Protein AF-A0AAP0GJF7-F1 (afdb_monomer_lite)

Foldseek 3Di:
DVVVVVVVVVVVVVVVVVVVVVVVVVVVVVVVVVVVVVVVVVVVVVVVVVVVVVVVVVVVVVVVVVVVVVVVVVVVVVVVVVVVVVVVVVVVVVVVVVVVVVVVVVVVVVVVVVVVVVVVVVVVVVVVVVVVVVVVVVVVVVVVVVVVVVVVVVVVVVVVVVVVVVVVVVVVVVVVVVVVVVVVVVVVVVVVVVVVVVVVVVVVVVVVVVVVVVVVVVVVVVPDDDDDDDDDDDDDDDDDDDDDDDDDDDDDPPPVVVVVVVVVVVVVVVVVVVVVVVVVVVVVVVVVVVVVVVVVVVVVVVVVVVVVVVVVVVVVVVVVVVVVVVVVVVVPDDDDDDDDDDDDDDDDDDDDDDDDDDDDDDDDDDDDDDDDDDDDDDDDDDPPVVVVVVVVVVVVLVVLLVVLLDCPDDDPNHRPNVVSLVVVCVVVVVVVDPDDCSVVSNVVSVVVVVD

Organism: NCBI:txid3103831

Structure (mmCIF, N/CA/C/O backbone):
data_AF-A0AAP0GJF7-F1
#
_entry.id   AF-A0AAP0GJF7-F1
#
loop_
_atom_site.group_PDB
_atom_site.id
_atom_site.type_symbol
_atom_site.label_atom_id
_atom_site.label_alt_id
_atom_site.label_comp_id
_atom_site.label_asym_id
_atom_site.label_entity_id
_atom_site.label_seq_id
_atom_site.pdbx_PDB_ins_code
_atom_site.Cartn_x
_atom_site.Cartn_y
_atom_site.Cartn_z
_atom_site.occupancy
_atom_site.B_iso_or_equiv
_atom_site.auth_seq_id
_atom_site.auth_comp_id
_atom_site.auth_asym_id
_atom_site.auth_atom_id
_atom_site.pdbx_PDB_model_num
ATOM 1 N N . MET A 1 1 ? 85.862 1.993 -114.880 1.00 63.41 1 MET A N 1
ATOM 2 C CA . MET A 1 1 ? 84.544 2.666 -114.912 1.00 63.41 1 MET A CA 1
ATOM 3 C C . MET A 1 1 ? 83.523 1.807 -114.180 1.00 63.41 1 MET A C 1
ATOM 5 O O . MET A 1 1 ? 83.615 1.792 -112.963 1.00 63.41 1 MET A O 1
ATOM 9 N N . ALA A 1 2 ? 82.702 0.996 -114.862 1.00 75.00 2 ALA A N 1
ATOM 10 C CA . ALA A 1 2 ? 81.528 0.309 -114.294 1.00 75.00 2 ALA A CA 1
ATOM 11 C C . ALA A 1 2 ? 81.677 -0.320 -112.886 1.00 75.00 2 ALA A C 1
ATOM 13 O O . ALA A 1 2 ? 80.796 -0.126 -112.057 1.00 75.00 2 ALA A O 1
ATOM 14 N N . GLU A 1 3 ? 82.771 -1.027 -112.571 1.00 78.31 3 GLU A N 1
ATOM 15 C CA . GLU A 1 3 ? 82.964 -1.614 -111.228 1.00 78.31 3 GLU A CA 1
ATOM 16 C C . GLU A 1 3 ? 83.102 -0.553 -110.113 1.00 78.31 3 GLU A C 1
ATOM 18 O O . GLU A 1 3 ? 82.599 -0.734 -109.005 1.00 78.31 3 GLU A O 1
ATOM 23 N N . LEU A 1 4 ? 83.737 0.589 -110.402 1.00 81.62 4 LEU A N 1
ATOM 24 C CA . LEU A 1 4 ? 83.867 1.698 -109.451 1.00 81.62 4 LEU A CA 1
ATOM 25 C C . LEU A 1 4 ? 82.517 2.384 -109.219 1.00 81.62 4 LEU A C 1
ATOM 27 O O . LEU A 1 4 ? 82.189 2.722 -108.083 1.00 81.62 4 LEU A O 1
ATOM 31 N N . ASP A 1 5 ? 81.714 2.536 -110.273 1.00 83.69 5 ASP A N 1
ATOM 32 C CA . ASP A 1 5 ? 80.356 3.075 -110.178 1.00 83.69 5 ASP A CA 1
ATOM 33 C C . ASP A 1 5 ? 79.423 2.116 -109.416 1.00 83.69 5 ASP A C 1
ATOM 35 O O . ASP A 1 5 ? 78.633 2.563 -108.583 1.00 83.69 5 ASP A O 1
ATOM 39 N N . ALA A 1 6 ? 79.583 0.800 -109.598 1.00 84.44 6 ALA A N 1
ATOM 40 C CA . ALA A 1 6 ? 78.882 -0.222 -108.822 1.00 84.44 6 ALA A CA 1
ATOM 41 C C . ALA A 1 6 ? 79.242 -0.162 -107.325 1.00 84.44 6 ALA A C 1
ATOM 43 O O . ALA A 1 6 ? 78.343 -0.070 -106.488 1.00 84.44 6 ALA A O 1
ATOM 44 N N . ARG A 1 7 ? 80.537 -0.110 -106.969 1.00 84.00 7 ARG A N 1
ATOM 45 C CA . ARG A 1 7 ? 80.975 0.071 -105.568 1.00 84.00 7 ARG A CA 1
ATOM 46 C C . ARG A 1 7 ? 80.486 1.399 -104.978 1.00 84.00 7 ARG A C 1
ATOM 48 O O . ARG A 1 7 ? 80.080 1.449 -103.818 1.00 84.00 7 ARG A O 1
ATOM 55 N N . ARG A 1 8 ? 80.474 2.482 -105.764 1.00 85.69 8 ARG A N 1
ATOM 56 C CA . ARG A 1 8 ? 79.940 3.790 -105.343 1.00 85.69 8 ARG A CA 1
ATOM 57 C C . ARG A 1 8 ? 78.438 3.717 -105.053 1.00 85.69 8 ARG A C 1
ATOM 59 O O . ARG A 1 8 ? 77.997 4.245 -104.032 1.00 85.69 8 ARG A O 1
ATOM 66 N N . ALA A 1 9 ? 77.668 3.044 -105.907 1.00 88.31 9 ALA A N 1
ATOM 67 C CA . ALA A 1 9 ? 76.244 2.801 -105.693 1.00 88.31 9 ALA A CA 1
ATOM 68 C C . ALA A 1 9 ? 75.992 1.923 -104.454 1.00 88.31 9 ALA A C 1
ATOM 70 O O . ALA A 1 9 ? 75.096 2.229 -103.668 1.00 88.31 9 ALA A O 1
ATOM 71 N N . GLU A 1 10 ? 76.812 0.894 -104.223 1.00 90.19 10 GLU A N 1
ATOM 72 C CA . GLU A 1 10 ? 76.727 0.039 -103.035 1.00 90.19 10 GLU A CA 1
ATOM 73 C C . GLU A 1 10 ? 76.980 0.826 -101.736 1.00 90.19 10 GLU A C 1
ATOM 75 O O . GLU A 1 10 ? 76.195 0.731 -100.790 1.00 90.19 10 GLU A O 1
ATOM 80 N N . VAL A 1 11 ? 78.034 1.649 -101.683 1.00 90.19 11 VAL A N 1
ATOM 81 C CA . VAL A 1 11 ? 78.353 2.480 -100.506 1.00 90.19 11 VAL A CA 1
ATOM 82 C C . VAL A 1 11 ? 77.231 3.482 -100.215 1.00 90.19 11 VAL A C 1
ATOM 84 O O . VAL A 1 11 ? 76.793 3.595 -99.067 1.00 90.19 11 VAL A O 1
ATOM 87 N N . LEU A 1 12 ? 76.708 4.163 -101.241 1.00 91.50 12 LEU A N 1
ATOM 88 C CA . LEU A 1 12 ? 75.582 5.094 -101.094 1.00 91.50 12 LEU A CA 1
ATOM 89 C C . LEU A 1 12 ? 74.294 4.373 -100.662 1.00 91.50 12 LEU A C 1
ATOM 91 O O . LEU A 1 12 ? 73.598 4.846 -99.762 1.00 91.50 12 LEU A O 1
ATOM 95 N N . GLY A 1 13 ? 74.005 3.203 -101.237 1.00 92.38 13 GLY A N 1
ATOM 96 C CA . GLY A 1 13 ? 72.871 2.359 -100.857 1.00 92.38 13 GLY A CA 1
ATOM 97 C C . GLY A 1 13 ? 72.969 1.857 -99.415 1.00 92.38 13 GLY A C 1
ATOM 98 O O . GLY A 1 13 ? 71.982 1.884 -98.680 1.00 92.38 13 GLY A O 1
ATOM 99 N N . ASN A 1 14 ? 74.164 1.473 -98.961 1.00 91.62 14 ASN A N 1
ATOM 100 C CA . ASN A 1 14 ? 74.416 1.066 -97.580 1.00 91.62 14 ASN A CA 1
ATOM 101 C C . ASN A 1 14 ? 74.271 2.232 -96.589 1.00 91.62 14 ASN A C 1
ATOM 103 O O . ASN A 1 14 ? 73.615 2.064 -95.557 1.00 91.62 14 ASN A O 1
ATOM 107 N N . ALA A 1 15 ? 74.787 3.421 -96.912 1.00 91.50 15 ALA A N 1
ATOM 108 C CA . ALA A 1 15 ? 74.586 4.622 -96.101 1.00 91.50 15 ALA A CA 1
ATOM 109 C C . ALA A 1 15 ? 73.093 4.998 -96.000 1.00 91.50 15 ALA A C 1
ATOM 111 O O . ALA A 1 15 ? 72.565 5.182 -94.899 1.00 91.50 15 ALA A O 1
ATOM 112 N N . ALA A 1 16 ? 72.377 5.012 -97.130 1.00 93.56 16 ALA A N 1
ATOM 113 C CA . ALA A 1 16 ? 70.936 5.256 -97.169 1.00 93.56 16 ALA A CA 1
ATOM 114 C C . ALA A 1 16 ? 70.152 4.212 -96.353 1.00 93.56 16 ALA A C 1
ATOM 116 O O . ALA A 1 16 ? 69.265 4.575 -95.580 1.00 93.56 16 ALA A O 1
ATOM 117 N N . ARG A 1 17 ? 70.513 2.925 -96.449 1.00 93.94 17 ARG A N 1
ATOM 118 C CA . ARG A 1 17 ? 69.910 1.818 -95.686 1.00 93.94 17 ARG A CA 1
ATOM 119 C C . ARG A 1 17 ? 70.083 1.983 -94.172 1.00 93.94 17 ARG A C 1
ATOM 121 O O . ARG A 1 17 ? 69.144 1.700 -93.427 1.00 93.94 17 ARG A O 1
ATOM 128 N N . ILE A 1 18 ? 71.236 2.474 -93.710 1.00 94.12 18 ILE A N 1
ATOM 129 C CA . ILE A 1 18 ? 71.481 2.781 -92.289 1.00 94.12 18 ILE A CA 1
ATOM 130 C C . ILE A 1 18 ? 70.581 3.936 -91.823 1.00 94.12 18 ILE A C 1
ATOM 132 O O . ILE A 1 18 ? 69.875 3.793 -90.823 1.00 94.12 18 ILE A O 1
ATOM 136 N N . ILE A 1 19 ? 70.536 5.042 -92.576 1.00 93.44 19 ILE A N 1
ATOM 137 C CA . ILE A 1 19 ? 69.701 6.212 -92.252 1.00 93.44 19 ILE A CA 1
ATOM 138 C C . ILE A 1 19 ? 68.213 5.829 -92.237 1.00 93.44 19 ILE A C 1
ATOM 140 O O . ILE A 1 19 ? 67.508 6.108 -91.268 1.00 93.44 19 ILE A O 1
ATOM 144 N N . GLN A 1 20 ? 67.733 5.116 -93.259 1.00 94.50 20 GLN A N 1
ATOM 145 C CA . GLN A 1 20 ? 66.346 4.645 -93.342 1.00 94.50 20 GLN A CA 1
ATOM 146 C C . GLN A 1 20 ? 65.986 3.689 -92.195 1.00 94.50 20 GLN A C 1
ATOM 148 O O . GLN A 1 20 ? 64.901 3.812 -91.624 1.00 94.50 20 GLN A O 1
ATOM 153 N N . ARG A 1 21 ? 66.885 2.769 -91.807 1.00 95.50 21 ARG A N 1
ATOM 154 C CA . ARG A 1 21 ? 66.688 1.894 -90.637 1.00 95.50 21 ARG A CA 1
ATOM 155 C C . ARG A 1 21 ? 66.545 2.712 -89.354 1.00 95.50 21 ARG A C 1
ATOM 157 O O . ARG A 1 21 ? 65.632 2.447 -88.570 1.00 95.50 21 ARG A O 1
ATOM 164 N N . GLN A 1 22 ? 67.406 3.708 -89.148 1.00 96.06 22 GLN A N 1
ATOM 165 C CA . GLN A 1 22 ? 67.366 4.553 -87.956 1.00 96.06 22 GLN A CA 1
ATOM 166 C C . GLN A 1 22 ? 66.089 5.404 -87.907 1.00 96.06 22 GLN A C 1
ATOM 168 O O . GLN A 1 22 ? 65.430 5.450 -86.869 1.00 96.06 22 GLN A O 1
ATOM 173 N N . MET A 1 23 ? 65.676 5.994 -89.032 1.00 95.88 23 MET A N 1
ATOM 174 C CA . MET A 1 23 ? 64.442 6.785 -89.123 1.00 95.88 23 MET A CA 1
ATOM 175 C C . MET A 1 23 ? 63.185 5.931 -88.896 1.00 95.88 23 MET A C 1
ATOM 177 O O . MET A 1 23 ? 62.329 6.320 -88.104 1.00 95.88 23 MET A O 1
ATOM 181 N N . ARG A 1 24 ? 63.094 4.730 -89.490 1.00 96.62 24 ARG A N 1
ATOM 182 C CA . ARG A 1 24 ? 61.997 3.776 -89.217 1.00 96.62 24 ARG A CA 1
ATOM 183 C C . ARG A 1 24 ? 61.944 3.381 -87.735 1.00 96.62 24 ARG A C 1
ATOM 185 O O . ARG A 1 24 ? 60.869 3.367 -87.143 1.00 96.62 24 ARG A O 1
ATOM 192 N N . THR A 1 25 ? 63.102 3.132 -87.120 1.00 97.00 25 THR A N 1
ATOM 193 C CA . THR A 1 25 ? 63.208 2.797 -85.687 1.00 97.00 25 THR A CA 1
ATOM 194 C C . THR A 1 25 ? 62.779 3.968 -84.795 1.00 97.00 25 THR A C 1
ATOM 196 O O . THR A 1 25 ? 62.082 3.766 -83.801 1.00 97.00 25 THR A O 1
ATOM 199 N N . TYR A 1 26 ? 63.146 5.201 -85.156 1.00 96.81 26 TYR A N 1
ATOM 200 C CA . TYR A 1 26 ? 62.726 6.417 -84.456 1.00 96.81 26 TYR A CA 1
ATOM 201 C C . TYR A 1 26 ? 61.206 6.633 -84.534 1.00 96.81 26 TYR A C 1
ATOM 203 O O . TYR A 1 26 ? 60.583 6.893 -83.504 1.00 96.81 26 TYR A O 1
ATOM 211 N N . ILE A 1 27 ? 60.605 6.471 -85.719 1.00 96.44 27 ILE A N 1
ATOM 212 C CA . ILE A 1 27 ? 59.154 6.602 -85.938 1.00 96.44 27 ILE A CA 1
ATOM 213 C C . ILE A 1 27 ? 58.392 5.575 -85.089 1.00 96.44 27 ILE A C 1
ATOM 215 O O . ILE A 1 27 ? 57.607 5.970 -84.227 1.00 96.44 27 ILE A O 1
ATOM 219 N N . ALA A 1 28 ? 58.718 4.284 -85.214 1.00 97.00 28 ALA A N 1
ATOM 220 C CA . ALA A 1 28 ? 58.064 3.225 -84.442 1.00 97.00 28 ALA A CA 1
ATOM 221 C C . ALA A 1 28 ? 58.229 3.412 -82.917 1.00 97.00 28 ALA A C 1
ATOM 223 O O . ALA A 1 28 ? 57.296 3.190 -82.143 1.00 97.00 28 ALA A O 1
ATOM 224 N N . ARG A 1 29 ? 59.399 3.887 -82.454 1.00 97.38 29 ARG A N 1
ATOM 225 C CA . ARG A 1 29 ? 59.622 4.215 -81.035 1.00 97.38 29 ARG A CA 1
ATOM 226 C C . ARG A 1 29 ? 58.786 5.416 -80.579 1.00 97.38 29 ARG A C 1
ATOM 228 O O . ARG A 1 29 ? 58.295 5.404 -79.450 1.00 97.38 29 ARG A O 1
ATOM 235 N N . LYS A 1 30 ? 58.613 6.440 -81.421 1.00 97.06 30 LYS A N 1
ATOM 236 C CA . LYS A 1 30 ? 57.763 7.611 -81.143 1.00 97.06 30 LYS A CA 1
ATOM 237 C C . LYS A 1 30 ? 56.295 7.196 -81.019 1.00 97.06 30 LYS A C 1
ATOM 239 O O . LYS A 1 30 ? 55.654 7.552 -80.033 1.00 97.06 30 LYS A O 1
ATOM 244 N N . GLU A 1 31 ? 55.798 6.394 -81.957 1.00 97.38 31 GLU A N 1
ATOM 245 C CA . GLU A 1 31 ? 54.434 5.846 -81.963 1.00 97.38 31 GLU A CA 1
ATOM 246 C C . GLU A 1 31 ? 54.169 4.970 -80.732 1.00 97.38 31 GLU A C 1
ATOM 248 O O . GLU A 1 31 ? 53.217 5.222 -79.992 1.00 97.38 31 GLU A O 1
ATOM 253 N N . TYR A 1 32 ? 55.064 4.025 -80.425 1.00 97.56 32 TYR A N 1
ATOM 254 C CA . TYR A 1 32 ? 54.970 3.199 -79.217 1.00 97.56 32 TYR A CA 1
ATOM 255 C C . TYR A 1 32 ? 54.928 4.036 -77.928 1.00 97.56 32 TYR A C 1
ATOM 257 O O . TYR A 1 32 ? 54.132 3.756 -77.032 1.00 97.56 32 TYR A O 1
ATOM 265 N N . ILE A 1 33 ? 55.744 5.093 -77.822 1.00 97.81 33 ILE A N 1
ATOM 266 C CA . ILE A 1 33 ? 55.734 5.988 -76.653 1.00 97.81 33 ILE A CA 1
ATOM 267 C C . ILE A 1 33 ? 54.413 6.765 -76.551 1.00 97.81 33 ILE A C 1
ATOM 269 O O . ILE A 1 33 ? 53.916 6.945 -75.438 1.00 97.81 33 ILE A O 1
ATOM 273 N N . LEU A 1 34 ? 53.825 7.203 -77.669 1.00 97.62 34 LEU A N 1
ATOM 274 C CA . LEU A 1 34 ? 52.521 7.877 -77.683 1.00 97.62 34 LEU A CA 1
ATOM 275 C C . LEU A 1 34 ? 51.396 6.927 -77.243 1.00 97.62 34 LEU A C 1
ATOM 277 O O . LEU A 1 34 ? 50.664 7.249 -76.306 1.00 97.62 34 LEU A O 1
ATOM 281 N N . ILE A 1 35 ? 51.322 5.730 -77.833 1.00 97.69 35 ILE A N 1
ATOM 282 C CA . ILE A 1 35 ? 50.334 4.697 -77.481 1.00 97.69 35 ILE A CA 1
ATOM 283 C C . ILE A 1 35 ? 50.480 4.295 -76.005 1.00 97.69 35 ILE A C 1
ATOM 285 O O . ILE A 1 35 ? 49.493 4.258 -75.270 1.00 97.69 35 ILE A O 1
ATOM 289 N N . ARG A 1 36 ? 51.712 4.073 -75.524 1.00 98.06 36 ARG A N 1
ATOM 290 C CA . ARG A 1 36 ? 51.981 3.742 -74.116 1.00 98.06 36 ARG A CA 1
ATOM 291 C C . ARG A 1 36 ? 51.562 4.865 -73.162 1.00 98.06 36 ARG A C 1
ATOM 293 O O . ARG A 1 36 ? 51.015 4.568 -72.103 1.00 98.06 36 ARG A O 1
ATOM 300 N N . LYS A 1 37 ? 51.788 6.139 -73.510 1.00 98.00 37 LYS A N 1
ATOM 301 C CA . LYS A 1 37 ? 51.331 7.286 -72.702 1.00 98.00 37 LYS A CA 1
ATOM 302 C C . LYS A 1 37 ? 49.803 7.341 -72.618 1.00 98.00 37 LYS A C 1
ATOM 304 O O . LYS A 1 37 ? 49.278 7.420 -71.509 1.00 98.00 37 LYS A O 1
ATOM 309 N N . ALA A 1 38 ? 49.109 7.220 -73.751 1.00 97.56 38 ALA A N 1
ATOM 310 C CA . ALA A 1 38 ? 47.646 7.204 -73.797 1.00 97.56 38 ALA A CA 1
ATOM 311 C C . ALA A 1 38 ? 47.058 6.026 -72.996 1.00 97.56 38 ALA A C 1
ATOM 313 O O . ALA A 1 38 ? 46.139 6.212 -72.199 1.00 97.56 38 ALA A O 1
ATOM 314 N N . ALA A 1 39 ? 47.640 4.828 -73.121 1.00 98.06 39 ALA A N 1
ATOM 315 C CA . ALA A 1 39 ? 47.232 3.655 -72.351 1.00 98.06 39 ALA A CA 1
ATOM 316 C C . ALA A 1 39 ? 47.431 3.843 -70.835 1.00 98.06 39 ALA A C 1
ATOM 318 O O . ALA A 1 39 ? 46.549 3.490 -70.053 1.00 98.06 39 ALA A O 1
ATOM 319 N N . ILE A 1 40 ? 48.553 4.434 -70.400 1.00 97.88 40 ILE A N 1
ATOM 320 C CA . ILE A 1 40 ? 48.797 4.742 -68.980 1.00 97.88 40 ILE A CA 1
ATOM 321 C C . ILE A 1 40 ? 47.773 5.759 -68.456 1.00 97.88 40 ILE A C 1
ATOM 323 O O . ILE A 1 40 ? 47.235 5.554 -67.368 1.00 97.88 40 ILE A O 1
ATOM 327 N N . GLN A 1 41 ? 47.460 6.808 -69.224 1.00 98.19 41 GLN A N 1
ATOM 328 C CA . GLN A 1 41 ? 46.435 7.793 -68.859 1.00 98.19 41 GLN A CA 1
ATOM 329 C C . GLN A 1 41 ? 45.049 7.146 -68.731 1.00 98.19 41 GLN A C 1
ATOM 331 O O . GLN A 1 41 ? 44.413 7.283 -67.688 1.00 98.19 41 GLN A O 1
ATOM 336 N N . LEU A 1 42 ? 44.615 6.364 -69.727 1.00 97.69 42 LEU A N 1
ATOM 337 C CA . LEU A 1 42 ? 43.327 5.664 -69.700 1.00 97.69 42 LEU A CA 1
ATOM 338 C C . LEU A 1 42 ? 43.217 4.705 -68.502 1.00 97.69 42 LEU A C 1
ATOM 340 O O . LEU A 1 42 ? 42.209 4.705 -67.795 1.00 97.69 42 LEU A O 1
ATOM 344 N N . GLN A 1 43 ? 44.271 3.931 -68.217 1.00 98.00 43 GLN A N 1
ATOM 345 C CA . GLN A 1 43 ? 44.304 3.061 -67.040 1.00 98.00 43 GLN A CA 1
ATOM 346 C C . GLN A 1 43 ? 44.305 3.844 -65.716 1.00 98.00 43 GLN A C 1
ATOM 348 O O . GLN A 1 43 ? 43.727 3.374 -64.737 1.00 98.00 43 GLN A O 1
ATOM 353 N N . ALA A 1 44 ? 44.954 5.011 -65.647 1.00 97.88 44 ALA A N 1
ATOM 354 C CA . ALA A 1 44 ? 44.937 5.861 -64.457 1.00 97.88 44 ALA A CA 1
ATOM 355 C C . ALA A 1 44 ? 43.532 6.429 -64.201 1.00 97.88 44 ALA A C 1
ATOM 357 O O . ALA A 1 44 ? 43.019 6.299 -63.089 1.00 97.88 44 ALA A O 1
ATOM 358 N N . CYS A 1 45 ? 42.870 6.950 -65.240 1.00 98.06 45 CYS A N 1
ATOM 359 C CA . CYS A 1 45 ? 41.476 7.390 -65.177 1.00 98.06 45 CYS A CA 1
ATOM 360 C C . CYS A 1 45 ? 40.538 6.250 -64.748 1.00 98.06 45 CYS A C 1
ATOM 362 O O . CYS A 1 45 ? 39.711 6.446 -63.861 1.00 98.06 45 CYS A O 1
ATOM 364 N N . TRP A 1 46 ? 40.699 5.041 -65.300 1.00 97.88 46 TRP A N 1
ATOM 365 C CA . TRP A 1 46 ? 39.889 3.883 -64.905 1.00 97.88 46 TRP A CA 1
ATOM 366 C C . TRP A 1 46 ? 40.088 3.485 -63.435 1.00 97.88 46 TRP A C 1
ATOM 368 O O . TRP A 1 46 ? 39.110 3.273 -62.716 1.00 97.88 46 TRP A O 1
ATOM 378 N N . ARG A 1 47 ? 41.339 3.436 -62.950 1.00 98.31 47 ARG A N 1
ATOM 379 C CA . ARG A 1 47 ? 41.635 3.160 -61.530 1.00 98.31 47 ARG A CA 1
ATOM 380 C C . ARG A 1 47 ? 41.018 4.219 -60.611 1.00 98.31 47 ARG A C 1
ATOM 382 O O . ARG A 1 47 ? 40.418 3.852 -59.604 1.00 98.31 47 ARG A O 1
ATOM 389 N N . ALA A 1 48 ? 41.100 5.500 -60.979 1.00 97.75 48 ALA A N 1
ATOM 390 C CA . ALA A 1 48 ? 40.483 6.593 -60.228 1.00 97.75 48 ALA A CA 1
ATOM 391 C C . ALA A 1 48 ? 38.949 6.470 -60.182 1.00 97.75 48 ALA A C 1
ATOM 393 O O . ALA A 1 48 ? 38.373 6.467 -59.097 1.00 97.75 48 ALA A O 1
ATOM 394 N N . LEU A 1 49 ? 38.286 6.271 -61.328 1.00 97.88 49 LEU A N 1
ATOM 395 C CA . LEU A 1 49 ? 36.829 6.090 -61.402 1.00 97.88 49 LEU A CA 1
ATOM 396 C C . LEU A 1 49 ? 36.353 4.867 -60.598 1.00 97.88 49 LEU A C 1
ATOM 398 O O . LEU A 1 49 ? 35.352 4.949 -59.883 1.00 97.88 49 LEU A O 1
ATOM 402 N N . SER A 1 50 ? 37.092 3.754 -60.653 1.00 97.69 50 SER A N 1
ATOM 403 C CA . SER A 1 50 ? 36.823 2.568 -59.833 1.00 97.69 50 SER A CA 1
ATOM 404 C C . SER A 1 50 ? 36.943 2.868 -58.334 1.00 97.69 50 SER A C 1
ATOM 406 O O . SER A 1 50 ? 36.061 2.485 -57.565 1.00 97.69 50 SER A O 1
ATOM 408 N N . ALA A 1 51 ? 37.994 3.576 -57.909 1.00 98.00 51 ALA A N 1
ATOM 409 C CA . ALA A 1 51 ? 38.191 3.956 -56.511 1.00 98.00 51 ALA A CA 1
ATOM 410 C C . ALA A 1 51 ? 37.089 4.908 -56.010 1.00 98.00 51 ALA A C 1
ATOM 412 O O . ALA A 1 51 ? 36.525 4.681 -54.940 1.00 98.00 51 ALA A O 1
ATOM 413 N N . CYS A 1 52 ? 36.704 5.913 -56.805 1.00 97.81 52 CYS A N 1
ATOM 414 C CA . CYS A 1 52 ? 35.587 6.807 -56.490 1.00 97.81 52 CYS A CA 1
ATOM 415 C C . CYS A 1 52 ? 34.265 6.038 -56.335 1.00 97.81 52 CYS A C 1
ATOM 417 O O . CYS A 1 52 ? 33.540 6.258 -55.365 1.00 97.81 52 CYS A O 1
ATOM 419 N N . LYS A 1 53 ? 33.970 5.087 -57.235 1.00 97.88 53 LYS A N 1
ATOM 420 C CA . LYS A 1 53 ? 32.762 4.250 -57.154 1.00 97.88 53 LYS A CA 1
ATOM 421 C C . LYS A 1 53 ? 32.745 3.369 -55.898 1.00 97.88 53 LYS A C 1
ATOM 423 O O . LYS A 1 53 ? 31.701 3.250 -55.260 1.00 97.88 53 LYS A O 1
ATOM 428 N N . GLN A 1 54 ? 33.883 2.786 -55.516 1.00 98.06 54 GLN A N 1
ATOM 429 C CA . GLN A 1 54 ? 34.006 2.010 -54.274 1.00 98.06 54 GLN A CA 1
ATOM 430 C C . GLN A 1 54 ? 33.827 2.898 -53.032 1.00 98.06 54 GLN A C 1
ATOM 432 O O . GLN A 1 54 ? 33.062 2.548 -52.135 1.00 98.06 54 GLN A O 1
ATOM 437 N N . PHE A 1 55 ? 34.450 4.081 -53.004 1.00 98.31 55 PHE A N 1
ATOM 438 C CA . PHE A 1 55 ? 34.283 5.046 -51.916 1.00 98.31 55 PHE A CA 1
ATOM 439 C C . PHE A 1 55 ? 32.828 5.517 -51.765 1.00 98.31 55 PHE A C 1
ATOM 441 O O . PHE A 1 55 ? 32.328 5.617 -50.647 1.00 98.31 55 PHE A O 1
ATOM 448 N N . GLU A 1 56 ? 32.111 5.759 -52.867 1.00 98.38 56 GLU A N 1
ATOM 449 C CA . GLU A 1 56 ? 30.687 6.094 -52.802 1.00 98.38 56 GLU A CA 1
ATOM 450 C C . GLU A 1 56 ? 29.834 4.988 -52.170 1.00 98.38 56 GLU A C 1
ATOM 452 O O . GLU A 1 56 ? 28.920 5.299 -51.403 1.00 98.38 56 GLU A O 1
ATOM 457 N N . ILE A 1 57 ? 30.108 3.719 -52.492 1.00 98.12 57 ILE A N 1
ATOM 458 C CA . ILE A 1 57 ? 29.403 2.566 -51.916 1.00 98.12 57 ILE A CA 1
ATOM 459 C C . ILE A 1 57 ? 29.662 2.516 -50.408 1.00 98.12 57 ILE A C 1
ATOM 461 O O . ILE A 1 57 ? 28.711 2.607 -49.635 1.00 98.12 57 ILE A O 1
ATOM 465 N N . LEU A 1 58 ? 30.932 2.530 -49.989 1.00 98.38 58 LEU A N 1
ATOM 466 C CA . LEU A 1 58 ? 31.319 2.536 -48.572 1.00 98.38 58 LEU A CA 1
ATOM 467 C C . LEU A 1 58 ? 30.723 3.731 -47.805 1.00 98.38 58 LEU A C 1
ATOM 469 O O . LEU A 1 58 ? 30.276 3.584 -46.668 1.00 98.38 58 LEU A O 1
ATOM 473 N N . ARG A 1 59 ? 30.648 4.917 -48.427 1.00 98.25 59 ARG A N 1
ATOM 474 C CA . ARG A 1 59 ? 30.020 6.109 -47.832 1.00 98.25 59 ARG A CA 1
ATOM 475 C C . ARG A 1 59 ? 28.504 5.944 -47.665 1.00 98.25 59 ARG A C 1
ATOM 477 O O . ARG A 1 59 ? 27.968 6.357 -46.636 1.00 98.25 59 ARG A O 1
ATOM 484 N N . ARG A 1 60 ? 27.811 5.343 -48.643 1.00 98.31 60 ARG A N 1
ATOM 485 C CA . ARG A 1 60 ? 26.371 5.024 -48.551 1.00 98.31 60 ARG A CA 1
ATOM 486 C C . ARG A 1 60 ? 26.107 3.960 -47.481 1.00 98.31 60 ARG A C 1
ATOM 488 O O . ARG A 1 60 ? 25.194 4.132 -46.679 1.00 98.31 60 ARG A O 1
ATOM 495 N N . GLU A 1 61 ? 26.929 2.916 -47.418 1.00 98.38 61 GLU A N 1
ATOM 496 C CA . GLU A 1 61 ? 26.838 1.846 -46.415 1.00 98.38 61 GLU A CA 1
ATOM 497 C C . GLU A 1 61 ? 27.078 2.369 -44.994 1.00 98.38 61 GLU A C 1
ATOM 499 O O . GLU A 1 61 ? 26.266 2.118 -44.105 1.00 98.38 61 GLU A O 1
ATOM 504 N N . ALA A 1 62 ? 28.125 3.171 -44.775 1.00 98.31 62 ALA A N 1
ATOM 505 C CA . ALA A 1 62 ? 28.401 3.791 -43.479 1.00 98.31 62 ALA A CA 1
ATOM 506 C C . ALA A 1 62 ? 27.261 4.723 -43.019 1.00 98.31 62 ALA A C 1
ATOM 508 O O . ALA A 1 62 ? 26.872 4.699 -41.848 1.00 98.31 62 ALA A O 1
ATOM 509 N N . ALA A 1 63 ? 26.678 5.504 -43.937 1.00 98.25 63 ALA A N 1
ATOM 510 C CA . ALA A 1 63 ? 25.513 6.339 -43.646 1.00 98.25 63 ALA A CA 1
ATOM 511 C C . ALA A 1 63 ? 24.271 5.496 -43.297 1.00 98.25 63 ALA A C 1
ATOM 513 O O . ALA A 1 63 ? 23.596 5.779 -42.306 1.00 98.25 63 ALA A O 1
ATOM 514 N N . ALA A 1 64 ? 24.000 4.426 -44.052 1.00 98.25 64 ALA A N 1
ATOM 515 C CA . ALA A 1 64 ? 22.895 3.509 -43.781 1.00 98.25 64 ALA A CA 1
ATOM 516 C C . ALA A 1 64 ? 23.057 2.792 -42.429 1.00 98.25 64 ALA A C 1
ATOM 518 O O . ALA A 1 64 ? 22.101 2.718 -41.658 1.00 98.25 64 ALA A O 1
ATOM 519 N N . LEU A 1 65 ? 24.266 2.327 -42.096 1.00 98.31 65 LEU A N 1
ATOM 520 C CA . LEU A 1 65 ? 24.578 1.720 -40.799 1.00 98.31 65 LEU A CA 1
ATOM 521 C C . LEU A 1 65 ? 24.391 2.707 -39.641 1.00 98.31 65 LEU A C 1
ATOM 523 O O . LEU A 1 65 ? 23.849 2.317 -38.605 1.00 98.31 65 LEU A O 1
ATOM 527 N N . LYS A 1 66 ? 24.769 3.982 -39.815 1.00 98.50 66 LYS A N 1
ATOM 528 C CA . LYS A 1 66 ? 24.502 5.031 -38.820 1.00 98.50 66 LYS A CA 1
ATOM 529 C C . LYS A 1 66 ? 22.998 5.226 -38.606 1.00 98.50 66 LYS A C 1
ATOM 531 O O . LYS A 1 66 ? 22.535 5.114 -37.477 1.00 98.50 66 LYS A O 1
ATOM 536 N N . ILE A 1 67 ? 22.226 5.421 -39.679 1.00 98.44 67 ILE A N 1
ATOM 537 C CA . ILE A 1 67 ? 20.764 5.593 -39.602 1.00 98.44 67 ILE A CA 1
ATOM 538 C C . ILE A 1 67 ? 20.101 4.374 -38.935 1.00 98.44 67 ILE A C 1
ATOM 540 O O . ILE A 1 67 ? 19.270 4.535 -38.043 1.00 98.44 67 ILE A O 1
ATOM 544 N N . GLN A 1 68 ? 20.503 3.150 -39.296 1.00 98.38 68 GLN A N 1
ATOM 545 C CA . GLN A 1 68 ? 19.984 1.924 -38.679 1.00 98.38 68 GLN A CA 1
ATOM 546 C C . GLN A 1 68 ? 20.349 1.798 -37.193 1.00 98.38 68 GLN A C 1
ATOM 548 O O . GLN A 1 68 ? 19.512 1.365 -36.400 1.00 98.38 68 GLN A O 1
ATOM 553 N N . LYS A 1 69 ? 21.579 2.158 -36.799 1.00 98.25 69 LYS A N 1
ATOM 554 C CA . LYS A 1 69 ? 22.016 2.180 -35.395 1.00 98.25 69 LYS A CA 1
ATOM 555 C C . LYS A 1 69 ? 21.176 3.168 -34.589 1.00 98.25 69 LYS A C 1
ATOM 557 O O . LYS A 1 69 ? 20.612 2.792 -33.561 1.00 98.25 69 LYS A O 1
ATOM 562 N N . ASP A 1 70 ? 21.087 4.404 -35.066 1.00 98.38 70 ASP A N 1
ATOM 563 C CA . ASP A 1 70 ? 20.453 5.503 -34.344 1.00 98.38 70 ASP A CA 1
ATOM 564 C C . ASP A 1 70 ? 18.929 5.271 -34.242 1.00 98.38 70 ASP A C 1
ATOM 566 O O . ASP A 1 70 ? 18.349 5.440 -33.169 1.00 98.38 70 ASP A O 1
ATOM 570 N N . PHE A 1 71 ? 18.293 4.729 -35.292 1.00 98.38 71 PHE A N 1
ATOM 571 C CA . PHE A 1 71 ? 16.888 4.300 -35.258 1.00 98.38 71 PHE A CA 1
ATOM 572 C C . PHE A 1 71 ? 16.635 3.137 -34.282 1.00 98.38 71 PHE A C 1
ATOM 574 O O . PHE A 1 71 ? 15.703 3.204 -33.481 1.00 98.38 71 PHE A O 1
ATOM 581 N N . ARG A 1 72 ? 17.471 2.085 -34.281 1.00 98.56 72 ARG A N 1
ATOM 582 C CA . ARG A 1 72 ? 17.349 0.978 -33.307 1.00 98.56 72 ARG A CA 1
ATOM 583 C C . ARG A 1 72 ? 17.501 1.476 -31.867 1.00 98.56 72 ARG A C 1
ATOM 585 O O . ARG A 1 72 ? 16.741 1.054 -30.997 1.00 98.56 72 ARG A O 1
ATOM 592 N N . CYS A 1 73 ? 18.434 2.401 -31.631 1.00 98.25 73 CYS A N 1
ATOM 593 C CA . CYS A 1 73 ? 18.619 3.054 -30.336 1.00 98.25 73 CYS A CA 1
ATOM 594 C C . CYS A 1 73 ? 17.367 3.844 -29.914 1.00 98.25 73 CYS A C 1
ATOM 596 O O . CYS A 1 73 ? 16.902 3.701 -28.782 1.00 98.25 73 CYS A O 1
ATOM 598 N N . PHE A 1 74 ? 16.771 4.615 -30.831 1.00 98.50 74 PHE A N 1
ATOM 599 C CA . PHE A 1 74 ? 15.527 5.350 -30.590 1.00 98.50 74 PHE A CA 1
ATOM 600 C C . PHE A 1 74 ? 14.352 4.423 -30.239 1.00 98.50 74 PHE A C 1
ATOM 602 O O . PHE A 1 74 ? 13.689 4.649 -29.227 1.00 98.50 74 PHE A O 1
ATOM 609 N N . VAL A 1 75 ? 14.116 3.352 -31.008 1.00 98.56 75 VAL A N 1
ATOM 610 C CA . VAL A 1 75 ? 13.017 2.399 -30.745 1.00 98.56 75 VAL A CA 1
ATOM 611 C C . VAL A 1 75 ? 13.185 1.709 -29.383 1.00 98.56 75 VAL A C 1
ATOM 613 O O . VAL A 1 75 ? 12.243 1.670 -28.584 1.00 98.56 75 VAL A O 1
ATOM 616 N N . ALA A 1 76 ? 14.389 1.221 -29.068 1.00 98.44 76 ALA A N 1
ATOM 617 C CA . ALA A 1 76 ? 14.686 0.616 -27.768 1.00 98.44 76 ALA A CA 1
ATOM 618 C C . ALA A 1 76 ? 14.506 1.620 -26.612 1.00 98.44 76 ALA A C 1
ATOM 620 O O . ALA A 1 76 ? 13.857 1.314 -25.612 1.00 98.44 76 ALA A O 1
ATOM 621 N N . SER A 1 77 ? 14.982 2.857 -26.781 1.00 98.44 77 SER A N 1
ATOM 622 C CA . SER A 1 77 ? 14.815 3.924 -25.787 1.00 98.44 77 SER A CA 1
ATOM 623 C C . SER A 1 77 ? 13.342 4.278 -25.565 1.00 98.44 77 SER A C 1
ATOM 625 O O . SER A 1 77 ? 12.909 4.430 -24.423 1.00 98.44 77 SER A O 1
ATOM 627 N N . LYS A 1 78 ? 12.544 4.368 -26.637 1.00 98.50 78 LYS A N 1
ATOM 628 C CA . LYS A 1 78 ? 11.120 4.720 -26.567 1.00 98.50 78 LYS A CA 1
ATOM 629 C C . LYS A 1 78 ? 10.283 3.621 -25.909 1.00 98.50 78 LYS A C 1
ATOM 631 O O . LYS A 1 78 ? 9.415 3.934 -25.091 1.00 98.50 78 LYS A O 1
ATOM 636 N N . SER A 1 79 ? 10.556 2.352 -26.216 1.00 98.44 79 SER A N 1
ATOM 637 C CA . SER A 1 79 ? 9.893 1.215 -25.558 1.00 98.44 79 SER A CA 1
ATOM 638 C C . SER A 1 79 ? 10.236 1.146 -24.063 1.00 98.44 79 SER A C 1
ATOM 640 O O . SER A 1 79 ? 9.322 1.090 -23.239 1.00 98.44 79 SER A O 1
ATOM 642 N N . TYR A 1 80 ? 11.514 1.297 -23.692 1.00 98.50 80 TYR A N 1
ATOM 643 C CA . TYR A 1 80 ? 11.940 1.366 -22.289 1.00 98.50 80 TYR A CA 1
ATOM 644 C C . TYR A 1 80 ? 11.308 2.545 -21.531 1.00 98.50 80 TYR A C 1
ATOM 646 O O . TYR A 1 80 ? 10.779 2.358 -20.437 1.00 98.50 80 TYR A O 1
ATOM 654 N N . GLN A 1 81 ? 11.294 3.752 -22.111 1.00 98.62 81 GLN A N 1
ATOM 655 C CA . GLN A 1 81 ? 10.646 4.923 -21.503 1.00 98.62 81 GLN A CA 1
ATOM 656 C C . GLN A 1 81 ? 9.147 4.697 -21.262 1.00 98.62 81 GLN A C 1
ATOM 658 O O . GLN A 1 81 ? 8.638 5.064 -20.204 1.00 98.62 81 GLN A O 1
ATOM 663 N N . THR A 1 82 ? 8.451 4.067 -22.212 1.00 98.62 82 THR A N 1
ATOM 664 C CA . THR A 1 82 ? 7.010 3.777 -22.114 1.00 98.62 82 THR A CA 1
ATOM 665 C C . THR A 1 82 ? 6.722 2.741 -21.022 1.00 98.62 82 THR A C 1
ATOM 667 O O . THR A 1 82 ? 5.825 2.941 -20.198 1.00 98.62 82 THR A O 1
ATOM 670 N N . LEU A 1 83 ? 7.527 1.675 -20.948 1.00 98.50 83 LEU A N 1
ATOM 671 C CA . LEU A 1 83 ? 7.436 0.669 -19.887 1.00 98.50 83 LEU A CA 1
ATOM 672 C C . LEU A 1 83 ? 7.750 1.274 -18.509 1.00 98.50 83 LEU A C 1
ATOM 674 O O . LEU A 1 83 ? 6.991 1.072 -17.563 1.00 98.50 83 LEU A O 1
ATOM 678 N N . ARG A 1 84 ? 8.813 2.082 -18.400 1.00 98.56 84 ARG A N 1
ATOM 679 C CA . ARG A 1 84 ? 9.199 2.777 -17.161 1.00 98.56 84 ARG A CA 1
ATOM 680 C C . ARG A 1 84 ? 8.118 3.747 -16.681 1.00 98.56 84 ARG A C 1
ATOM 682 O O . ARG A 1 84 ? 7.830 3.771 -15.489 1.00 98.56 84 ARG A O 1
ATOM 689 N N . ALA A 1 85 ? 7.504 4.520 -17.578 1.00 98.44 85 ALA A N 1
ATOM 690 C CA . ALA A 1 85 ? 6.393 5.406 -17.228 1.00 98.44 85 ALA A CA 1
ATOM 691 C C . ALA A 1 85 ? 5.182 4.611 -16.708 1.00 98.44 85 ALA A C 1
ATOM 693 O O . ALA A 1 85 ? 4.627 4.944 -15.663 1.00 98.44 85 ALA A O 1
ATOM 694 N N . SER A 1 86 ? 4.832 3.511 -17.380 1.00 98.50 86 SER A N 1
ATOM 695 C CA . SER A 1 86 ? 3.738 2.621 -16.967 1.00 98.50 86 SER A CA 1
ATOM 696 C C . SER A 1 86 ? 3.998 1.987 -15.594 1.00 98.50 86 SER A C 1
ATOM 698 O O . SER A 1 86 ? 3.116 1.984 -14.736 1.00 98.50 86 SER A O 1
ATOM 700 N N . ALA A 1 87 ? 5.228 1.526 -15.344 1.00 98.50 87 ALA A N 1
ATOM 701 C CA . ALA A 1 87 ? 5.642 0.967 -14.059 1.00 98.50 87 ALA A CA 1
ATOM 702 C C . ALA A 1 87 ? 5.611 2.008 -12.924 1.00 98.50 87 ALA A C 1
ATOM 704 O O . ALA A 1 87 ? 5.114 1.709 -11.840 1.00 98.50 87 ALA A O 1
ATOM 705 N N . ILE A 1 88 ? 6.080 3.239 -13.168 1.00 98.56 88 ILE A N 1
ATOM 706 C CA . ILE A 1 88 ? 6.019 4.338 -12.188 1.00 98.56 88 ILE A CA 1
ATOM 707 C C . ILE A 1 88 ? 4.563 4.709 -11.875 1.00 98.56 88 ILE A C 1
ATOM 709 O O . ILE A 1 88 ? 4.223 4.885 -10.704 1.00 98.56 88 ILE A O 1
ATOM 713 N N . ASN A 1 89 ? 3.689 4.771 -12.883 1.00 98.56 89 ASN A N 1
ATOM 714 C CA . ASN A 1 89 ? 2.261 5.031 -12.685 1.00 98.56 89 ASN A CA 1
ATOM 715 C C . ASN A 1 89 ? 1.608 3.939 -11.822 1.00 98.56 89 ASN A C 1
ATOM 717 O O . ASN A 1 89 ? 0.923 4.262 -10.852 1.00 98.56 89 ASN A O 1
ATOM 721 N N . LEU A 1 90 ? 1.879 2.659 -12.110 1.00 98.38 90 LEU A N 1
ATOM 722 C CA . LEU A 1 90 ? 1.376 1.529 -11.322 1.00 98.38 90 LEU A CA 1
ATOM 723 C C . LEU A 1 90 ? 1.892 1.561 -9.873 1.00 98.38 90 LEU A C 1
ATOM 725 O O . LEU A 1 90 ? 1.100 1.476 -8.938 1.00 98.38 90 LEU A O 1
ATOM 729 N N . GLN A 1 91 ? 3.199 1.755 -9.667 1.00 98.44 91 GLN A N 1
ATOM 730 C CA . GLN A 1 91 ? 3.800 1.874 -8.330 1.00 98.44 91 GLN A CA 1
ATOM 731 C C . GLN A 1 91 ? 3.226 3.056 -7.535 1.00 98.44 91 GLN A C 1
ATOM 733 O O . GLN A 1 91 ? 3.0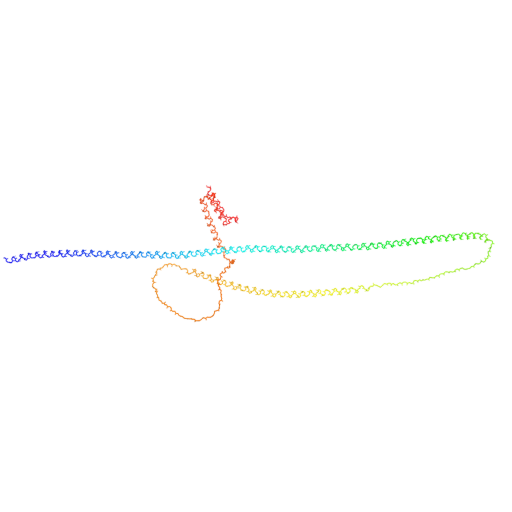10 2.945 -6.328 1.00 98.44 91 GLN A O 1
ATOM 738 N N . THR A 1 92 ? 2.954 4.180 -8.200 1.00 98.38 92 THR A N 1
ATOM 739 C CA . THR A 1 92 ? 2.344 5.365 -7.580 1.00 98.38 92 THR A CA 1
ATOM 740 C C . THR A 1 92 ? 0.887 5.095 -7.201 1.00 98.38 92 THR A C 1
ATOM 742 O O . THR A 1 92 ? 0.478 5.426 -6.088 1.00 98.38 92 THR A O 1
ATOM 745 N N . GLY A 1 93 ? 0.129 4.421 -8.073 1.00 98.38 93 GLY A N 1
ATOM 746 C CA . GLY A 1 93 ? -1.232 3.961 -7.792 1.00 98.38 93 GLY A CA 1
ATOM 747 C C . GLY A 1 93 ? -1.301 3.013 -6.594 1.00 98.38 93 GLY A C 1
ATOM 748 O O . GLY A 1 93 ? -2.094 3.248 -5.688 1.00 98.38 93 GLY A O 1
ATOM 749 N N . LEU A 1 94 ? -0.422 2.006 -6.539 1.00 98.38 94 LEU A N 1
ATOM 750 C CA . LEU A 1 94 ? -0.336 1.046 -5.431 1.00 98.38 94 LEU A CA 1
ATOM 751 C C . LEU A 1 94 ? 0.011 1.731 -4.100 1.00 98.38 94 LEU A C 1
ATOM 753 O O . LEU A 1 94 ? -0.717 1.570 -3.125 1.00 98.38 94 LEU A O 1
ATOM 757 N N . ARG A 1 95 ? 1.047 2.583 -4.060 1.00 98.44 95 ARG A N 1
ATOM 758 C CA . ARG A 1 95 ? 1.394 3.363 -2.851 1.00 98.44 95 ARG A CA 1
ATOM 759 C C . ARG A 1 95 ? 0.224 4.231 -2.373 1.00 98.44 95 ARG A C 1
ATOM 761 O O . ARG A 1 95 ? -0.047 4.311 -1.176 1.00 98.44 95 ARG A O 1
ATOM 768 N N . ALA A 1 96 ? -0.495 4.853 -3.307 1.00 98.44 96 ALA A N 1
ATOM 769 C CA . ALA A 1 96 ? -1.663 5.678 -3.014 1.00 98.44 96 ALA A CA 1
ATOM 770 C C . ALA A 1 96 ? -2.943 4.866 -2.709 1.00 98.44 96 ALA A C 1
ATOM 772 O O . ALA A 1 96 ? -3.922 5.444 -2.233 1.00 98.44 96 ALA A O 1
ATOM 773 N N . MET A 1 97 ? -2.962 3.557 -2.973 1.00 98.44 97 MET A N 1
ATOM 774 C CA . MET A 1 97 ? -3.991 2.625 -2.508 1.00 98.44 97 MET A CA 1
ATOM 775 C C . MET A 1 97 ? -3.717 2.273 -1.044 1.00 98.44 97 MET A C 1
ATOM 777 O O . MET A 1 97 ? -4.504 2.659 -0.184 1.00 98.44 97 MET A O 1
ATOM 781 N N . THR A 1 98 ? -2.536 1.721 -0.737 1.00 98.44 98 THR A N 1
ATOM 782 C CA . THR A 1 98 ? -2.126 1.342 0.628 1.00 98.44 98 THR A CA 1
ATOM 783 C C . THR A 1 98 ? -2.300 2.483 1.637 1.00 98.44 98 THR A C 1
ATOM 785 O O . THR A 1 98 ? -2.883 2.281 2.699 1.00 98.44 98 THR A O 1
ATOM 788 N N . ALA A 1 99 ? -1.886 3.709 1.293 1.00 98.31 99 ALA A N 1
ATOM 789 C CA . ALA A 1 99 ? -2.058 4.875 2.165 1.00 98.31 99 ALA A CA 1
ATOM 790 C C . ALA A 1 99 ? -3.538 5.259 2.403 1.00 98.31 99 ALA A C 1
ATOM 792 O O . ALA A 1 99 ? -3.891 5.765 3.471 1.00 98.31 99 ALA A O 1
ATOM 793 N N . ARG A 1 100 ? -4.427 5.016 1.427 1.00 98.38 100 ARG A N 1
ATOM 794 C CA . ARG A 1 100 ? -5.876 5.225 1.588 1.00 98.38 100 ARG A CA 1
ATOM 795 C C . ARG A 1 100 ? -6.519 4.115 2.408 1.00 98.38 100 ARG A C 1
ATOM 797 O O . ARG A 1 100 ? -7.418 4.415 3.187 1.00 98.38 100 ARG A O 1
ATOM 804 N N . ASP A 1 101 ? -6.066 2.874 2.271 1.00 98.25 101 ASP A N 1
ATOM 805 C CA . ASP A 1 101 ? -6.551 1.749 3.074 1.00 98.25 101 ASP A CA 1
ATOM 806 C C . ASP A 1 101 ? -6.149 1.873 4.538 1.00 98.25 101 ASP A C 1
ATOM 808 O O . ASP A 1 101 ? -7.003 1.754 5.416 1.00 98.25 101 ASP A O 1
ATOM 812 N N . GLU A 1 102 ? -4.905 2.262 4.814 1.00 98.31 102 GLU A N 1
ATOM 813 C CA . GLU A 1 102 ? -4.476 2.567 6.176 1.00 98.31 102 GLU A CA 1
ATOM 814 C C . GLU A 1 102 ? -5.290 3.728 6.779 1.00 98.31 102 GLU A C 1
ATOM 816 O O . GLU A 1 102 ? -5.737 3.658 7.926 1.00 98.31 102 GLU A O 1
ATOM 821 N N . PHE A 1 103 ? -5.568 4.782 6.002 1.00 98.44 103 PHE A N 1
ATOM 822 C CA . PHE A 1 103 ? -6.434 5.879 6.441 1.00 98.44 103 PHE A CA 1
ATOM 823 C C . PHE A 1 103 ? -7.888 5.430 6.687 1.00 98.44 103 PHE A C 1
ATOM 825 O O . PHE A 1 103 ? -8.488 5.826 7.692 1.00 98.44 103 PHE A O 1
ATOM 832 N N . ARG A 1 104 ? -8.455 4.581 5.814 1.00 98.56 104 ARG A N 1
ATOM 833 C CA . ARG A 1 104 ? -9.790 3.979 5.993 1.00 98.56 104 ARG A CA 1
ATOM 834 C C . ARG A 1 104 ? -9.849 3.166 7.286 1.00 98.56 104 ARG A C 1
ATOM 836 O O . ARG A 1 104 ? -10.746 3.405 8.094 1.00 98.56 104 ARG A O 1
ATOM 843 N N . TYR A 1 105 ? -8.865 2.300 7.516 1.00 98.44 105 TYR A N 1
ATOM 844 C CA . TYR A 1 105 ? -8.743 1.492 8.727 1.00 98.44 105 TYR A CA 1
ATOM 845 C C . TYR A 1 105 ? -8.611 2.362 9.985 1.00 98.44 105 TYR A C 1
ATOM 847 O O . TYR A 1 105 ? -9.405 2.231 10.914 1.00 98.44 105 TYR A O 1
ATOM 855 N N . ARG A 1 106 ? -7.696 3.344 9.997 1.00 98.38 106 ARG A N 1
ATOM 856 C CA . ARG A 1 106 ? -7.546 4.313 11.103 1.00 98.38 106 ARG A CA 1
ATOM 857 C C . ARG A 1 106 ? -8.865 5.051 11.406 1.00 98.38 106 ARG A C 1
ATOM 859 O O . ARG A 1 106 ? -9.205 5.238 12.576 1.00 98.38 106 ARG A O 1
ATOM 866 N N . LYS A 1 107 ? -9.641 5.433 10.380 1.00 98.38 107 LYS A N 1
ATOM 867 C CA . LYS A 1 107 ? -10.964 6.074 10.537 1.00 98.38 107 LYS A CA 1
ATOM 868 C C . LYS A 1 107 ? -12.012 5.116 11.121 1.00 98.38 107 LYS A C 1
ATOM 870 O O . LYS A 1 107 ? -12.734 5.513 12.036 1.00 98.38 107 LYS A O 1
ATOM 875 N N . GLN A 1 108 ? -12.088 3.880 10.626 1.00 98.25 108 GLN A N 1
ATOM 876 C CA . GLN A 1 108 ? -12.990 2.839 11.140 1.00 98.25 108 GLN A CA 1
ATOM 877 C C . GLN A 1 108 ? -12.675 2.504 12.603 1.00 98.25 108 GLN A C 1
ATOM 879 O O . GLN A 1 108 ? -13.567 2.554 13.446 1.00 98.25 108 GLN A O 1
ATOM 884 N N . THR A 1 109 ? -11.403 2.277 12.932 1.00 98.44 109 THR A N 1
ATOM 885 C CA . THR A 1 109 ? -10.935 2.001 14.296 1.00 98.44 109 THR A CA 1
ATOM 886 C C . THR A 1 109 ? -11.263 3.148 15.253 1.00 98.44 109 THR A C 1
ATOM 888 O O . THR A 1 109 ? -11.767 2.901 16.347 1.00 98.44 109 THR A O 1
ATOM 891 N N . LYS A 1 110 ? -11.098 4.417 14.843 1.00 98.44 110 LYS A N 1
ATOM 892 C CA . LYS A 1 110 ? -11.513 5.570 15.666 1.00 98.44 110 LYS A CA 1
ATOM 893 C C . LYS A 1 110 ? -13.029 5.601 15.920 1.00 98.44 110 LYS A C 1
ATOM 895 O O . LYS A 1 110 ? -13.445 5.903 17.038 1.00 98.44 110 LYS A O 1
ATOM 900 N N . ALA A 1 111 ? -13.850 5.265 14.923 1.00 98.06 111 ALA A N 1
ATOM 901 C CA . ALA A 1 111 ? -15.302 5.166 15.090 1.00 98.06 111 ALA A CA 1
ATOM 902 C C . ALA A 1 111 ? -15.700 3.995 16.010 1.00 98.06 111 ALA A C 1
ATOM 904 O O . ALA A 1 111 ? -16.523 4.171 16.908 1.00 98.06 111 ALA A O 1
ATOM 905 N N . ALA A 1 112 ? -15.063 2.830 15.855 1.00 98.25 112 ALA A N 1
ATOM 906 C CA . ALA A 1 112 ? -15.273 1.669 16.716 1.00 98.25 112 ALA A CA 1
ATOM 907 C C . ALA A 1 112 ? -14.902 1.964 18.180 1.00 98.25 112 ALA A C 1
ATOM 909 O O . ALA A 1 112 ? -15.680 1.652 19.079 1.00 98.25 112 ALA A O 1
ATOM 910 N N . ILE A 1 113 ? -13.769 2.635 18.430 1.00 98.44 113 ILE A N 1
ATOM 911 C CA . ILE A 1 113 ? -13.363 3.081 19.774 1.00 98.44 113 ILE A CA 1
ATOM 912 C C . ILE A 1 113 ? -14.420 4.009 20.388 1.00 98.44 113 ILE A C 1
ATOM 914 O O . ILE A 1 113 ? -14.779 3.824 21.550 1.00 98.44 113 ILE A O 1
ATOM 918 N N . PHE A 1 114 ? -14.964 4.962 19.622 1.00 98.56 114 PHE A N 1
ATOM 919 C CA . PHE A 1 114 ? -16.015 5.866 20.104 1.00 98.56 114 PHE A CA 1
ATOM 920 C C . PHE A 1 114 ? -17.303 5.114 20.484 1.00 98.56 114 PHE A C 1
ATOM 922 O O . PHE A 1 114 ? -17.831 5.313 21.578 1.00 98.56 114 PHE A O 1
ATOM 929 N N . ILE A 1 115 ? -17.764 4.191 19.631 1.00 98.44 115 ILE A N 1
ATOM 930 C CA . ILE A 1 115 ? -18.942 3.346 19.898 1.00 98.44 115 ILE A CA 1
ATOM 931 C C . ILE A 1 115 ? -18.715 2.473 21.142 1.00 98.44 115 ILE A C 1
ATOM 933 O O . ILE A 1 115 ? -19.564 2.432 22.033 1.00 98.44 115 ILE A O 1
ATOM 937 N N . GLN A 1 116 ? -17.553 1.821 21.255 1.00 98.38 116 GLN A N 1
ATOM 938 C CA . GLN A 1 116 ? -17.211 1.005 22.422 1.00 98.38 116 GLN A CA 1
ATOM 939 C C . GLN A 1 116 ? -17.124 1.834 23.712 1.00 98.38 116 GLN A C 1
ATOM 941 O O . GLN A 1 116 ? -17.580 1.376 24.759 1.00 98.38 116 GLN A O 1
ATOM 946 N N . ALA A 1 117 ? -16.548 3.039 23.664 1.00 98.44 117 ALA A N 1
ATOM 947 C CA . ALA A 1 117 ? -16.469 3.936 24.815 1.00 98.44 117 ALA A CA 1
ATOM 948 C C . ALA A 1 117 ? -17.868 4.379 25.273 1.00 98.44 117 ALA A C 1
ATOM 950 O O . ALA A 1 117 ? -18.179 4.297 26.463 1.00 98.44 117 ALA A O 1
ATOM 951 N N . HIS A 1 118 ? -18.738 4.756 24.330 1.00 98.44 118 HIS A N 1
ATOM 952 C CA . HIS A 1 118 ? -20.122 5.118 24.627 1.00 98.44 118 HIS A CA 1
ATOM 953 C C . HIS A 1 118 ? -20.909 3.935 25.216 1.00 98.44 118 HIS A C 1
ATOM 955 O O . HIS A 1 118 ? -21.585 4.095 26.230 1.00 98.44 118 HIS A O 1
ATOM 961 N N . TYR A 1 119 ? -20.756 2.724 24.666 1.00 98.19 119 TYR A N 1
ATOM 962 C CA . TYR A 1 119 ? -21.384 1.514 25.209 1.00 98.19 119 TYR A CA 1
ATOM 963 C C . TYR A 1 119 ? -20.882 1.155 26.619 1.00 98.19 119 TYR A C 1
ATOM 965 O O . TYR A 1 119 ? -21.691 0.859 27.501 1.00 98.19 119 TYR A O 1
ATOM 973 N N . ARG A 1 120 ? -19.566 1.229 26.875 1.00 98.56 120 ARG A N 1
ATOM 974 C CA . ARG A 1 120 ? -18.984 1.017 28.216 1.00 98.56 120 ARG A CA 1
ATOM 975 C C . ARG A 1 120 ? -19.547 2.024 29.229 1.00 98.56 120 ARG A C 1
ATOM 977 O O . ARG A 1 120 ? -19.959 1.621 30.316 1.00 98.56 120 ARG A O 1
ATOM 984 N N . CYS A 1 121 ? -19.632 3.302 28.849 1.00 98.31 121 CYS A N 1
ATOM 985 C CA . CYS A 1 121 ? -20.236 4.360 29.662 1.00 98.31 121 CYS A CA 1
ATOM 986 C C . CYS A 1 121 ? -21.725 4.090 29.943 1.00 98.31 121 CYS A C 1
ATOM 988 O O . CYS A 1 121 ? -22.139 4.072 31.103 1.00 98.31 121 CYS A O 1
ATOM 990 N N . TYR A 1 122 ? -22.513 3.786 28.906 1.00 98.44 122 TYR A N 1
ATOM 991 C CA . TYR A 1 122 ? -23.932 3.447 29.026 1.00 98.44 122 TYR A CA 1
ATOM 992 C C . TYR A 1 122 ? -24.165 2.249 29.957 1.00 98.44 122 TYR A C 1
ATOM 994 O O . TYR A 1 122 ? -25.019 2.321 30.842 1.00 98.44 122 TYR A O 1
ATOM 1002 N N . LYS A 1 123 ? -23.380 1.168 29.820 1.00 98.31 123 LYS A N 1
ATOM 1003 C CA . LYS A 1 123 ? -23.479 -0.021 30.682 1.00 98.31 123 LYS A CA 1
ATOM 1004 C C . LYS A 1 123 ? -23.246 0.334 32.156 1.00 98.31 123 LYS A C 1
ATOM 1006 O O . LYS A 1 123 ? -24.039 -0.068 33.006 1.00 98.31 123 LYS A O 1
ATOM 1011 N N . ALA A 1 124 ? -22.202 1.112 32.452 1.00 98.44 124 ALA A N 1
ATOM 1012 C CA . ALA A 1 124 ? -21.890 1.549 33.814 1.00 98.44 124 ALA A CA 1
ATOM 1013 C C . ALA A 1 124 ? -22.982 2.467 34.397 1.00 98.44 124 ALA A C 1
ATOM 1015 O O . ALA A 1 124 ? -23.454 2.234 35.510 1.00 98.44 124 ALA A O 1
ATOM 1016 N N . TYR A 1 125 ? -23.443 3.460 33.628 1.00 98.31 125 TYR A N 1
ATOM 1017 C CA . TYR A 1 125 ? -24.517 4.369 34.039 1.00 98.31 125 TYR A CA 1
ATOM 1018 C C . TYR A 1 125 ? -25.849 3.638 34.272 1.00 98.31 125 TYR A C 1
ATOM 1020 O O . TYR A 1 125 ? -26.535 3.899 35.260 1.00 98.31 125 TYR A O 1
ATOM 1028 N N . SER A 1 126 ? -26.208 2.693 33.398 1.00 98.12 126 SER A N 1
ATOM 1029 C CA . SER A 1 126 ? -27.439 1.905 33.514 1.00 98.12 126 SER A CA 1
ATOM 1030 C C . SER A 1 126 ? -27.410 0.998 34.753 1.00 98.12 126 SER A C 1
ATOM 1032 O O . SER A 1 126 ? -28.373 0.978 35.523 1.00 98.12 126 SER A O 1
ATOM 1034 N N . TYR A 1 127 ? -26.271 0.344 35.026 1.00 98.31 127 TYR A N 1
ATOM 1035 C CA . TYR A 1 127 ? -26.059 -0.417 36.262 1.00 98.31 127 TYR A CA 1
ATOM 1036 C C . TYR A 1 127 ? -26.184 0.465 37.514 1.00 98.31 127 TYR A C 1
ATOM 1038 O O . TYR A 1 127 ? -26.977 0.150 38.402 1.00 98.31 127 TYR A O 1
ATOM 1046 N N . TYR A 1 128 ? -25.487 1.608 37.557 1.00 98.25 128 TYR A N 1
ATOM 1047 C CA . TYR A 1 128 ? -25.584 2.576 38.657 1.00 98.25 128 TYR A CA 1
ATOM 1048 C C . TYR A 1 128 ? -27.032 3.035 38.897 1.00 98.25 128 TYR A C 1
ATOM 1050 O O . TYR A 1 128 ? -27.512 3.017 40.029 1.00 98.25 128 TYR A O 1
ATOM 1058 N N . LYS A 1 129 ? -27.764 3.382 37.832 1.00 98.38 129 LYS A N 1
ATOM 1059 C CA . LYS A 1 129 ? -29.156 3.853 37.908 1.00 98.38 129 LYS A CA 1
ATOM 1060 C C . LYS A 1 129 ? -30.125 2.757 38.365 1.00 98.38 129 LYS A C 1
ATOM 1062 O O . LYS A 1 129 ? -31.113 3.055 39.035 1.00 98.38 129 LYS A O 1
ATOM 1067 N N . SER A 1 130 ? -29.843 1.495 38.035 1.00 98.19 130 SER A N 1
ATOM 1068 C CA . SER A 1 130 ? -30.581 0.332 38.545 1.00 98.19 130 SER A CA 1
ATOM 1069 C C . SER A 1 130 ? -30.308 0.108 40.039 1.00 98.19 130 SER A C 1
ATOM 1071 O O . SER A 1 130 ? -31.242 0.020 40.840 1.00 98.19 130 SER A O 1
ATOM 1073 N N . LEU A 1 131 ? -29.032 0.132 40.442 1.00 98.25 131 LEU A N 1
ATOM 1074 C CA . LEU A 1 131 ? -28.612 0.006 41.838 1.00 98.25 131 LEU A CA 1
ATOM 1075 C C . LEU A 1 131 ? -29.200 1.126 42.711 1.00 98.25 131 LEU A C 1
ATOM 1077 O O . LEU A 1 131 ? -29.762 0.841 43.765 1.00 98.25 131 LEU A O 1
ATOM 1081 N N . GLN A 1 132 ? -29.167 2.379 42.249 1.00 98.31 132 GLN A N 1
ATOM 1082 C CA . GLN A 1 132 ? -29.747 3.529 42.951 1.00 98.31 132 GLN A CA 1
ATOM 1083 C C . GLN A 1 132 ? -31.254 3.350 43.208 1.00 98.31 132 GLN A C 1
ATOM 1085 O O . GLN A 1 132 ? -31.721 3.617 44.316 1.00 98.31 132 GLN A O 1
ATOM 1090 N N . LYS A 1 133 ? -32.015 2.845 42.222 1.00 98.00 133 LYS A N 1
ATOM 1091 C CA . LYS A 1 133 ? -33.441 2.511 42.395 1.00 98.00 133 LYS A CA 1
ATOM 1092 C C . LYS A 1 133 ? -33.649 1.405 43.433 1.00 98.00 133 LYS A C 1
ATOM 1094 O O . LYS A 1 133 ? -34.514 1.546 44.295 1.00 98.00 133 LYS A O 1
ATOM 1099 N N . SER A 1 134 ? -32.855 0.334 43.369 1.00 97.75 134 SER A N 1
ATOM 1100 C CA . SER A 1 134 ? -32.933 -0.797 44.306 1.00 97.75 134 SER A CA 1
ATOM 1101 C C . SER A 1 134 ? -32.615 -0.377 45.748 1.00 97.75 134 SER A C 1
ATOM 1103 O O . SER A 1 134 ? -33.364 -0.693 46.677 1.00 97.75 134 SER A O 1
ATOM 1105 N N . VAL A 1 135 ? -31.562 0.425 45.937 1.00 98.19 135 VAL A N 1
ATOM 1106 C CA . VAL A 1 135 ? -31.178 0.995 47.237 1.00 98.19 135 VAL A CA 1
ATOM 1107 C C . VAL A 1 135 ? -32.276 1.910 47.778 1.00 98.19 135 VAL A C 1
ATOM 1109 O O . VAL A 1 135 ? -32.686 1.736 48.924 1.00 98.19 135 VAL A O 1
ATOM 1112 N N . LEU A 1 136 ? -32.813 2.831 46.968 1.00 98.38 136 LEU A N 1
ATOM 1113 C CA . LEU A 1 136 ? -33.893 3.730 47.390 1.00 98.38 136 LEU A CA 1
ATOM 1114 C C . LEU A 1 136 ? -35.156 2.953 47.795 1.00 98.38 136 LEU A C 1
ATOM 1116 O O . LEU A 1 136 ? -35.715 3.202 48.863 1.00 98.38 136 LEU A O 1
ATOM 1120 N N . TYR A 1 137 ? -35.573 1.969 46.992 1.00 98.31 137 TYR A N 1
ATOM 1121 C CA . TYR A 1 137 ? -36.706 1.096 47.308 1.00 98.31 137 TYR A CA 1
ATOM 1122 C C . TYR A 1 137 ? -36.498 0.344 48.631 1.00 98.31 137 TYR A C 1
ATOM 1124 O O . TYR A 1 137 ? -37.380 0.342 49.496 1.00 98.31 137 TYR A O 1
ATOM 1132 N N . THR A 1 138 ? -35.309 -0.229 48.826 1.00 97.88 138 THR A N 1
ATOM 1133 C CA . THR A 1 138 ? -34.941 -0.968 50.042 1.00 97.88 138 THR A CA 1
ATOM 1134 C C . THR A 1 138 ? -34.925 -0.054 51.271 1.00 97.88 138 THR A C 1
ATOM 1136 O O . THR A 1 138 ? -35.507 -0.403 52.299 1.00 97.88 138 THR A O 1
ATOM 1139 N N . GLN A 1 139 ? -34.360 1.154 51.163 1.00 98.19 139 GLN A N 1
ATOM 1140 C CA . GLN A 1 139 ? -34.372 2.163 52.230 1.00 98.19 139 GLN A CA 1
ATOM 1141 C C . GLN A 1 139 ? -35.794 2.620 52.586 1.00 98.19 139 GLN A C 1
ATOM 1143 O O . GLN A 1 139 ? -36.128 2.726 53.767 1.00 98.19 139 GLN A O 1
ATOM 1148 N N . CYS A 1 140 ? -36.659 2.861 51.596 1.00 98.12 140 CYS A N 1
ATOM 1149 C CA . CYS A 1 140 ? -38.063 3.212 51.825 1.00 98.12 140 CYS A CA 1
ATOM 1150 C C . CYS A 1 140 ? -38.838 2.070 52.504 1.00 98.12 140 CYS A C 1
ATOM 1152 O O . CYS A 1 140 ? -39.597 2.315 53.446 1.00 98.12 140 CYS A O 1
ATOM 1154 N N . CYS A 1 141 ? -38.610 0.820 52.090 1.00 98.06 141 CYS A N 1
ATOM 1155 C CA . CYS A 1 141 ? -39.196 -0.354 52.736 1.00 98.06 141 CYS A CA 1
ATOM 1156 C C . CYS A 1 141 ? -38.688 -0.541 54.174 1.00 98.06 141 CYS A C 1
ATOM 1158 O O . CYS A 1 141 ? -39.482 -0.856 55.062 1.00 98.06 141 CYS A O 1
ATOM 1160 N N . TRP A 1 142 ? -37.399 -0.290 54.429 1.00 98.00 142 TRP A N 1
ATOM 1161 C CA . TRP A 1 142 ? -36.814 -0.345 55.769 1.00 98.00 142 TRP A CA 1
ATOM 1162 C C . TRP A 1 142 ? -37.384 0.737 56.692 1.00 98.00 142 TRP A C 1
ATOM 1164 O O . TRP A 1 142 ? -37.909 0.406 57.753 1.00 98.00 142 TRP A O 1
ATOM 1174 N N . ARG A 1 143 ? -37.402 2.008 56.262 1.00 98.00 143 ARG A N 1
ATOM 1175 C CA . ARG A 1 143 ? -38.027 3.121 57.008 1.00 98.00 143 ARG A CA 1
ATOM 1176 C C . ARG A 1 143 ? -39.494 2.819 57.346 1.00 98.00 143 ARG A C 1
ATOM 1178 O O . ARG A 1 143 ? -39.905 2.961 58.494 1.00 98.00 143 ARG A O 1
ATOM 1185 N N . ARG A 1 144 ? -40.268 2.298 56.382 1.00 97.75 144 ARG A N 1
ATOM 1186 C CA . ARG A 1 144 ? -41.657 1.843 56.599 1.00 97.75 144 ARG A CA 1
ATOM 1187 C C . ARG A 1 144 ? -41.753 0.683 57.602 1.00 97.75 144 ARG A C 1
ATOM 1189 O O . ARG A 1 144 ? -42.726 0.626 58.352 1.00 97.75 144 ARG A O 1
ATOM 1196 N N . ARG A 1 145 ? -40.793 -0.250 57.619 1.00 97.81 145 ARG A N 1
ATOM 1197 C CA . ARG A 1 145 ? -40.745 -1.374 58.573 1.00 97.81 145 ARG A CA 1
ATOM 1198 C C . ARG A 1 145 ? -40.446 -0.893 59.995 1.00 97.81 145 ARG A C 1
ATOM 1200 O O . ARG A 1 145 ? -41.130 -1.337 60.912 1.00 97.81 145 ARG A O 1
ATOM 1207 N N . VAL A 1 146 ? -39.489 0.022 60.161 1.00 97.69 146 VAL A N 1
ATOM 1208 C CA . VAL A 1 146 ? -39.122 0.631 61.453 1.00 97.69 146 VAL A CA 1
ATOM 1209 C C . VAL A 1 146 ? -40.313 1.390 62.047 1.00 97.69 146 VAL A C 1
ATOM 1211 O O . VAL A 1 146 ? -40.809 0.987 63.097 1.00 97.69 146 VAL A O 1
ATOM 1214 N N . ALA A 1 147 ? -40.897 2.339 61.307 1.00 97.12 147 ALA A N 1
ATOM 1215 C CA . ALA A 1 147 ? -42.073 3.092 61.759 1.00 97.12 147 ALA A CA 1
ATOM 1216 C C . ALA A 1 147 ? -43.291 2.194 62.073 1.00 97.12 147 ALA A C 1
ATOM 1218 O O . ALA A 1 147 ? -44.061 2.457 62.997 1.00 97.12 147 ALA A O 1
ATOM 1219 N N . ARG A 1 148 ? -43.471 1.079 61.344 1.00 96.94 148 ARG A N 1
ATOM 1220 C CA . ARG A 1 148 ? -44.505 0.075 61.664 1.00 96.94 148 ARG A CA 1
ATOM 1221 C C . ARG A 1 148 ? -44.187 -0.763 62.908 1.00 96.94 148 ARG A C 1
ATOM 1223 O O . ARG A 1 148 ? -45.130 -1.275 63.508 1.00 96.94 148 ARG A O 1
ATOM 1230 N N . LYS A 1 149 ? -42.918 -0.927 63.298 1.00 96.81 149 LYS A N 1
ATOM 1231 C CA . LYS A 1 149 ? -42.525 -1.562 64.569 1.00 96.81 149 LYS A CA 1
ATOM 1232 C C . LYS A 1 149 ? -42.797 -0.611 65.736 1.00 96.81 149 LYS A C 1
ATOM 1234 O O . LYS A 1 149 ? -43.467 -1.015 66.679 1.00 96.81 149 LYS A O 1
ATOM 1239 N N . GLU A 1 150 ? -42.383 0.646 65.616 1.00 96.38 150 GLU A N 1
ATOM 1240 C CA . GLU A 1 150 ? -42.605 1.708 66.612 1.00 96.38 150 GLU A CA 1
ATOM 1241 C C . GLU A 1 150 ? -44.101 1.949 66.868 1.00 96.38 150 GLU A C 1
ATOM 1243 O O . GLU A 1 150 ? -44.555 1.956 68.011 1.00 96.38 150 GLU A O 1
ATOM 1248 N N . LEU A 1 151 ? -44.915 2.026 65.808 1.00 96.25 151 LEU A N 1
ATOM 1249 C CA . LEU A 1 151 ? -46.370 2.137 65.941 1.00 96.25 151 LEU A CA 1
ATOM 1250 C C . LEU A 1 151 ? -47.004 0.908 66.618 1.00 96.25 151 LEU A C 1
ATOM 1252 O O . LEU A 1 151 ? -48.040 1.038 67.267 1.00 96.25 151 LEU A O 1
ATOM 1256 N N . ARG A 1 152 ? -46.415 -0.289 66.480 1.00 96.00 152 ARG A N 1
ATOM 1257 C CA . ARG A 1 152 ? -46.881 -1.492 67.191 1.00 96.00 152 ARG A CA 1
ATOM 1258 C C . ARG A 1 152 ? -46.517 -1.435 68.672 1.00 96.00 152 ARG A C 1
ATOM 1260 O O . ARG A 1 152 ? -47.395 -1.691 69.485 1.00 96.00 152 ARG A O 1
ATOM 1267 N N . THR A 1 153 ? -45.286 -1.065 69.028 1.00 94.81 153 THR A N 1
ATOM 1268 C CA . THR A 1 153 ? -44.874 -0.953 70.439 1.00 94.81 153 THR A CA 1
ATOM 1269 C C . THR A 1 153 ? -45.654 0.140 71.167 1.00 94.81 153 THR A C 1
ATOM 1271 O O . THR A 1 153 ? -46.173 -0.118 72.247 1.00 94.81 153 THR A O 1
ATOM 1274 N N . LEU A 1 154 ? -45.864 1.305 70.541 1.00 92.81 154 LEU A N 1
ATOM 1275 C CA . LEU A 1 154 ? -46.714 2.366 71.098 1.00 92.81 154 LEU A CA 1
ATOM 1276 C C . LEU A 1 154 ? -48.175 1.915 71.273 1.00 92.81 154 LEU A C 1
ATOM 1278 O O . LEU A 1 154 ? -48.796 2.234 72.282 1.00 92.81 154 LEU A O 1
ATOM 1282 N N . LYS A 1 155 ? -48.727 1.130 70.335 1.00 94.00 155 LYS A N 1
ATOM 1283 C CA . LYS A 1 155 ? -50.085 0.568 70.465 1.00 94.00 155 LYS A CA 1
ATOM 1284 C C . LYS A 1 155 ? -50.208 -0.531 71.522 1.00 94.00 155 LYS A C 1
ATOM 1286 O O . LYS A 1 155 ? -51.305 -0.700 72.045 1.00 94.00 155 LYS A O 1
ATOM 1291 N N . MET A 1 156 ? -49.141 -1.268 71.830 1.00 90.38 156 MET A N 1
ATOM 1292 C CA . MET A 1 156 ? -49.133 -2.222 72.947 1.00 90.38 156 MET A CA 1
ATOM 1293 C C . MET A 1 156 ? -49.060 -1.480 74.284 1.00 90.38 156 MET A C 1
ATOM 1295 O O . MET A 1 156 ? -49.971 -1.630 75.091 1.00 90.38 156 MET A O 1
ATOM 1299 N N . ALA A 1 157 ? -48.111 -0.553 74.442 1.00 89.06 157 ALA A N 1
ATOM 1300 C CA . ALA A 1 157 ? -48.004 0.282 75.639 1.00 89.06 157 ALA A CA 1
ATOM 1301 C C . ALA A 1 157 ? -49.298 1.075 75.930 1.00 89.06 157 ALA A C 1
ATOM 1303 O O . ALA A 1 157 ? -49.723 1.165 77.076 1.00 89.06 157 ALA A O 1
ATOM 1304 N N . ALA A 1 158 ? -49.982 1.594 74.902 1.00 86.69 158 ALA A N 1
ATOM 1305 C CA . ALA A 1 158 ? -51.274 2.275 75.058 1.00 86.69 158 ALA A CA 1
ATOM 1306 C C . ALA A 1 158 ? -52.437 1.340 75.460 1.00 86.69 158 ALA A C 1
ATOM 1308 O O . ALA A 1 158 ? -53.416 1.793 76.051 1.00 86.69 158 ALA A O 1
ATOM 1309 N N . ARG A 1 159 ? -52.353 0.039 75.150 1.00 88.94 159 ARG A N 1
ATOM 1310 C CA . ARG A 1 159 ? -53.305 -0.975 75.639 1.00 88.94 159 ARG A CA 1
ATOM 1311 C C . ARG A 1 159 ? -52.988 -1.386 77.070 1.00 88.94 159 ARG A C 1
ATOM 1313 O O . ARG A 1 159 ? -53.908 -1.556 77.857 1.00 88.94 159 ARG A O 1
ATOM 1320 N N . GLU A 1 160 ? -51.709 -1.509 77.407 1.00 83.69 160 GLU A N 1
ATOM 1321 C CA . GLU A 1 160 ? -51.233 -1.822 78.757 1.00 83.69 160 GLU A CA 1
ATOM 1322 C C . GLU A 1 160 ? -51.580 -0.698 79.742 1.00 83.69 160 GLU A C 1
ATOM 1324 O O . GLU A 1 160 ? -52.133 -0.975 80.801 1.00 83.69 160 GLU A O 1
ATOM 1329 N N . THR A 1 161 ? -51.384 0.576 79.379 1.00 82.31 161 THR A N 1
ATOM 1330 C CA . THR A 1 161 ? -51.836 1.710 80.208 1.00 82.31 161 THR A CA 1
ATOM 1331 C C . THR A 1 161 ? -53.360 1.823 80.274 1.00 82.31 161 THR A C 1
ATOM 1333 O O . THR A 1 161 ? -53.887 2.183 81.324 1.00 82.31 161 THR A O 1
ATOM 1336 N N . GLY A 1 162 ? -54.080 1.451 79.209 1.00 81.69 162 GLY A N 1
ATOM 1337 C CA . GLY A 1 162 ? -55.538 1.301 79.235 1.00 81.69 162 GLY A CA 1
ATOM 1338 C C . GLY A 1 162 ? -56.000 0.234 80.234 1.00 81.69 162 GLY A C 1
ATOM 1339 O O . GLY A 1 162 ? -56.824 0.519 81.098 1.00 81.69 162 GLY A O 1
ATOM 1340 N N . ALA A 1 163 ? -55.411 -0.963 80.184 1.00 77.31 163 ALA A N 1
ATOM 1341 C CA . ALA A 1 163 ? -55.714 -2.066 81.095 1.00 77.31 163 ALA A CA 1
ATOM 1342 C C . ALA A 1 163 ? -55.316 -1.759 82.551 1.00 77.31 163 ALA A C 1
ATOM 1344 O O . ALA A 1 163 ? -56.070 -2.079 83.468 1.00 77.31 163 ALA A O 1
ATOM 1345 N N . LEU A 1 164 ? -54.178 -1.089 82.775 1.00 80.56 164 LEU A N 1
ATOM 1346 C CA . LEU A 1 164 ? -53.773 -0.594 84.095 1.00 80.56 164 LEU A CA 1
ATOM 1347 C C . LEU A 1 164 ? -54.746 0.463 84.624 1.00 80.56 164 LEU A C 1
ATOM 1349 O O . LEU A 1 164 ? -55.081 0.431 85.807 1.00 80.56 164 LEU A O 1
ATOM 1353 N N . LYS A 1 165 ? -55.242 1.365 83.766 1.00 86.12 165 LYS A N 1
ATOM 1354 C CA . LYS A 1 165 ? -56.277 2.324 84.158 1.00 86.12 165 LYS A CA 1
ATOM 1355 C C . LYS A 1 165 ? -57.583 1.611 84.502 1.00 86.12 165 LYS A C 1
ATOM 1357 O O . LYS A 1 165 ? -58.115 1.844 85.573 1.00 86.12 165 LYS A O 1
ATOM 1362 N N . GLU A 1 166 ? -58.063 0.689 83.672 1.00 84.12 166 GLU A N 1
ATOM 1363 C CA . GLU A 1 166 ? -59.250 -0.105 84.006 1.00 84.12 166 GLU A CA 1
ATOM 1364 C C . GLU A 1 166 ? -59.094 -0.892 85.315 1.00 84.12 166 GLU A C 1
ATOM 1366 O O . GLU A 1 166 ? -60.056 -1.020 86.069 1.00 84.12 166 GLU A O 1
ATOM 1371 N N . ALA A 1 167 ? -57.907 -1.441 85.587 1.00 84.00 167 ALA A N 1
ATOM 1372 C CA . ALA A 1 167 ? -57.615 -2.135 86.836 1.00 84.00 167 ALA A CA 1
ATOM 1373 C C . ALA A 1 167 ? -57.627 -1.171 88.033 1.00 84.00 167 ALA A C 1
ATOM 1375 O O . ALA A 1 167 ? -58.223 -1.497 89.058 1.00 84.00 167 ALA A O 1
ATOM 1376 N N . LYS A 1 168 ? -57.047 0.029 87.885 1.00 89.19 168 LYS A N 1
ATOM 1377 C CA . LYS A 1 168 ? -57.110 1.112 88.875 1.00 89.19 168 LYS A CA 1
ATOM 1378 C C . LYS A 1 168 ? -58.552 1.556 89.129 1.00 89.19 168 LYS A C 1
ATOM 1380 O O . LYS A 1 168 ? -58.979 1.531 90.274 1.00 89.19 168 LYS A O 1
ATOM 1385 N N . ASP A 1 169 ? -59.317 1.867 88.087 1.00 89.69 169 ASP A N 1
ATOM 1386 C CA . ASP A 1 169 ? -60.706 2.328 88.186 1.00 89.69 169 ASP A CA 1
ATOM 1387 C C . ASP A 1 169 ? -61.616 1.240 88.822 1.00 89.69 169 ASP A C 1
ATOM 1389 O O . ASP A 1 169 ? -62.563 1.548 89.548 1.00 89.69 169 ASP A O 1
ATOM 1393 N N . LYS A 1 170 ? -61.321 -0.056 88.602 1.00 90.62 170 LYS A N 1
ATOM 1394 C CA . LYS A 1 170 ? -61.969 -1.196 89.293 1.00 90.62 170 LYS A CA 1
ATOM 1395 C C . LYS A 1 170 ? -61.530 -1.322 90.759 1.00 90.62 170 LYS A C 1
ATOM 1397 O O . LYS A 1 170 ? -62.346 -1.693 91.602 1.00 90.62 170 LYS A O 1
ATOM 1402 N N . LEU A 1 171 ? -60.265 -1.031 91.070 1.00 86.75 171 LEU A N 1
ATOM 1403 C CA . LEU A 1 171 ? -59.734 -1.046 92.435 1.00 86.75 171 LEU A CA 1
ATOM 1404 C C . LEU A 1 171 ? -60.300 0.116 93.260 1.00 86.75 171 LEU A C 1
ATOM 1406 O O . LEU A 1 171 ? -60.734 -0.108 94.383 1.00 86.75 171 LEU A O 1
ATOM 1410 N N . GLU A 1 172 ? -60.376 1.319 92.689 1.00 88.38 172 GLU A N 1
ATOM 1411 C CA . GLU A 1 172 ? -60.979 2.501 93.313 1.00 88.38 172 GLU A CA 1
ATOM 1412 C C . GLU A 1 172 ? -62.449 2.252 93.650 1.00 88.38 172 GLU A C 1
ATOM 1414 O O . GLU A 1 172 ? -62.820 2.402 94.808 1.00 88.38 172 GLU A O 1
ATOM 1419 N N . LYS A 1 173 ? -63.248 1.707 92.721 1.00 92.44 173 LYS A N 1
ATOM 1420 C CA . LYS A 1 173 ? -64.636 1.300 93.014 1.00 92.44 173 LYS A CA 1
ATOM 1421 C C . LYS A 1 173 ? -64.751 0.257 94.128 1.00 92.44 173 LYS A C 1
ATOM 1423 O O . LYS A 1 173 ? -65.690 0.308 94.916 1.00 92.44 173 LYS A O 1
ATOM 1428 N N . ARG A 1 174 ? -63.799 -0.679 94.238 1.00 88.56 174 ARG A N 1
ATOM 1429 C CA . ARG A 1 174 ? -63.748 -1.615 95.376 1.00 88.56 174 ARG A CA 1
ATOM 1430 C C . ARG A 1 174 ? -63.331 -0.934 96.678 1.00 88.56 174 ARG A C 1
ATOM 1432 O O . ARG A 1 174 ? -63.816 -1.335 97.727 1.00 88.56 174 ARG A O 1
ATOM 1439 N N . VAL A 1 175 ? -62.468 0.080 96.641 1.00 90.62 175 VAL A N 1
ATOM 1440 C CA . VAL A 1 175 ? -62.108 0.884 97.820 1.00 90.62 175 VAL A CA 1
ATOM 1441 C C . VAL A 1 175 ? -63.282 1.765 98.256 1.00 90.62 175 VAL A C 1
ATOM 1443 O O . VAL A 1 175 ? -63.556 1.836 99.450 1.00 90.62 175 VAL A O 1
ATOM 1446 N N . GLU A 1 176 ? -64.033 2.359 97.329 1.00 90.81 176 GLU A N 1
ATOM 1447 C CA . GLU A 1 176 ? -65.301 3.058 97.594 1.00 90.81 176 GLU A CA 1
ATOM 1448 C C . GLU A 1 176 ? -66.332 2.109 98.227 1.00 90.81 176 GLU A C 1
ATOM 1450 O O . GLU A 1 176 ? -66.883 2.407 99.285 1.00 90.81 176 GLU A O 1
ATOM 1455 N N . GLU A 1 177 ? -66.534 0.917 97.656 1.00 90.75 177 GLU A N 1
ATOM 1456 C CA . GLU A 1 177 ? -67.448 -0.088 98.212 1.00 90.75 177 GLU A CA 1
ATOM 1457 C C . GLU A 1 177 ? -67.004 -0.570 99.606 1.00 90.75 177 GLU A C 1
ATOM 1459 O O . GLU A 1 177 ? -67.818 -0.653 100.525 1.00 90.75 177 GLU A O 1
ATOM 1464 N N . LEU A 1 178 ? -65.714 -0.865 99.798 1.00 90.06 178 LEU A N 1
ATOM 1465 C CA . LEU A 1 178 ? -65.174 -1.317 101.084 1.00 90.06 178 LEU A CA 1
ATOM 1466 C C . LEU A 1 178 ? -65.188 -0.210 102.143 1.00 90.06 178 LEU A C 1
ATOM 1468 O O . LEU A 1 178 ? -65.461 -0.499 103.305 1.00 90.06 178 LEU A O 1
ATOM 1472 N N . THR A 1 179 ? -64.947 1.050 101.773 1.00 88.38 179 THR A N 1
ATOM 1473 C CA . THR A 1 179 ? -65.065 2.180 102.708 1.00 88.38 179 THR A CA 1
ATOM 1474 C C . THR A 1 179 ? -66.520 2.487 103.046 1.00 88.38 179 THR A C 1
ATOM 1476 O O . THR A 1 179 ? -66.799 2.777 104.207 1.00 88.38 179 THR A O 1
ATOM 1479 N N . TRP A 1 180 ? -67.463 2.327 102.111 1.00 91.31 180 TRP A N 1
ATOM 1480 C CA . TRP A 1 180 ? -68.899 2.404 102.402 1.00 91.31 180 TRP A CA 1
ATOM 1481 C C . TRP A 1 180 ? -69.352 1.269 103.334 1.00 91.31 180 TRP A C 1
ATOM 1483 O O . TRP A 1 180 ? -69.974 1.534 104.362 1.00 91.31 180 TRP A O 1
ATOM 1493 N N . ARG A 1 181 ? -68.957 0.017 103.050 1.00 88.62 181 ARG A N 1
ATOM 1494 C CA . ARG A 1 181 ? -69.188 -1.147 103.930 1.00 88.62 181 ARG A CA 1
ATOM 1495 C C . ARG A 1 181 ? -68.591 -0.929 105.326 1.00 88.62 181 ARG A C 1
ATOM 1497 O O . ARG A 1 181 ? -69.262 -1.215 106.309 1.00 88.62 181 ARG A O 1
ATOM 1504 N N . LEU A 1 182 ? -67.375 -0.386 105.426 1.00 88.81 182 LEU A N 1
ATOM 1505 C CA . LEU A 1 182 ? -66.717 -0.073 106.702 1.00 88.81 182 LEU A CA 1
ATOM 1506 C C . LEU A 1 182 ? -67.402 1.082 107.450 1.00 88.81 182 LEU A C 1
ATOM 1508 O O . LEU A 1 182 ? -67.468 1.056 108.674 1.00 88.81 182 LEU A O 1
ATOM 1512 N N . GLN A 1 183 ? -67.920 2.098 106.753 1.00 87.81 183 GLN A N 1
ATOM 1513 C CA . GLN A 1 183 ? -68.718 3.153 107.384 1.00 87.81 183 GLN A CA 1
ATOM 1514 C C . GLN A 1 183 ? -70.055 2.610 107.903 1.00 87.81 183 GLN A C 1
ATOM 1516 O O . GLN A 1 183 ? -70.455 2.965 109.009 1.00 87.81 183 GLN A O 1
ATOM 1521 N N . LEU A 1 184 ? -70.715 1.726 107.149 1.00 88.19 184 LEU A N 1
ATOM 1522 C CA . LEU A 1 184 ? -71.934 1.046 107.585 1.00 88.19 184 LEU A CA 1
ATOM 1523 C C . LEU A 1 184 ? -71.664 0.139 108.794 1.00 88.19 184 LEU A C 1
ATOM 1525 O O . LEU A 1 184 ? -72.376 0.225 109.787 1.00 88.19 184 LEU A O 1
ATOM 1529 N N . GLU A 1 185 ? -70.603 -0.670 108.755 1.00 83.56 185 GLU A N 1
ATOM 1530 C CA . GLU A 1 185 ? -70.205 -1.533 109.874 1.00 83.56 185 GLU A CA 1
ATOM 1531 C C . GLU A 1 185 ? -69.841 -0.714 111.122 1.00 83.56 185 GLU A C 1
ATOM 1533 O O . GLU A 1 185 ? -70.233 -1.077 112.226 1.00 83.56 185 GLU A O 1
ATOM 1538 N N . LYS A 1 186 ? -69.171 0.436 110.963 1.00 87.31 186 LYS A N 1
ATOM 1539 C CA . LYS A 1 186 ? -68.916 1.367 112.072 1.00 87.31 186 LYS A CA 1
ATOM 1540 C C . LYS A 1 186 ? -70.197 1.947 112.669 1.00 87.31 186 LYS A C 1
ATOM 1542 O O . LYS A 1 186 ? -70.271 2.014 113.889 1.00 87.31 186 LYS A O 1
ATOM 1547 N N . ARG A 1 187 ? -71.196 2.318 111.854 1.00 85.06 187 ARG A N 1
ATOM 1548 C CA . ARG A 1 187 ? -72.511 2.768 112.357 1.00 85.06 187 ARG A CA 1
ATOM 1549 C C . ARG A 1 187 ? -73.226 1.659 113.119 1.00 85.06 187 ARG A C 1
ATOM 1551 O O . ARG A 1 187 ? -73.627 1.875 114.253 1.00 85.06 187 ARG A O 1
ATOM 1558 N N . LEU A 1 188 ? -73.271 0.452 112.555 1.00 85.62 188 LEU A N 1
ATOM 1559 C CA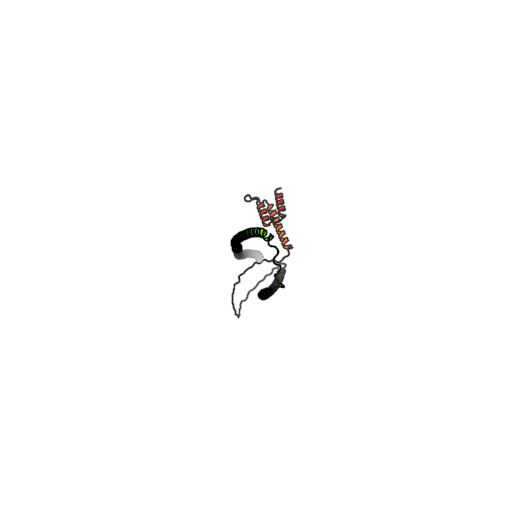 . LEU A 1 188 ? -73.848 -0.722 113.214 1.00 85.62 188 LEU A CA 1
ATOM 1560 C C . LEU A 1 188 ? -73.112 -1.072 114.519 1.00 85.62 188 LEU A C 1
ATOM 1562 O O . LEU A 1 188 ? -73.746 -1.499 115.478 1.00 85.62 188 LEU A O 1
ATOM 1566 N N . ARG A 1 189 ? -71.789 -0.857 114.601 1.00 81.44 189 ARG A N 1
ATOM 1567 C CA . ARG A 1 189 ? -71.033 -0.976 115.859 1.00 81.44 189 ARG A CA 1
ATOM 1568 C C . ARG A 1 189 ? -71.390 0.116 116.862 1.00 81.44 189 ARG A C 1
ATOM 1570 O O . ARG A 1 189 ? -71.607 -0.230 118.014 1.00 81.44 189 ARG A O 1
ATOM 1577 N N . THR A 1 190 ? -71.493 1.385 116.461 1.00 81.06 190 THR A N 1
ATOM 1578 C CA . THR A 1 190 ? -71.905 2.456 117.386 1.00 81.06 190 THR A CA 1
ATOM 1579 C C . THR A 1 190 ? -73.349 2.280 117.848 1.00 81.06 190 THR A C 1
ATOM 1581 O O . THR A 1 190 ? -73.615 2.433 119.027 1.00 81.06 190 THR A O 1
ATOM 1584 N N . GLU A 1 191 ? -74.263 1.845 116.978 1.00 80.31 191 GLU A N 1
ATOM 1585 C CA . GLU A 1 191 ? -75.646 1.492 117.333 1.00 80.31 191 GLU A CA 1
ATOM 1586 C C . GLU A 1 191 ? -75.691 0.275 118.284 1.00 80.31 191 GLU A C 1
ATOM 1588 O O . GLU A 1 191 ? -76.478 0.242 119.232 1.00 80.31 191 GLU A O 1
ATOM 1593 N N . LEU A 1 192 ? -74.804 -0.713 118.099 1.00 81.25 192 LEU A N 1
ATOM 1594 C CA . LEU A 1 192 ? -74.650 -1.858 119.006 1.00 81.25 192 LEU A CA 1
ATOM 1595 C C . LEU A 1 192 ? -74.008 -1.470 120.352 1.00 81.25 192 LEU A C 1
ATOM 1597 O O . LEU A 1 192 ? -74.328 -2.060 121.382 1.00 81.25 192 LEU A O 1
ATOM 1601 N N . GLU A 1 193 ? -73.098 -0.499 120.368 1.00 78.88 193 GLU A N 1
ATOM 1602 C CA . GLU A 1 193 ? -72.482 0.038 121.585 1.00 78.88 193 GLU A CA 1
ATOM 1603 C C . GLU A 1 193 ? -73.447 0.967 122.337 1.00 78.88 193 GLU A C 1
ATOM 1605 O O . GLU A 1 193 ? -73.533 0.872 123.557 1.00 78.88 193 GLU A O 1
ATOM 1610 N N . GLU A 1 194 ? -74.261 1.765 121.640 1.00 79.56 194 GLU A N 1
ATOM 1611 C CA . GLU A 1 194 ? -75.337 2.577 122.221 1.00 79.56 194 GLU A CA 1
ATOM 1612 C C . GLU A 1 194 ? -76.470 1.714 122.783 1.00 79.56 194 GLU A C 1
ATOM 1614 O O . GLU A 1 194 ? -76.926 1.958 123.899 1.00 79.56 194 GLU A O 1
ATOM 1619 N N . THR A 1 195 ? -76.907 0.666 122.077 1.00 79.25 195 THR A N 1
ATOM 1620 C CA . THR A 1 195 ? -77.911 -0.271 122.615 1.00 79.25 195 THR A CA 1
ATOM 1621 C C . THR A 1 195 ? -77.369 -1.039 123.822 1.00 79.25 195 THR A C 1
ATOM 1623 O O . THR A 1 195 ? -78.066 -1.128 124.831 1.00 79.25 195 THR A O 1
ATOM 1626 N N . LYS A 1 196 ? -76.101 -1.477 123.811 1.00 77.12 196 LYS A N 1
ATOM 1627 C CA . LYS A 1 196 ? -75.432 -2.028 125.007 1.00 77.12 196 LYS A CA 1
ATOM 1628 C C . LYS A 1 196 ? -75.266 -1.002 126.128 1.00 77.12 196 LYS A C 1
ATOM 1630 O O . LYS A 1 196 ? -75.387 -1.373 127.293 1.00 77.12 196 LYS A O 1
ATOM 1635 N N . ALA A 1 197 ? -75.024 0.272 125.828 1.00 75.88 197 ALA A N 1
ATOM 1636 C CA . ALA A 1 197 ? -74.978 1.338 126.828 1.00 75.88 197 ALA A CA 1
ATOM 1637 C C . ALA A 1 197 ? -76.366 1.566 127.449 1.00 75.88 197 ALA A C 1
ATOM 1639 O O . ALA A 1 197 ? -76.484 1.695 128.663 1.00 75.88 197 ALA A O 1
ATOM 1640 N N . GLN A 1 198 ? -77.433 1.522 126.647 1.00 79.06 198 GLN A N 1
ATOM 1641 C CA . GLN A 1 198 ? -78.811 1.605 127.134 1.00 79.06 198 GLN A CA 1
ATOM 1642 C C . GLN A 1 198 ? -79.221 0.368 127.945 1.00 79.06 198 GLN A C 1
ATOM 1644 O O . GLN A 1 198 ? -79.903 0.510 128.956 1.00 79.06 198 GLN A O 1
ATOM 1649 N N . GLU A 1 199 ? -78.825 -0.842 127.544 1.00 74.38 199 GLU A N 1
ATOM 1650 C CA . GLU A 1 199 ? -79.087 -2.057 128.326 1.00 74.38 199 GLU A CA 1
ATOM 1651 C C . GLU A 1 199 ? -78.259 -2.111 129.609 1.00 74.38 199 GLU A C 1
ATOM 1653 O O . GLU A 1 199 ? -78.806 -2.432 130.658 1.00 74.38 199 GLU A O 1
ATOM 1658 N N . THR A 1 200 ? -76.982 -1.722 129.583 1.00 71.94 200 THR A N 1
ATOM 1659 C CA . THR A 1 200 ? -76.172 -1.624 130.808 1.00 71.94 200 THR A CA 1
ATOM 1660 C C . THR A 1 200 ? -76.644 -0.497 131.723 1.00 71.94 200 THR A C 1
ATOM 1662 O O . THR A 1 200 ? -76.602 -0.685 132.933 1.00 71.94 200 THR A O 1
ATOM 1665 N N . ALA A 1 201 ? -77.188 0.609 131.203 1.00 78.62 201 ALA A N 1
ATOM 1666 C CA . ALA A 1 201 ? -77.879 1.619 132.009 1.00 78.62 201 ALA A CA 1
ATOM 1667 C C . ALA A 1 201 ? -79.153 1.049 132.660 1.00 78.62 201 ALA A C 1
ATOM 1669 O O . ALA A 1 201 ? -79.292 1.128 133.877 1.00 78.62 201 ALA A O 1
ATOM 1670 N N . LYS A 1 202 ? -80.026 0.370 131.897 1.00 80.25 202 LYS A N 1
ATOM 1671 C CA . LYS A 1 202 ? -81.213 -0.327 132.439 1.00 80.25 202 LYS A CA 1
ATOM 1672 C C . LYS A 1 202 ? -80.841 -1.381 133.486 1.00 80.25 202 LYS A C 1
ATOM 1674 O O . LYS A 1 202 ? -81.531 -1.499 134.491 1.00 80.25 202 LYS A O 1
ATOM 1679 N N . LEU A 1 203 ? -79.755 -2.127 133.278 1.00 74.94 203 LEU A N 1
ATOM 1680 C CA . LEU A 1 203 ? -79.244 -3.121 134.225 1.00 74.94 203 LEU A CA 1
ATOM 1681 C C . LEU A 1 203 ? -78.589 -2.472 135.451 1.00 74.94 203 LEU A C 1
ATOM 1683 O O . LEU A 1 203 ? -78.716 -3.010 136.544 1.00 74.94 203 LEU A O 1
ATOM 1687 N N . GLN A 1 204 ? -77.938 -1.314 135.312 1.00 74.12 204 GLN A N 1
ATOM 1688 C CA . GLN A 1 204 ? -77.426 -0.532 136.442 1.00 74.12 204 GLN A CA 1
ATOM 1689 C C . GLN A 1 204 ? -78.557 0.095 137.258 1.00 74.12 204 GLN A C 1
ATOM 1691 O O . GLN A 1 204 ? -78.474 0.093 138.480 1.00 74.12 204 GLN A O 1
ATOM 1696 N N . ASP A 1 205 ? -79.623 0.586 136.628 1.00 76.88 205 ASP A N 1
ATOM 1697 C CA . ASP A 1 205 ? -80.804 1.088 137.333 1.00 76.88 205 ASP A CA 1
ATOM 1698 C C . ASP A 1 205 ? -81.606 -0.050 137.973 1.00 76.88 205 ASP A C 1
ATOM 1700 O O . ASP A 1 205 ? -82.009 0.069 139.127 1.00 76.88 205 ASP A O 1
ATOM 1704 N N . ALA A 1 206 ? -81.738 -1.200 137.305 1.00 74.38 206 ALA A N 1
ATOM 1705 C CA . ALA A 1 206 ? -82.273 -2.413 137.919 1.00 74.38 206 ALA A CA 1
ATOM 1706 C C . ALA A 1 206 ? -81.415 -2.868 139.113 1.00 74.38 206 ALA A C 1
ATOM 1708 O O . ALA A 1 206 ? -81.969 -3.192 140.158 1.00 74.38 206 ALA A O 1
ATOM 1709 N N . LEU A 1 207 ? -80.080 -2.819 139.010 1.00 70.81 207 LEU A N 1
ATOM 1710 C CA . LEU A 1 207 ? -79.170 -3.098 140.125 1.00 70.81 207 LEU A CA 1
ATOM 1711 C C . LEU A 1 207 ? -79.258 -2.050 141.239 1.00 70.81 207 LEU A C 1
ATOM 1713 O O . LEU A 1 207 ? -79.185 -2.434 142.395 1.00 70.81 207 LEU A O 1
ATOM 1717 N N . ARG A 1 208 ? -79.463 -0.759 140.948 1.00 75.44 208 ARG A N 1
ATOM 1718 C CA . ARG A 1 208 ? -79.703 0.277 141.974 1.00 75.44 208 ARG A CA 1
ATOM 1719 C C . ARG A 1 208 ? -81.020 0.032 142.703 1.00 75.44 208 ARG A C 1
ATOM 1721 O O . ARG A 1 208 ? -81.039 0.044 143.928 1.00 75.44 208 ARG A O 1
ATOM 1728 N N . MET A 1 209 ? -82.098 -0.244 141.971 1.00 73.19 209 MET A N 1
ATOM 1729 C CA . MET A 1 209 ? -83.397 -0.588 142.556 1.00 73.19 209 MET A CA 1
ATOM 1730 C C . MET A 1 209 ? -83.315 -1.879 143.378 1.00 73.19 209 MET A C 1
ATOM 1732 O O . MET A 1 209 ? -83.850 -1.934 144.482 1.00 73.19 209 MET A O 1
ATOM 1736 N N . MET A 1 210 ? -82.598 -2.891 142.885 1.00 68.69 210 MET A N 1
ATOM 1737 C CA . MET A 1 210 ? -82.369 -4.145 143.600 1.00 68.69 210 MET A CA 1
ATOM 1738 C C . MET A 1 210 ? -81.441 -3.959 144.808 1.00 68.69 210 MET A C 1
ATOM 1740 O O . MET A 1 210 ? -81.672 -4.589 145.828 1.00 68.69 210 MET A O 1
ATOM 1744 N N . GLN A 1 211 ? -80.449 -3.066 144.748 1.00 65.75 211 GLN A N 1
ATOM 1745 C CA . GLN A 1 211 ? -79.580 -2.727 145.879 1.00 65.75 211 GLN A CA 1
ATOM 1746 C C . GLN A 1 211 ? -80.362 -1.989 146.972 1.00 65.75 211 GLN A C 1
ATOM 1748 O O . GLN A 1 211 ? -80.255 -2.352 148.135 1.00 65.75 211 GLN A O 1
ATOM 1753 N N . ILE A 1 212 ? -81.227 -1.036 146.605 1.00 70.81 212 ILE A N 1
ATOM 1754 C CA . ILE A 1 212 ? -82.154 -0.378 147.540 1.00 70.81 212 ILE A CA 1
ATOM 1755 C C . ILE A 1 212 ? -83.086 -1.418 148.185 1.00 70.81 212 ILE A C 1
ATOM 1757 O O . ILE A 1 212 ? -83.248 -1.424 149.402 1.00 70.81 212 ILE A O 1
ATOM 1761 N N . GLN A 1 213 ? -83.635 -2.354 147.402 1.00 63.66 213 GLN A N 1
ATOM 1762 C CA . GLN A 1 213 ? -84.434 -3.467 147.930 1.00 63.66 213 GLN A CA 1
ATOM 1763 C C . GLN A 1 213 ? -83.619 -4.421 148.820 1.00 63.66 213 GLN A C 1
ATOM 1765 O O . GLN A 1 213 ? -84.155 -4.927 149.802 1.00 63.66 213 GLN A O 1
ATOM 1770 N N . ILE A 1 214 ? -82.338 -4.653 148.518 1.00 59.62 214 ILE A N 1
ATOM 1771 C CA . ILE A 1 214 ? -81.414 -5.451 149.335 1.00 59.62 214 ILE A CA 1
ATOM 1772 C C . ILE A 1 214 ? -81.102 -4.736 150.650 1.00 59.62 214 ILE A C 1
ATOM 1774 O O . ILE A 1 214 ? -81.106 -5.384 151.688 1.00 59.62 214 ILE A O 1
ATOM 1778 N N . ASP A 1 215 ? -80.913 -3.420 150.658 1.00 56.78 215 ASP A N 1
ATOM 1779 C CA . ASP A 1 215 ? -80.630 -2.662 151.879 1.00 56.78 215 ASP A CA 1
ATOM 1780 C C . ASP A 1 215 ? -81.892 -2.524 152.759 1.00 56.78 215 ASP A C 1
ATOM 1782 O O . ASP A 1 215 ? -81.832 -2.725 153.977 1.00 56.78 215 ASP A O 1
ATOM 1786 N N . GLU A 1 216 ? -83.072 -2.343 152.151 1.00 59.56 216 GLU A N 1
ATOM 1787 C CA . GLU A 1 216 ? -84.370 -2.460 152.834 1.00 59.56 216 GLU A CA 1
ATOM 1788 C C . GLU A 1 216 ? -84.692 -3.887 153.319 1.00 59.56 216 GLU A C 1
ATOM 1790 O O . GLU A 1 216 ? -85.465 -4.051 154.271 1.00 59.56 216 GLU A O 1
ATOM 1795 N N . ALA A 1 217 ? -84.147 -4.923 152.673 1.00 53.75 217 ALA A N 1
ATOM 1796 C CA . ALA A 1 217 ? -84.273 -6.314 153.102 1.00 53.75 217 ALA A CA 1
ATOM 1797 C C . ALA A 1 217 ? -83.272 -6.654 154.214 1.00 53.75 217 ALA A C 1
ATOM 1799 O O . ALA A 1 217 ? -83.659 -7.280 155.196 1.00 53.75 217 ALA A O 1
ATOM 1800 N N . ASN A 1 218 ? -82.027 -6.181 154.141 1.00 46.53 218 ASN A N 1
ATOM 1801 C CA . ASN A 1 218 ? -80.995 -6.362 155.165 1.00 46.53 218 ASN A CA 1
ATOM 1802 C C . ASN A 1 218 ? -81.440 -5.776 156.516 1.00 46.53 218 ASN A C 1
ATOM 1804 O O . ASN A 1 218 ? -81.237 -6.398 157.560 1.00 46.53 218 ASN A O 1
ATOM 1808 N N . ALA A 1 219 ? -82.155 -4.645 156.500 1.00 51.12 219 ALA A N 1
ATOM 1809 C CA . ALA A 1 219 ? -82.797 -4.066 157.684 1.00 51.12 219 ALA A CA 1
ATOM 1810 C C . ALA A 1 219 ? -83.898 -4.955 158.316 1.00 51.12 219 ALA A C 1
ATOM 1812 O O . ALA A 1 219 ? -84.263 -4.754 159.476 1.00 51.12 219 ALA A O 1
ATOM 1813 N N . LYS A 1 220 ? -84.433 -5.939 157.576 1.00 52.88 220 LYS A N 1
ATOM 1814 C CA . LYS A 1 220 ? -85.474 -6.889 158.019 1.00 52.88 220 LYS A CA 1
ATOM 1815 C C . LYS A 1 220 ? -84.889 -8.271 158.354 1.00 52.88 220 LYS A C 1
ATOM 1817 O O . LYS A 1 220 ? -85.270 -8.862 159.361 1.00 52.88 220 LYS A O 1
ATOM 1822 N N . VAL A 1 221 ? -83.909 -8.746 157.579 1.00 45.88 221 VAL A N 1
ATOM 1823 C CA . VAL A 1 221 ? -83.275 -10.079 157.681 1.00 45.88 221 VAL A CA 1
ATOM 1824 C C . VAL A 1 221 ? -82.588 -10.331 159.032 1.00 45.88 221 VAL A C 1
ATOM 1826 O O . VAL A 1 221 ? -82.524 -11.472 159.476 1.00 45.88 221 VAL A O 1
ATOM 1829 N N . ILE A 1 222 ? -82.158 -9.291 159.756 1.00 46.19 222 ILE A N 1
ATOM 1830 C CA . ILE A 1 222 ? -81.588 -9.444 161.111 1.00 46.19 222 ILE A CA 1
ATOM 1831 C C . ILE A 1 222 ? -82.632 -9.925 162.150 1.00 46.19 222 ILE A C 1
ATOM 1833 O O . ILE A 1 222 ? -82.249 -10.422 163.209 1.00 46.19 222 ILE A O 1
ATOM 1837 N N . LYS A 1 223 ? -83.945 -9.825 161.875 1.00 45.62 223 LYS A N 1
ATOM 1838 C CA . LYS A 1 223 ? -85.002 -10.239 162.821 1.00 45.62 223 LYS A CA 1
ATOM 1839 C C . LYS A 1 223 ? -85.519 -11.669 162.654 1.00 45.62 223 LYS A C 1
ATOM 1841 O O . LYS A 1 223 ? -86.031 -12.207 163.632 1.00 45.62 223 LYS A O 1
ATOM 1846 N N . GLU A 1 224 ? -85.379 -12.297 161.487 1.00 38.28 224 GLU A N 1
ATOM 1847 C CA . GLU A 1 224 ? -85.958 -13.626 161.221 1.00 38.28 224 GLU A CA 1
ATOM 1848 C C . GLU A 1 224 ? -84.872 -14.682 160.975 1.00 38.28 224 GLU A C 1
ATOM 1850 O O . GLU A 1 224 ? -84.516 -15.052 159.859 1.00 38.28 224 GLU A O 1
ATOM 1855 N N . ARG A 1 225 ? -84.340 -15.151 162.108 1.00 30.36 225 ARG A N 1
ATOM 1856 C CA . ARG A 1 225 ? -83.433 -16.294 162.264 1.00 30.36 225 ARG A CA 1
ATOM 1857 C C . ARG A 1 225 ? -83.925 -17.571 161.554 1.00 30.36 225 ARG A C 1
ATOM 1859 O O . ARG A 1 225 ? -85.082 -17.952 161.667 1.00 30.36 225 ARG A O 1
ATOM 1866 N N . GLU A 1 226 ? -82.956 -18.330 161.036 1.00 36.88 226 GLU A N 1
ATOM 1867 C CA . GLU A 1 226 ? -82.882 -19.799 161.183 1.00 36.88 226 GLU A CA 1
ATOM 1868 C C . GLU A 1 226 ? -84.077 -20.647 160.680 1.00 36.88 226 GLU A C 1
ATOM 1870 O O . GLU A 1 226 ? -84.586 -21.505 161.402 1.00 36.88 226 GLU A O 1
ATOM 1875 N N . ALA A 1 227 ? -84.444 -20.533 159.399 1.00 31.81 227 ALA A N 1
ATOM 1876 C CA . ALA A 1 227 ? -85.298 -21.521 158.723 1.00 31.81 227 ALA A CA 1
ATOM 1877 C C . ALA A 1 227 ? -84.712 -21.962 157.363 1.00 31.81 227 ALA A C 1
ATOM 1879 O O . ALA A 1 227 ? -84.268 -21.124 156.593 1.00 31.81 227 ALA A O 1
ATOM 1880 N N . ALA A 1 228 ? -84.735 -23.279 157.091 1.00 32.50 228 ALA A N 1
ATOM 1881 C CA . ALA A 1 228 ? -84.279 -23.976 155.865 1.00 32.50 228 ALA A CA 1
ATOM 1882 C C . ALA A 1 228 ? -82.832 -23.661 155.380 1.00 32.50 228 ALA A C 1
ATOM 1884 O O . ALA A 1 228 ? -82.531 -22.601 154.852 1.00 32.50 228 ALA A O 1
ATOM 1885 N N . ARG A 1 229 ? -81.833 -24.537 155.587 1.00 27.25 229 ARG A N 1
ATOM 1886 C CA . ARG A 1 229 ? -81.548 -25.769 154.797 1.00 27.25 229 ARG A CA 1
ATOM 1887 C C . ARG A 1 229 ? -81.479 -25.497 153.280 1.00 27.25 229 ARG A C 1
ATOM 1889 O O . ARG A 1 229 ? -82.505 -25.216 152.686 1.00 27.25 229 ARG A O 1
ATOM 1896 N N . LYS A 1 230 ? -80.287 -25.454 152.661 1.00 28.27 230 LYS A N 1
ATOM 1897 C CA . LYS A 1 230 ? -79.330 -26.551 152.314 1.00 28.27 230 LYS A CA 1
ATOM 1898 C C . LYS A 1 230 ? -79.668 -27.256 150.986 1.00 28.27 230 LYS A C 1
ATOM 1900 O O . LYS A 1 230 ? -80.784 -27.741 150.862 1.00 28.27 230 LYS A O 1
ATOM 1905 N N . ALA A 1 231 ? -78.622 -27.477 150.168 1.00 28.94 231 ALA A N 1
ATOM 1906 C CA . ALA A 1 231 ? -78.559 -28.325 148.958 1.00 28.94 231 ALA A CA 1
ATOM 1907 C C . ALA A 1 231 ? -79.333 -27.790 147.724 1.00 28.94 231 ALA A C 1
ATOM 1909 O O . ALA A 1 231 ? -80.372 -27.166 147.899 1.00 28.94 231 ALA A O 1
ATOM 1910 N N . ILE A 1 232 ? -78.909 -27.982 146.462 1.00 27.84 232 ILE A N 1
ATOM 1911 C CA . ILE A 1 232 ? -77.692 -28.579 145.839 1.00 27.84 232 ILE A CA 1
ATOM 1912 C C . ILE A 1 232 ? -77.590 -27.947 144.407 1.00 27.84 232 ILE A C 1
ATOM 1914 O O . ILE A 1 232 ? -78.631 -27.633 143.838 1.00 27.84 232 ILE A O 1
ATOM 1918 N N . GLU A 1 233 ? -76.456 -27.412 143.922 1.00 27.97 233 GLU A N 1
ATOM 1919 C CA . GLU A 1 233 ? -75.302 -28.067 143.242 1.00 27.97 233 GLU A CA 1
ATOM 1920 C C . GLU A 1 233 ? -75.523 -28.390 141.732 1.00 27.97 233 GLU A C 1
ATOM 1922 O O . GLU A 1 233 ? -76.476 -29.076 141.386 1.00 27.97 233 GLU A O 1
ATOM 1927 N N . GLU A 1 234 ? -74.576 -27.938 140.880 1.00 29.48 234 GLU A N 1
ATOM 1928 C CA . GLU A 1 234 ? -74.060 -28.613 139.652 1.00 29.48 234 GLU A CA 1
ATOM 1929 C C . GLU A 1 234 ? -74.943 -28.822 138.380 1.00 29.48 234 GLU A C 1
ATOM 1931 O O . GLU A 1 234 ? -76.159 -28.685 138.423 1.00 29.48 234 GLU A O 1
ATOM 1936 N N . ALA A 1 235 ? -74.425 -29.097 137.157 1.00 29.84 235 ALA A N 1
ATOM 1937 C CA . ALA A 1 235 ? -73.058 -29.119 136.560 1.00 29.84 235 ALA A CA 1
ATOM 1938 C C . ALA A 1 235 ? -73.111 -28.992 134.991 1.00 29.84 235 ALA A C 1
ATOM 1940 O O . ALA A 1 235 ? -74.215 -28.986 134.447 1.00 29.84 235 ALA A O 1
ATOM 1941 N N . PRO A 1 236 ? -71.970 -28.877 134.243 1.00 46.78 236 PRO A N 1
ATOM 1942 C CA . PRO A 1 236 ? -71.949 -28.511 132.806 1.00 46.78 236 PRO A CA 1
ATOM 1943 C C . PRO A 1 236 ? -71.741 -29.627 131.712 1.00 46.78 236 PRO A C 1
ATOM 1945 O O . PRO A 1 236 ? -72.734 -30.263 131.379 1.00 46.78 236 PRO A O 1
ATOM 1948 N N . PRO A 1 237 ? -70.581 -29.820 131.013 1.00 59.00 237 PRO A N 1
ATOM 1949 C CA . PRO A 1 237 ? -70.515 -29.665 129.536 1.00 59.00 237 PRO A CA 1
ATOM 1950 C C . PRO A 1 237 ? -70.098 -30.930 128.709 1.00 59.00 237 PRO A C 1
ATOM 1952 O O . PRO A 1 237 ? -70.771 -31.946 128.810 1.00 59.00 237 PRO A O 1
ATOM 1955 N N . VAL A 1 238 ? -68.993 -30.872 127.914 1.00 30.44 238 VAL A N 1
ATOM 1956 C CA . VAL A 1 238 ? -68.384 -31.870 126.959 1.00 30.44 238 VAL A CA 1
ATOM 1957 C C . VAL A 1 238 ? -68.817 -31.709 125.471 1.00 30.44 238 VAL A C 1
ATOM 1959 O O . VAL A 1 238 ? -70.011 -31.608 125.227 1.00 30.44 238 VAL A O 1
ATOM 1962 N N . VAL A 1 239 ? -68.005 -31.613 124.385 1.00 34.09 239 VAL A N 1
ATOM 1963 C CA . VAL A 1 239 ? -66.552 -31.746 123.996 1.00 34.09 239 VAL A CA 1
ATOM 1964 C C . VAL A 1 239 ? -66.193 -33.000 123.152 1.00 34.09 239 VAL A C 1
ATOM 1966 O O . VAL A 1 239 ? -66.412 -34.112 123.631 1.00 34.09 239 VAL A O 1
ATOM 1969 N N . LYS A 1 240 ? -65.618 -32.804 121.931 1.00 31.95 240 LYS A N 1
ATOM 1970 C CA . LYS A 1 240 ? -64.634 -33.659 121.177 1.00 31.95 240 LYS A CA 1
ATOM 1971 C C . LYS A 1 240 ? -64.379 -33.199 119.712 1.00 31.95 240 LYS A C 1
ATOM 1973 O O . LYS A 1 240 ? -65.036 -32.277 119.246 1.00 31.95 240 LYS A O 1
ATOM 1978 N N . GLU A 1 241 ? -63.529 -33.874 118.914 1.00 26.52 241 GLU A N 1
ATOM 1979 C CA . GLU A 1 241 ? -62.065 -33.637 118.778 1.00 26.52 241 GLU A CA 1
ATOM 1980 C C . GLU A 1 241 ? -61.378 -34.513 117.675 1.00 26.52 241 GLU A C 1
ATOM 1982 O O . GLU A 1 241 ? -61.271 -35.722 117.850 1.00 26.52 241 GLU A O 1
ATOM 1987 N N . THR A 1 242 ? -60.749 -33.897 116.648 1.00 30.75 242 THR A N 1
ATOM 1988 C CA . THR A 1 242 ? -59.586 -34.424 115.839 1.00 30.75 242 THR A CA 1
ATOM 1989 C C . THR A 1 242 ? -59.781 -35.700 114.949 1.00 30.75 242 THR A C 1
ATOM 1991 O O . THR A 1 242 ? -60.871 -36.265 115.006 1.00 30.75 242 THR A O 1
ATOM 1994 N N . PRO A 1 243 ? -58.802 -36.229 114.138 1.00 42.66 243 PRO A N 1
ATOM 1995 C CA . PRO A 1 243 ? -57.533 -35.685 113.551 1.00 42.66 243 PRO A CA 1
ATOM 1996 C C . PRO A 1 243 ? -57.186 -36.011 112.029 1.00 42.66 243 PRO A C 1
ATOM 1998 O O . PRO A 1 243 ? -57.427 -37.117 111.570 1.00 42.66 243 PRO A O 1
ATOM 2001 N N . VAL A 1 244 ? -56.439 -35.109 111.331 1.00 28.34 244 VAL A N 1
ATOM 2002 C CA . VAL A 1 244 ? -55.146 -35.313 110.549 1.00 28.34 244 VAL A CA 1
ATOM 2003 C C . VAL A 1 244 ? -55.009 -36.029 109.139 1.00 28.34 244 VAL A C 1
ATOM 2005 O O . VAL A 1 244 ? -55.606 -37.069 108.904 1.00 28.34 244 VAL A O 1
ATOM 2008 N N . ILE A 1 245 ? -54.054 -35.524 108.291 1.00 31.64 245 ILE A N 1
ATOM 2009 C CA . ILE A 1 245 ? -53.326 -36.102 107.081 1.00 31.64 245 ILE A CA 1
ATOM 2010 C C . ILE A 1 245 ? -54.054 -36.180 105.690 1.00 31.64 245 ILE A C 1
ATOM 2012 O O . ILE A 1 245 ? -55.248 -36.436 105.676 1.00 31.64 245 ILE A O 1
ATOM 2016 N N . ILE A 1 246 ? -53.438 -36.090 104.474 1.00 34.16 246 ILE A N 1
ATOM 2017 C CA . ILE A 1 246 ? -52.327 -35.274 103.864 1.00 34.16 246 ILE A CA 1
ATOM 2018 C C . ILE A 1 246 ? -52.261 -35.457 102.296 1.00 34.16 246 ILE A C 1
ATOM 2020 O O . ILE A 1 246 ? -52.672 -36.504 101.808 1.00 34.16 246 ILE A O 1
ATOM 2024 N N . GLN A 1 247 ? -51.638 -34.507 101.557 1.00 33.56 247 GLN A N 1
ATOM 2025 C CA . GLN A 1 247 ? -51.072 -34.566 100.164 1.00 33.56 247 GLN A CA 1
ATOM 2026 C C . GLN A 1 247 ? -51.925 -34.384 98.873 1.00 33.56 247 GLN A C 1
ATOM 2028 O O . GLN A 1 247 ? -53.099 -34.732 98.796 1.00 33.56 247 GLN A O 1
ATOM 2033 N N . ASP A 1 248 ? -51.260 -33.823 97.843 1.00 37.91 248 ASP A N 1
ATOM 2034 C CA . ASP A 1 248 ? -51.806 -33.264 96.586 1.00 37.91 248 ASP A CA 1
ATOM 2035 C C . ASP A 1 248 ? -51.635 -34.158 95.333 1.00 37.91 248 ASP A C 1
ATOM 2037 O O . ASP A 1 248 ? -50.755 -35.018 95.275 1.00 37.91 248 ASP A O 1
ATOM 2041 N N . THR A 1 249 ? -52.412 -33.891 94.269 1.00 40.94 249 THR A N 1
ATOM 2042 C CA . THR A 1 249 ? -52.327 -34.591 92.965 1.00 40.94 249 THR A CA 1
ATOM 2043 C C . THR A 1 249 ? -52.540 -33.662 91.756 1.00 40.94 249 THR A C 1
ATOM 2045 O O . THR A 1 249 ? -53.663 -33.471 91.310 1.00 40.94 249 THR A O 1
ATOM 2048 N N . GLU A 1 250 ? -51.466 -33.118 91.164 1.00 51.06 250 GLU A N 1
ATOM 2049 C CA . GLU A 1 250 ? -51.576 -32.299 89.934 1.00 51.06 250 GLU A CA 1
ATOM 2050 C C . GLU A 1 250 ? -50.252 -32.250 89.126 1.00 51.06 250 GLU A C 1
ATOM 2052 O O . GLU A 1 250 ? -49.487 -31.286 89.191 1.00 51.06 250 GLU A O 1
ATOM 2057 N N . LYS A 1 251 ? -49.898 -33.333 88.402 1.00 50.97 251 LYS A N 1
ATOM 2058 C CA . LYS A 1 251 ? -48.637 -33.373 87.613 1.00 50.97 251 LYS A CA 1
ATOM 2059 C C . LYS A 1 251 ? -48.564 -34.379 86.447 1.00 50.97 251 LYS A C 1
ATOM 2061 O O . LYS A 1 251 ? -47.517 -34.989 86.236 1.00 50.97 251 LYS A O 1
ATOM 2066 N N . ILE A 1 252 ? -49.650 -34.569 85.691 1.00 47.91 252 ILE A N 1
ATOM 2067 C CA . ILE A 1 252 ? -49.688 -35.530 84.563 1.00 47.91 252 ILE A CA 1
ATOM 2068 C C . ILE A 1 252 ? -49.875 -34.850 83.191 1.00 47.91 252 ILE A C 1
ATOM 2070 O O . ILE A 1 252 ? -49.263 -35.283 82.215 1.00 47.91 252 ILE A O 1
ATOM 2074 N N . ASP A 1 253 ? -50.613 -33.741 83.099 1.00 51.34 253 ASP A N 1
ATOM 2075 C CA . ASP A 1 253 ? -50.996 -33.157 81.798 1.00 51.34 253 ASP A CA 1
ATOM 2076 C C . ASP A 1 253 ? -49.894 -32.371 81.061 1.00 51.34 253 ASP A C 1
ATOM 2078 O O . ASP A 1 253 ? -50.021 -32.094 79.867 1.00 51.34 253 ASP A O 1
ATOM 2082 N N . SER A 1 254 ? -48.784 -32.028 81.724 1.00 56.19 254 SER A N 1
ATOM 2083 C CA . SER A 1 254 ? -47.711 -31.226 81.114 1.00 56.19 254 SER A CA 1
ATOM 2084 C C . SER A 1 254 ? -46.849 -31.991 80.100 1.00 56.19 254 SER A C 1
ATOM 2086 O O . SER A 1 254 ? -46.376 -31.397 79.132 1.00 56.19 254 SER A O 1
ATOM 2088 N N . LEU A 1 255 ? -46.653 -33.302 80.284 1.00 55.06 255 LEU A N 1
ATOM 2089 C CA . LEU A 1 255 ? -45.713 -34.097 79.477 1.00 55.06 255 LEU A CA 1
ATOM 2090 C C . LEU A 1 255 ? -46.300 -34.561 78.132 1.00 55.06 255 LEU A C 1
ATOM 2092 O O . LEU A 1 255 ? -45.564 -34.777 77.169 1.00 55.06 255 LEU A O 1
ATOM 2096 N N . THR A 1 256 ? -47.626 -34.668 78.024 1.00 56.31 256 THR A N 1
ATOM 2097 C CA . THR A 1 256 ? -48.303 -35.137 76.800 1.00 56.31 256 THR A CA 1
ATOM 2098 C C . THR A 1 256 ? -48.183 -34.133 75.644 1.00 56.31 256 THR A C 1
ATOM 2100 O O . THR A 1 256 ? -48.098 -34.531 74.480 1.00 56.31 256 THR A O 1
ATOM 2103 N N . ALA A 1 257 ? -48.122 -32.831 75.944 1.00 60.78 257 ALA A N 1
ATOM 2104 C CA . ALA A 1 257 ? -47.985 -31.773 74.940 1.00 60.78 257 ALA A CA 1
ATOM 2105 C C . ALA A 1 257 ? -46.580 -31.721 74.303 1.00 60.78 257 ALA A C 1
ATOM 2107 O O . ALA A 1 257 ? -46.444 -31.469 73.102 1.00 60.78 257 ALA A O 1
ATOM 2108 N N . GLU A 1 258 ? -45.534 -31.998 75.085 1.00 59.44 258 GLU A N 1
ATOM 2109 C CA . GLU A 1 258 ? -44.131 -31.894 74.662 1.00 59.44 258 GLU A CA 1
ATOM 2110 C C . GLU A 1 258 ? -43.731 -33.009 73.674 1.00 59.44 258 GLU A C 1
ATOM 2112 O O . GLU A 1 258 ? -43.025 -32.774 72.693 1.00 59.44 258 GLU A O 1
ATOM 2117 N N . VAL A 1 259 ? -44.298 -34.210 73.831 1.00 62.25 259 VAL A N 1
ATOM 2118 C CA . VAL A 1 259 ? -44.155 -35.309 72.854 1.00 62.25 259 VAL A CA 1
ATOM 2119 C C . VAL A 1 259 ? -44.803 -34.962 71.499 1.00 62.25 259 VAL A C 1
ATOM 2121 O O . VAL A 1 259 ? -44.355 -35.436 70.449 1.00 62.25 259 VAL A O 1
ATOM 2124 N N . GLY A 1 260 ? -45.836 -34.112 71.495 1.00 67.94 260 GLY A N 1
ATOM 2125 C CA . GLY A 1 260 ? -46.501 -33.635 70.280 1.00 67.94 260 GLY A CA 1
ATOM 2126 C C . GLY A 1 260 ? -45.646 -32.657 69.469 1.00 67.94 260 GLY A C 1
ATOM 2127 O O . GLY A 1 260 ? -45.487 -32.833 68.258 1.00 67.94 260 GLY A O 1
ATOM 2128 N N . SER A 1 261 ? -45.050 -31.656 70.124 1.00 67.56 261 SER A N 1
ATOM 2129 C CA . SER A 1 261 ? -44.207 -30.652 69.456 1.00 67.56 261 SER A CA 1
ATOM 2130 C C . SER A 1 261 ? -42.918 -31.260 68.889 1.00 67.56 261 SER A C 1
ATOM 2132 O O . SER A 1 261 ? -42.545 -30.960 67.750 1.00 67.56 261 SER A O 1
ATOM 2134 N N . LEU A 1 262 ? -42.287 -32.187 69.619 1.00 68.88 262 LEU A N 1
ATOM 2135 C CA . LEU A 1 262 ? -41.089 -32.901 69.165 1.00 68.88 262 LEU A CA 1
ATOM 2136 C C . LEU A 1 262 ? -41.352 -33.775 67.924 1.00 68.88 262 LEU A C 1
ATOM 2138 O O . LEU A 1 262 ? -40.509 -33.832 67.027 1.00 68.88 262 LEU A O 1
ATOM 2142 N N . LYS A 1 263 ? -42.537 -34.397 67.805 1.00 72.12 263 LYS A N 1
ATOM 2143 C CA . LYS A 1 263 ? -42.935 -35.132 66.587 1.00 72.12 263 LYS A CA 1
ATOM 2144 C C . LYS A 1 263 ? -43.058 -34.225 65.359 1.00 72.12 263 LYS A C 1
ATOM 2146 O O . LYS A 1 263 ? -42.629 -34.625 64.277 1.00 72.12 263 LYS A O 1
ATOM 2151 N N . ALA A 1 264 ? -43.609 -33.020 65.513 1.00 74.44 264 ALA A N 1
ATOM 2152 C CA . ALA A 1 264 ? -43.720 -32.059 64.414 1.00 74.44 264 ALA A CA 1
ATOM 2153 C C . ALA A 1 264 ? -42.337 -31.564 63.948 1.00 74.44 264 ALA A C 1
ATOM 2155 O O . ALA A 1 264 ? -42.053 -31.557 62.751 1.00 74.44 264 ALA A O 1
ATOM 2156 N N . LEU A 1 265 ? -41.444 -31.244 64.893 1.00 76.94 265 LEU A N 1
ATOM 2157 C CA . LEU A 1 265 ? -40.059 -30.848 64.609 1.00 76.94 265 LEU A CA 1
ATOM 2158 C C . LEU A 1 265 ? -39.285 -31.936 63.844 1.00 76.94 265 LEU A C 1
ATOM 2160 O O . LEU A 1 265 ? -38.641 -31.641 62.836 1.00 76.94 265 LEU A O 1
ATOM 2164 N N . LEU A 1 266 ? -39.413 -33.199 64.268 1.00 77.81 266 LEU A N 1
ATOM 2165 C CA . LEU A 1 266 ? -38.797 -34.347 63.597 1.00 77.81 266 LEU A CA 1
ATOM 2166 C C . LEU A 1 266 ? -39.327 -34.551 62.165 1.00 77.81 266 LEU A C 1
ATOM 2168 O O . LEU A 1 266 ? -38.582 -34.990 61.290 1.00 77.81 266 LEU A O 1
ATOM 2172 N N . SER A 1 267 ? -40.605 -34.244 61.915 1.00 78.75 267 SER A N 1
ATOM 2173 C CA . SER A 1 267 ? -41.195 -34.328 60.573 1.00 78.75 267 SER A CA 1
ATOM 2174 C C . SER A 1 267 ? -40.633 -33.252 59.642 1.00 78.75 267 SER A C 1
ATOM 2176 O O . SER A 1 267 ? -40.237 -33.568 58.521 1.00 78.75 267 SER A O 1
ATOM 2178 N N . ASN A 1 268 ? -40.533 -32.007 60.117 1.00 82.06 268 ASN A N 1
ATOM 2179 C CA . ASN A 1 268 ? -39.997 -30.898 59.325 1.00 82.06 268 ASN A CA 1
ATOM 2180 C C . ASN A 1 268 ? -38.520 -31.124 58.971 1.00 82.06 268 ASN A C 1
ATOM 2182 O O . ASN A 1 268 ? -38.163 -31.040 57.799 1.00 82.06 268 ASN A O 1
ATOM 2186 N N . GLN A 1 269 ? -37.682 -31.518 59.939 1.00 76.81 269 GLN A N 1
ATOM 2187 C CA . GLN A 1 269 ? -36.267 -31.816 59.673 1.00 76.81 269 GLN A CA 1
ATOM 2188 C C . GLN A 1 269 ? -36.082 -32.956 58.660 1.00 76.81 269 GLN A C 1
ATOM 2190 O O . GLN A 1 269 ? -35.187 -32.894 57.820 1.00 76.81 269 GLN A O 1
ATOM 2195 N N . LYS A 1 270 ? -36.935 -33.990 58.685 1.00 81.81 270 LYS A N 1
ATOM 2196 C CA . LYS A 1 270 ? -36.895 -35.057 57.670 1.00 81.81 270 LYS A CA 1
ATOM 2197 C C . LYS A 1 270 ? -37.221 -34.545 56.267 1.00 81.81 270 LYS A C 1
ATOM 2199 O O . LYS A 1 270 ? -36.613 -35.021 55.311 1.00 81.81 270 LYS A O 1
ATOM 2204 N N . GLN A 1 271 ? -38.141 -33.590 56.139 1.00 85.56 271 GLN A N 1
ATOM 2205 C CA . GLN A 1 271 ? -38.464 -32.985 54.849 1.00 85.56 271 GLN A CA 1
ATOM 2206 C C . GLN A 1 271 ? -37.333 -32.069 54.350 1.00 85.56 271 GLN A C 1
ATOM 2208 O O . GLN A 1 271 ? -36.922 -32.209 53.201 1.00 85.56 271 GLN A O 1
ATOM 2213 N N . GLU A 1 272 ? -36.759 -31.225 55.214 1.00 85.88 272 GLU A N 1
ATOM 2214 C CA . GLU A 1 272 ? -35.592 -30.389 54.881 1.00 85.88 272 GLU A CA 1
ATOM 2215 C C . GLU A 1 272 ? -34.393 -31.238 54.413 1.00 85.88 272 GLU A C 1
ATOM 2217 O O . GLU A 1 272 ? -33.735 -30.903 53.428 1.00 85.88 272 GLU A O 1
ATOM 2222 N N . VAL A 1 273 ? -34.142 -32.384 55.061 1.00 84.69 273 VAL A N 1
ATOM 2223 C CA . VAL A 1 273 ? -33.089 -33.336 54.661 1.00 84.69 273 VAL A CA 1
ATOM 2224 C C . VAL A 1 273 ? -33.386 -33.993 53.306 1.00 84.69 273 VAL A C 1
ATOM 2226 O O . VAL A 1 273 ? -32.473 -34.148 52.496 1.00 84.69 273 VAL A O 1
ATOM 2229 N N . GLU A 1 274 ? -34.638 -34.352 53.013 1.00 86.94 274 GLU A N 1
ATOM 2230 C CA . GLU A 1 274 ? -35.036 -34.896 51.704 1.00 86.94 274 GLU A CA 1
ATOM 2231 C C . GLU A 1 274 ? -34.936 -33.859 50.571 1.00 86.94 274 GLU A C 1
ATOM 2233 O O . GLU A 1 274 ? -34.538 -34.199 49.455 1.00 86.94 274 GLU A O 1
ATOM 2238 N N . GLU A 1 275 ? -35.269 -32.595 50.835 1.00 89.75 275 GLU A N 1
ATOM 2239 C CA . GLU A 1 275 ? -35.133 -31.496 49.870 1.00 89.75 275 GLU A CA 1
ATOM 2240 C C . GLU A 1 275 ? -33.653 -31.160 49.613 1.00 89.75 275 GLU A C 1
ATOM 2242 O O . GLU A 1 275 ? -33.231 -31.078 48.455 1.00 89.75 275 GLU A O 1
ATOM 2247 N N . ALA A 1 276 ? -32.824 -31.102 50.662 1.00 84.69 276 ALA A N 1
ATOM 2248 C CA . ALA A 1 276 ? -31.372 -30.956 50.533 1.00 84.69 276 ALA A CA 1
ATOM 2249 C C . ALA A 1 276 ? -30.736 -32.119 49.747 1.00 84.69 276 ALA A C 1
ATOM 2251 O O . ALA A 1 276 ? -29.886 -31.898 48.883 1.00 84.69 276 ALA A O 1
ATOM 2252 N N . ARG A 1 277 ? -31.185 -33.360 49.983 1.00 91.19 277 ARG A N 1
ATOM 2253 C CA . ARG A 1 277 ? -30.703 -34.556 49.272 1.00 91.19 277 ARG A CA 1
ATOM 2254 C C . ARG A 1 277 ? -31.041 -34.531 47.780 1.00 91.19 277 ARG A C 1
ATOM 2256 O O . ARG A 1 277 ? -30.203 -34.914 46.967 1.00 91.19 277 ARG A O 1
ATOM 2263 N N . LYS A 1 278 ? -32.229 -34.044 47.404 1.00 91.69 278 LYS A N 1
ATOM 2264 C CA . LYS A 1 278 ? -32.614 -33.843 45.993 1.00 91.69 278 LYS A CA 1
ATOM 2265 C C . LYS A 1 278 ? -31.765 -32.757 45.335 1.00 91.69 278 LYS A C 1
ATOM 2267 O O . LYS A 1 278 ? -31.246 -32.979 44.245 1.00 91.69 278 LYS A O 1
ATOM 2272 N N . SER A 1 279 ? -31.536 -31.642 46.033 1.00 91.00 279 SER A N 1
ATOM 2273 C CA . SER A 1 279 ? -30.644 -30.578 45.556 1.00 91.00 279 SER A CA 1
ATOM 2274 C C . SER A 1 279 ? -29.200 -31.054 45.349 1.00 91.00 279 SER A C 1
ATOM 2276 O O . SER A 1 279 ? -28.539 -30.559 44.437 1.00 91.00 279 SER A O 1
ATOM 2278 N N . LEU A 1 280 ? -28.708 -31.993 46.167 1.00 90.31 280 LEU A N 1
ATOM 2279 C CA . LEU A 1 280 ? -27.379 -32.593 46.005 1.00 90.31 280 LEU A CA 1
ATOM 2280 C C . LEU A 1 280 ? -27.310 -33.463 44.740 1.00 90.31 280 LEU A C 1
ATOM 2282 O O . LEU A 1 280 ? -26.457 -33.228 43.893 1.00 90.31 280 LEU A O 1
ATOM 2286 N N . ILE A 1 281 ? -28.261 -34.387 44.557 1.00 92.69 281 ILE A N 1
ATOM 2287 C CA . ILE A 1 281 ? -28.330 -35.264 43.371 1.00 92.69 281 ILE A CA 1
ATOM 2288 C C . ILE A 1 281 ? -28.434 -34.438 42.077 1.00 92.69 281 ILE A C 1
ATOM 2290 O O . ILE A 1 281 ? -27.787 -34.747 41.076 1.00 92.69 281 ILE A O 1
ATOM 2294 N N . GLU A 1 282 ? -29.204 -33.348 42.097 1.00 91.75 282 GLU A N 1
ATOM 2295 C CA . GLU A 1 282 ? -29.267 -32.398 40.985 1.00 91.75 282 GLU A CA 1
ATOM 2296 C C . GLU A 1 282 ? -27.941 -31.671 40.715 1.00 91.75 282 GLU A C 1
ATOM 2298 O O . GLU A 1 282 ? -27.651 -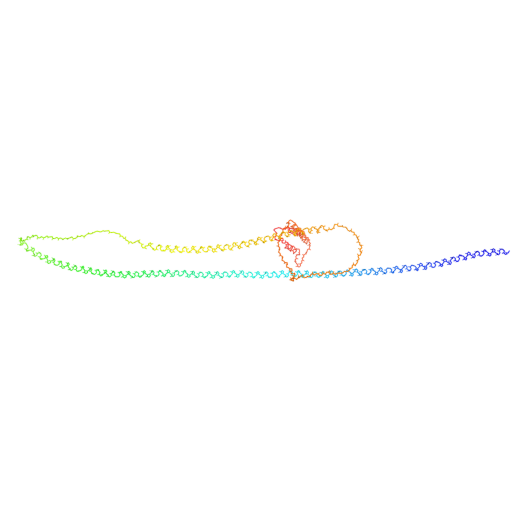31.355 39.560 1.00 91.75 282 GLU A O 1
ATOM 2303 N N . ALA A 1 283 ? -27.155 -31.360 41.749 1.00 89.19 283 ALA A N 1
ATOM 2304 C CA . ALA A 1 283 ? -25.843 -30.734 41.601 1.00 89.19 283 ALA A CA 1
ATOM 2305 C C . ALA A 1 283 ? -24.813 -31.728 41.045 1.00 89.19 283 ALA A C 1
ATOM 2307 O O . ALA A 1 283 ? -24.096 -31.391 40.105 1.00 89.19 283 ALA A O 1
ATOM 2308 N N . ASP A 1 284 ? -24.801 -32.965 41.543 1.00 88.94 284 ASP A N 1
ATOM 2309 C CA . ASP A 1 284 ? -23.914 -34.032 41.068 1.00 88.94 284 ASP A CA 1
ATOM 2310 C C . ASP A 1 284 ? -24.183 -34.385 39.599 1.00 88.94 284 ASP A C 1
ATOM 2312 O O . ASP A 1 284 ? -23.247 -34.498 38.805 1.00 88.94 284 ASP A O 1
ATOM 2316 N N . ALA A 1 285 ? -25.457 -34.448 39.193 1.00 93.88 285 ALA A N 1
ATOM 2317 C CA . ALA A 1 285 ? -25.833 -34.619 37.790 1.00 93.88 285 ALA A CA 1
ATOM 2318 C C . ALA A 1 285 ? -25.299 -33.474 36.909 1.00 93.88 285 ALA A C 1
ATOM 2320 O O . ALA A 1 285 ? -24.708 -33.728 35.861 1.00 93.88 285 ALA A O 1
ATOM 2321 N N . LYS A 1 286 ? -25.438 -32.213 37.348 1.00 93.38 286 LYS A N 1
ATOM 2322 C CA . LYS A 1 286 ? -24.913 -31.034 36.630 1.00 93.38 286 LYS A CA 1
ATOM 2323 C C . LYS A 1 286 ? -23.378 -31.028 36.581 1.00 93.38 286 LYS A C 1
ATOM 2325 O O . LYS A 1 286 ? -22.815 -30.623 35.567 1.00 93.38 286 LYS A O 1
ATOM 2330 N N . ASN A 1 287 ? -22.705 -31.519 37.623 1.00 89.56 287 ASN A N 1
ATOM 2331 C CA . ASN A 1 287 ? -21.248 -31.662 37.667 1.00 89.56 287 ASN A CA 1
ATOM 2332 C C . ASN A 1 287 ? -20.744 -32.742 36.697 1.00 89.56 287 ASN A C 1
ATOM 2334 O O . ASN A 1 287 ? -19.797 -32.486 35.957 1.00 89.56 287 ASN A O 1
ATOM 2338 N N . ALA A 1 288 ? -21.397 -33.906 36.622 1.00 94.00 288 ALA A N 1
ATOM 2339 C CA . ALA A 1 288 ? -21.066 -34.945 35.640 1.00 94.00 288 ALA A CA 1
ATOM 2340 C C . ALA A 1 288 ? -21.230 -34.432 34.194 1.00 94.00 288 ALA A C 1
ATOM 2342 O O . ALA A 1 288 ? -20.372 -34.640 33.333 1.00 94.00 288 ALA A O 1
ATOM 2343 N N . ASP A 1 289 ? -22.299 -33.673 33.956 1.00 93.06 289 ASP A N 1
ATOM 2344 C CA . ASP A 1 289 ? -22.601 -33.046 32.672 1.00 93.06 289 ASP A CA 1
ATOM 2345 C C . ASP A 1 289 ? -21.613 -31.917 32.302 1.00 93.06 289 ASP A C 1
ATOM 2347 O O . ASP A 1 289 ? -21.479 -31.571 31.127 1.00 93.06 289 ASP A O 1
ATOM 2351 N N . LEU A 1 290 ? -20.923 -31.324 33.284 1.00 93.12 290 LEU A N 1
ATOM 2352 C CA . LEU A 1 290 ? -19.823 -30.371 33.084 1.00 93.12 290 LEU A CA 1
ATOM 2353 C C . LEU A 1 290 ? -18.485 -31.083 32.857 1.00 93.12 290 LEU A C 1
ATOM 2355 O O . LEU A 1 290 ? -17.768 -30.699 31.937 1.00 93.12 290 LEU A O 1
ATOM 2359 N N . MET A 1 291 ? -18.176 -32.141 33.615 1.00 93.19 291 MET A N 1
ATOM 2360 C CA . MET A 1 291 ? -16.971 -32.964 33.422 1.00 93.19 291 MET A CA 1
ATOM 2361 C C . MET A 1 291 ? -16.886 -33.504 31.993 1.00 93.19 291 MET A C 1
ATOM 2363 O O . MET A 1 291 ? -15.880 -33.304 31.318 1.00 93.19 291 MET A O 1
ATOM 2367 N N . LYS A 1 292 ? -17.982 -34.069 31.472 1.00 95.06 292 LYS A N 1
ATOM 2368 C CA . LYS A 1 292 ? -18.037 -34.557 30.087 1.00 95.06 292 LYS A CA 1
ATOM 2369 C C . LYS A 1 292 ? -17.771 -33.453 29.051 1.00 95.06 292 LYS A C 1
ATOM 2371 O O . LYS A 1 292 ? -17.118 -33.693 28.041 1.00 95.06 292 LYS A O 1
ATOM 2376 N N . LYS A 1 293 ? -18.242 -32.225 29.308 1.00 93.50 293 LYS A N 1
ATOM 2377 C CA . LYS A 1 293 ? -17.977 -31.058 28.446 1.00 93.50 293 LYS A CA 1
ATOM 2378 C C . LYS A 1 293 ? -16.528 -30.572 28.553 1.00 93.50 293 LYS A C 1
ATOM 2380 O O . LYS A 1 293 ? -16.019 -30.048 27.568 1.00 93.50 293 LYS A O 1
ATOM 2385 N N . PHE A 1 294 ? -15.871 -30.753 29.701 1.00 90.44 294 PHE A N 1
ATOM 2386 C CA . PHE A 1 294 ? -14.433 -30.518 29.848 1.00 90.44 294 PHE A CA 1
ATOM 2387 C C . PHE A 1 294 ? -13.620 -31.537 29.046 1.00 90.44 294 PHE A C 1
ATOM 2389 O O . PHE A 1 294 ? -12.814 -31.116 28.223 1.00 90.44 294 PHE A O 1
ATOM 2396 N N . GLU A 1 295 ? -13.900 -32.837 29.174 1.00 94.56 295 GLU A N 1
ATOM 2397 C CA . GLU A 1 295 ? -13.225 -33.868 28.371 1.00 94.56 295 GLU A CA 1
ATOM 2398 C C . GLU A 1 295 ? -13.380 -33.636 26.854 1.00 94.56 295 GLU A C 1
ATOM 2400 O O . GLU A 1 295 ? -12.435 -33.803 26.086 1.00 94.56 295 GLU A O 1
ATOM 2405 N N . ASP A 1 296 ? -14.576 -33.245 26.396 1.00 94.31 296 ASP A N 1
ATOM 2406 C CA . ASP A 1 296 ? -14.846 -32.948 24.981 1.00 94.31 296 ASP A CA 1
ATOM 2407 C C . ASP A 1 296 ? -14.138 -31.672 24.482 1.00 94.31 296 ASP A C 1
ATOM 2409 O O . ASP A 1 296 ? -14.010 -31.479 23.270 1.00 94.31 296 ASP A O 1
ATOM 2413 N N . VAL A 1 297 ? -13.693 -30.790 25.384 1.00 93.00 297 VAL A N 1
ATOM 2414 C CA . VAL A 1 297 ? -12.853 -29.618 25.077 1.00 93.00 297 VAL A CA 1
ATOM 2415 C C . VAL A 1 297 ? -11.369 -29.983 25.132 1.00 93.00 297 VAL A C 1
ATOM 2417 O O . VAL A 1 297 ? -10.616 -29.559 24.259 1.00 93.00 297 VAL A O 1
ATOM 2420 N N . GLU A 1 298 ? -10.961 -30.812 26.090 1.00 92.94 298 GLU A N 1
ATOM 2421 C CA . GLU A 1 298 ? -9.597 -31.326 26.250 1.00 92.94 298 GLU A CA 1
ATOM 2422 C C . GLU A 1 298 ? -9.159 -32.122 25.011 1.00 92.94 298 GLU A C 1
ATOM 2424 O O . GLU A 1 298 ? -8.189 -31.746 24.356 1.00 92.94 298 GLU A O 1
ATOM 2429 N N . LYS A 1 299 ? -9.983 -33.076 24.554 1.00 95.06 299 LYS A N 1
ATOM 2430 C CA . LYS A 1 299 ? -9.762 -33.845 23.310 1.00 95.06 299 LYS A CA 1
ATOM 2431 C C . LYS A 1 299 ? -9.638 -32.957 22.059 1.00 95.06 299 LYS A C 1
ATOM 2433 O O . LYS A 1 299 ? -8.984 -33.330 21.088 1.00 95.06 299 LYS A O 1
ATOM 2438 N N . ARG A 1 300 ? -10.256 -31.766 22.052 1.00 94.44 300 ARG A N 1
ATOM 2439 C CA . ARG A 1 300 ? -10.109 -30.776 20.960 1.00 94.44 300 ARG A CA 1
ATOM 2440 C C . ARG A 1 300 ? -8.833 -29.951 21.097 1.00 94.44 300 ARG A C 1
ATOM 2442 O O . ARG A 1 300 ? -8.262 -29.575 20.078 1.00 94.44 300 ARG A O 1
ATOM 2449 N N . ALA A 1 301 ? -8.390 -29.665 22.320 1.00 91.06 301 ALA A N 1
ATOM 2450 C CA . ALA A 1 301 ? -7.108 -29.016 22.568 1.00 91.06 301 ALA A CA 1
ATOM 2451 C C . ALA A 1 301 ? -5.946 -29.928 22.139 1.00 91.06 301 ALA A C 1
ATOM 2453 O O . ALA A 1 301 ? -5.065 -29.466 21.421 1.00 91.06 301 ALA A O 1
ATOM 2454 N N . GLU A 1 302 ? -6.008 -31.225 22.462 1.00 92.88 302 GLU A N 1
ATOM 2455 C CA . GLU A 1 302 ? -5.054 -32.245 21.996 1.00 92.88 302 GLU A CA 1
ATOM 2456 C C . GLU A 1 302 ? -4.987 -32.308 20.460 1.00 92.88 302 GLU A C 1
ATOM 2458 O O . GLU A 1 302 ? -3.906 -32.210 19.879 1.00 92.88 302 GLU A O 1
ATOM 2463 N N . GLN A 1 303 ? -6.139 -32.387 19.779 1.00 94.75 303 GLN A N 1
ATOM 2464 C CA . GLN A 1 303 ? -6.205 -32.388 18.308 1.00 94.75 303 GLN A CA 1
ATOM 2465 C C . GLN A 1 303 ? -5.626 -31.109 17.682 1.00 94.75 303 GLN A C 1
ATOM 2467 O O . GLN A 1 303 ? -4.951 -31.172 16.653 1.00 94.75 303 GLN A O 1
ATOM 2472 N N . LEU A 1 304 ? -5.868 -29.944 18.291 1.00 91.31 304 LEU A N 1
ATOM 2473 C CA . LEU A 1 304 ? -5.287 -28.680 17.834 1.00 91.31 304 LEU A CA 1
ATOM 2474 C C . LEU A 1 304 ? -3.771 -28.639 18.069 1.00 91.31 304 LEU A C 1
ATOM 2476 O O . LEU A 1 304 ? -3.041 -28.200 17.180 1.00 91.31 304 LEU A O 1
ATOM 2480 N N . GLN A 1 305 ? -3.289 -29.145 19.206 1.00 93.56 305 GLN A N 1
ATOM 2481 C CA . GLN A 1 305 ? -1.864 -29.242 19.520 1.00 93.56 305 GLN A CA 1
ATOM 2482 C C . GLN A 1 305 ? -1.129 -30.167 18.537 1.00 93.56 305 GLN A C 1
ATOM 2484 O O . GLN A 1 305 ? -0.115 -29.758 17.975 1.00 93.56 305 GLN A O 1
ATOM 2489 N N . GLU A 1 306 ? -1.675 -31.351 18.239 1.00 94.12 306 GLU A N 1
ATOM 2490 C CA . GLU A 1 306 ? -1.120 -32.243 17.211 1.00 94.12 306 GLU A CA 1
ATOM 2491 C C . GLU A 1 306 ? -1.121 -31.568 15.824 1.00 94.12 306 GLU A C 1
ATOM 2493 O O . GLU A 1 306 ? -0.162 -31.692 15.057 1.00 94.12 306 GLU A O 1
ATOM 2498 N N . SER A 1 307 ? -2.171 -30.804 15.495 1.00 93.44 307 SER A N 1
ATOM 2499 C CA . SER A 1 307 ? -2.240 -30.074 14.224 1.00 93.44 307 SER A CA 1
ATOM 2500 C C . SER A 1 307 ? -1.186 -28.964 14.108 1.00 93.44 307 SER A C 1
ATOM 2502 O O . SER A 1 307 ? -0.629 -28.790 13.024 1.00 93.44 307 SER A O 1
ATOM 2504 N N . ASN A 1 308 ? -0.863 -28.274 15.209 1.00 90.38 308 ASN A N 1
ATOM 2505 C CA . ASN A 1 308 ? 0.197 -27.265 15.255 1.00 90.38 308 ASN A CA 1
ATOM 2506 C C . ASN A 1 308 ? 1.579 -27.907 15.113 1.00 90.38 308 ASN A C 1
ATOM 2508 O O . ASN A 1 308 ? 2.340 -27.486 14.247 1.00 90.38 308 ASN A O 1
ATOM 2512 N N . GLN A 1 309 ? 1.870 -28.979 15.857 1.00 92.56 309 GLN A N 1
ATOM 2513 C CA . GLN A 1 309 ? 3.151 -29.687 15.751 1.00 92.56 309 GLN A CA 1
ATOM 2514 C C . GLN A 1 309 ? 3.406 -30.176 14.309 1.00 92.56 309 GLN A C 1
ATOM 2516 O O . GLN A 1 309 ? 4.469 -29.946 13.736 1.00 92.56 309 GLN A O 1
ATOM 2521 N N . ARG A 1 310 ? 2.384 -30.748 13.655 1.00 94.19 310 ARG A N 1
ATOM 2522 C CA . ARG A 1 310 ? 2.442 -31.164 12.237 1.00 94.19 310 ARG A CA 1
ATOM 2523 C C . ARG A 1 310 ? 2.567 -30.000 11.237 1.00 94.19 310 ARG A C 1
ATOM 2525 O O . ARG A 1 310 ? 2.801 -30.250 10.051 1.00 94.19 310 ARG A O 1
ATOM 2532 N N . LEU A 1 311 ? 2.350 -28.751 11.656 1.00 90.25 311 LEU A N 1
ATOM 2533 C CA . LEU A 1 311 ? 2.606 -27.543 10.860 1.00 90.25 311 LEU A CA 1
ATOM 2534 C C . LEU A 1 311 ? 4.011 -26.990 11.131 1.00 90.25 311 LEU A C 1
ATOM 2536 O O . LEU A 1 311 ? 4.695 -26.632 10.178 1.00 90.25 311 LEU A O 1
ATOM 2540 N N . GLU A 1 312 ? 4.466 -26.998 12.383 1.00 90.81 312 GLU A N 1
ATOM 2541 C CA . GLU A 1 312 ? 5.832 -26.642 12.793 1.00 90.81 312 GLU A CA 1
ATOM 2542 C C . GLU A 1 312 ? 6.872 -27.546 12.107 1.00 90.81 312 GLU A C 1
ATOM 2544 O O . GLU A 1 312 ? 7.801 -27.051 11.469 1.00 90.81 312 GLU A O 1
ATOM 2549 N N . GLU A 1 313 ? 6.650 -28.866 12.101 1.00 91.94 313 GLU A N 1
ATOM 2550 C CA . GLU A 1 313 ? 7.474 -29.840 11.367 1.00 91.94 313 GLU A CA 1
ATOM 2551 C C . GLU A 1 313 ? 7.535 -29.534 9.857 1.00 91.94 313 GLU A C 1
ATOM 2553 O O . GLU A 1 313 ? 8.590 -29.640 9.228 1.00 91.94 313 GLU A O 1
ATOM 2558 N N . LYS A 1 314 ? 6.421 -29.108 9.245 1.00 93.81 314 LYS A N 1
ATOM 2559 C CA . LYS A 1 314 ? 6.382 -28.734 7.818 1.00 93.81 314 LYS A CA 1
ATOM 2560 C C . LYS A 1 314 ? 7.099 -27.419 7.539 1.00 93.81 314 LYS A C 1
ATOM 2562 O O . LYS A 1 314 ? 7.769 -27.318 6.515 1.00 93.81 314 LYS A O 1
ATOM 2567 N N . LEU A 1 315 ? 6.972 -26.435 8.428 1.00 87.88 315 LEU A N 1
ATOM 2568 C CA . LEU A 1 315 ? 7.673 -25.157 8.318 1.00 87.88 315 LEU A CA 1
ATOM 2569 C C . LEU A 1 315 ? 9.187 -25.358 8.435 1.00 87.88 315 LEU A C 1
ATOM 2571 O O . LEU A 1 315 ? 9.914 -24.877 7.571 1.00 87.88 315 LEU A O 1
ATOM 2575 N N . SER A 1 316 ? 9.647 -26.150 9.409 1.00 92.06 316 SER A N 1
ATOM 2576 C CA . SER A 1 316 ? 11.064 -26.500 9.570 1.00 92.06 316 SER A CA 1
ATOM 2577 C C . SER A 1 316 ? 11.627 -27.219 8.333 1.00 92.06 316 SER A C 1
ATOM 2579 O O . SER A 1 316 ? 12.675 -26.832 7.808 1.00 92.06 316 SER A O 1
ATOM 2581 N N . ASN A 1 317 ? 10.889 -28.191 7.781 1.00 90.94 317 ASN A N 1
ATOM 2582 C CA . ASN A 1 317 ? 11.265 -28.851 6.527 1.00 90.94 317 ASN A CA 1
ATOM 2583 C C . ASN A 1 317 ? 11.364 -27.848 5.357 1.00 90.94 317 ASN A C 1
ATOM 2585 O O . ASN A 1 317 ? 12.404 -27.785 4.698 1.00 90.94 317 ASN A O 1
ATOM 2589 N N . MET A 1 318 ? 10.344 -27.007 5.137 1.00 88.75 318 MET A N 1
ATOM 2590 C CA . MET A 1 318 ? 10.345 -25.984 4.076 1.00 88.75 318 MET A CA 1
ATOM 2591 C C . MET A 1 318 ? 11.433 -24.913 4.253 1.00 88.75 318 MET A C 1
ATOM 2593 O O . MET A 1 318 ? 11.935 -24.372 3.261 1.00 88.75 318 MET A O 1
ATOM 2597 N N . GLU A 1 319 ? 11.809 -24.584 5.489 1.00 89.25 319 GLU A N 1
ATOM 2598 C CA . GLU A 1 319 ? 12.928 -23.688 5.774 1.00 89.25 319 GLU A CA 1
ATOM 2599 C C . GLU A 1 319 ? 14.266 -24.343 5.412 1.00 89.25 319 GLU A C 1
ATOM 2601 O O . GLU A 1 319 ? 15.086 -23.711 4.742 1.00 89.25 319 GLU A O 1
ATOM 2606 N N . SER A 1 320 ? 14.459 -25.621 5.757 1.00 87.25 320 SER A N 1
ATOM 2607 C CA . SER A 1 320 ? 15.660 -26.372 5.374 1.00 87.25 320 SER A CA 1
ATOM 2608 C C . SER A 1 320 ? 15.813 -26.472 3.847 1.00 87.25 320 SER A C 1
ATOM 2610 O O . SER A 1 320 ? 16.892 -26.198 3.316 1.00 87.25 320 SER A O 1
ATOM 2612 N N . GLU A 1 321 ? 14.7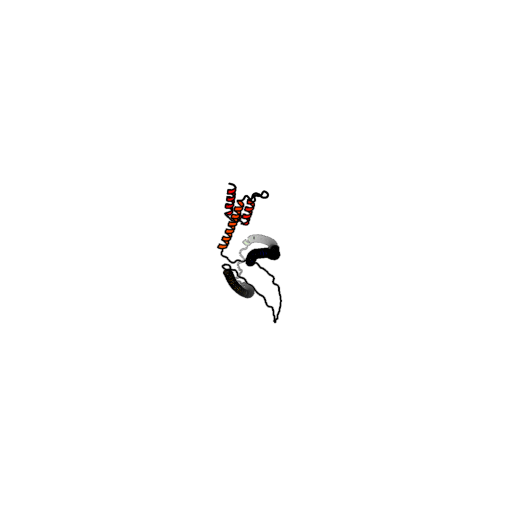19 -26.723 3.114 1.00 87.50 321 GLU A N 1
ATOM 2613 C CA . GLU A 1 321 ? 14.695 -26.691 1.645 1.00 87.50 321 GLU A CA 1
ATOM 2614 C C . GLU A 1 321 ? 15.069 -25.301 1.106 1.00 87.50 321 GLU A C 1
ATOM 2616 O O . GLU A 1 321 ? 15.905 -25.181 0.207 1.00 87.50 321 GLU A O 1
ATOM 2621 N N . ASN A 1 322 ? 14.518 -24.228 1.686 1.00 84.69 322 ASN A N 1
ATOM 2622 C CA . ASN A 1 322 ? 14.879 -22.854 1.325 1.00 84.69 322 ASN A CA 1
ATOM 2623 C C . ASN A 1 322 ? 16.357 -22.546 1.599 1.00 84.69 322 ASN A C 1
ATOM 2625 O O . ASN A 1 322 ? 16.994 -21.841 0.813 1.00 84.69 322 ASN A O 1
ATOM 2629 N N . GLN A 1 323 ? 16.920 -23.058 2.693 1.00 86.88 323 GLN A N 1
ATOM 2630 C CA . GLN A 1 323 ? 18.323 -22.863 3.044 1.00 86.88 323 GLN A CA 1
ATOM 2631 C C . GLN A 1 323 ? 19.248 -23.596 2.059 1.00 86.88 323 GLN A C 1
ATOM 2633 O O . GLN A 1 323 ? 20.216 -23.000 1.580 1.00 86.88 323 GLN A O 1
ATOM 2638 N N . VAL A 1 324 ? 18.905 -24.829 1.668 1.00 87.19 324 VAL A N 1
ATOM 2639 C CA . VAL A 1 324 ? 19.609 -25.591 0.621 1.00 87.19 324 VAL A CA 1
ATOM 2640 C C . VAL A 1 324 ? 19.517 -24.885 -0.735 1.00 87.19 324 VAL A C 1
ATOM 2642 O O . VAL A 1 324 ? 20.543 -24.692 -1.387 1.00 87.19 324 VAL A O 1
ATOM 2645 N N . LEU A 1 325 ? 18.334 -24.418 -1.146 1.00 82.38 325 LEU A N 1
ATOM 2646 C CA . LEU A 1 325 ? 18.152 -23.672 -2.400 1.00 82.38 325 LEU A CA 1
ATOM 2647 C C . LEU A 1 325 ? 18.958 -22.361 -2.420 1.00 82.38 325 LEU A C 1
ATOM 2649 O O . LEU A 1 325 ? 19.554 -22.016 -3.442 1.00 82.38 325 LEU A O 1
ATOM 2653 N N . ARG A 1 326 ? 19.051 -21.648 -1.287 1.00 81.38 326 ARG A N 1
ATOM 2654 C CA . ARG A 1 326 ? 19.918 -20.463 -1.146 1.00 81.38 326 ARG A CA 1
ATOM 2655 C C . ARG A 1 326 ? 21.404 -20.818 -1.260 1.00 81.38 326 ARG A C 1
ATOM 2657 O O . ARG A 1 326 ? 22.139 -20.084 -1.916 1.00 81.38 326 ARG A O 1
ATOM 2664 N N . GLN A 1 327 ? 21.852 -21.936 -0.685 1.00 79.25 327 GLN A N 1
ATOM 2665 C CA . GLN A 1 327 ? 23.237 -22.403 -0.844 1.00 79.25 327 GLN A CA 1
ATOM 2666 C C . GLN A 1 327 ? 23.546 -22.824 -2.290 1.00 79.25 327 GLN A C 1
ATOM 2668 O O . GLN A 1 327 ? 24.595 -22.451 -2.810 1.00 79.25 327 GLN A O 1
ATOM 2673 N N . GLN A 1 328 ? 22.625 -23.514 -2.972 1.00 75.25 328 GLN A N 1
ATOM 2674 C CA . GLN A 1 328 ? 22.762 -23.857 -4.395 1.00 75.25 328 GLN A CA 1
ATOM 2675 C C . GLN A 1 328 ? 22.838 -22.600 -5.279 1.00 75.25 328 GLN A C 1
ATOM 2677 O O . GLN A 1 328 ? 23.703 -22.501 -6.148 1.00 75.25 328 GLN A O 1
ATOM 2682 N N . ALA A 1 329 ? 22.001 -21.591 -5.022 1.00 71.31 329 ALA A N 1
ATOM 2683 C CA . ALA A 1 329 ? 22.058 -20.319 -5.745 1.00 71.31 329 ALA A CA 1
ATOM 2684 C C . ALA A 1 329 ? 23.400 -19.578 -5.561 1.00 71.31 329 ALA A C 1
ATOM 2686 O O . ALA A 1 329 ? 23.865 -18.914 -6.487 1.00 71.31 329 ALA A O 1
ATOM 2687 N N . LEU A 1 330 ? 24.043 -19.710 -4.394 1.00 73.50 330 LEU A N 1
ATOM 2688 C CA . LEU A 1 330 ? 25.364 -19.131 -4.122 1.00 73.50 330 LEU A CA 1
ATOM 2689 C C . LEU A 1 330 ? 26.506 -19.910 -4.796 1.00 73.50 330 LEU A C 1
ATOM 2691 O O . LEU A 1 330 ? 27.439 -19.288 -5.304 1.00 73.50 330 LEU A O 1
ATOM 2695 N N . THR A 1 331 ? 26.440 -21.245 -4.846 1.00 66.06 331 THR A N 1
ATOM 2696 C CA . THR A 1 331 ? 27.476 -22.075 -5.491 1.00 66.06 331 THR A CA 1
ATOM 2697 C C . THR A 1 331 ? 27.409 -22.068 -7.021 1.00 66.06 331 THR A C 1
ATOM 2699 O O . THR A 1 331 ? 28.411 -22.364 -7.667 1.00 66.06 331 THR A O 1
ATOM 2702 N N . MET A 1 332 ? 26.284 -21.664 -7.623 1.00 54.25 332 MET A N 1
ATOM 2703 C CA . MET A 1 332 ? 26.134 -21.533 -9.082 1.00 54.25 332 MET A CA 1
ATOM 2704 C C . MET A 1 332 ? 26.622 -20.193 -9.680 1.00 54.25 332 MET A C 1
ATOM 2706 O O . MET A 1 332 ? 26.373 -19.922 -10.856 1.00 54.25 332 MET A O 1
ATOM 2710 N N . SER A 1 333 ? 27.345 -19.356 -8.925 1.00 41.69 333 SER A N 1
ATOM 2711 C CA . SER A 1 333 ? 27.948 -18.113 -9.442 1.00 41.69 333 SER A CA 1
ATOM 2712 C C . SER A 1 333 ? 29.358 -18.359 -10.030 1.00 41.69 333 SER A C 1
ATOM 2714 O O . SER A 1 333 ? 30.257 -18.761 -9.289 1.00 41.69 333 SER A O 1
ATOM 2716 N N . PRO A 1 334 ? 29.602 -18.147 -11.344 1.00 49.62 334 PRO A N 1
ATOM 2717 C CA . PRO A 1 334 ? 30.798 -18.667 -12.018 1.00 49.62 334 PRO A CA 1
ATOM 2718 C C . PRO A 1 334 ? 32.052 -17.778 -11.903 1.00 49.62 334 PRO A C 1
ATOM 2720 O O . PRO A 1 334 ? 32.068 -16.609 -12.297 1.00 49.62 334 PRO A O 1
ATOM 2723 N N . THR A 1 335 ? 33.169 -18.375 -11.480 1.00 43.59 335 THR A N 1
ATOM 2724 C CA . THR A 1 335 ? 34.488 -17.734 -11.332 1.00 43.59 335 THR A CA 1
ATOM 2725 C C . THR A 1 335 ? 35.287 -17.589 -12.642 1.00 43.59 335 THR A C 1
ATOM 2727 O O . THR A 1 335 ? 36.367 -18.145 -12.809 1.00 43.59 335 THR A O 1
ATOM 2730 N N . GLY A 1 336 ? 34.819 -16.695 -13.518 1.00 38.72 336 GLY A N 1
ATOM 2731 C CA . GLY A 1 336 ? 35.693 -15.811 -14.307 1.00 38.72 336 GLY A CA 1
ATOM 2732 C C . GLY A 1 336 ? 36.319 -16.286 -15.638 1.00 38.72 336 GLY A C 1
ATOM 2733 O O . GLY A 1 336 ? 36.567 -17.457 -15.888 1.00 38.72 336 GLY A O 1
ATOM 2734 N N . LYS A 1 337 ? 36.683 -15.264 -16.436 1.00 37.97 337 LYS A N 1
ATOM 2735 C CA . LYS A 1 337 ? 37.493 -15.248 -17.682 1.00 37.97 337 LYS A CA 1
ATOM 2736 C C . LYS A 1 337 ? 36.826 -15.689 -19.008 1.00 37.97 337 LYS A C 1
ATOM 2738 O O . LYS A 1 337 ? 36.670 -16.857 -19.323 1.00 37.97 337 LYS A O 1
ATOM 2743 N N . SER A 1 338 ? 36.551 -14.654 -19.812 1.00 39.75 338 SER A N 1
ATOM 2744 C CA . SER A 1 338 ? 36.483 -14.554 -21.287 1.00 39.75 338 SER A CA 1
ATOM 2745 C C . SER A 1 338 ? 36.985 -15.729 -22.149 1.00 39.75 338 SER A C 1
ATOM 2747 O O . SER A 1 338 ? 38.113 -16.176 -21.955 1.00 39.75 338 SER A O 1
ATOM 2749 N N . ILE A 1 339 ? 36.247 -16.044 -23.232 1.00 33.50 339 ILE A N 1
ATOM 2750 C CA . ILE A 1 339 ? 36.748 -15.977 -24.629 1.00 33.50 339 ILE A CA 1
ATOM 2751 C C . ILE A 1 339 ? 35.587 -15.995 -25.655 1.00 33.50 339 ILE A C 1
ATOM 2753 O O . ILE A 1 339 ? 34.459 -16.372 -25.346 1.00 33.50 339 ILE A O 1
ATOM 2757 N N . SER A 1 340 ? 35.852 -15.512 -26.875 1.00 39.59 340 SER A N 1
ATOM 2758 C CA . SER A 1 340 ? 34.895 -15.354 -27.987 1.00 39.59 340 SER A CA 1
ATOM 2759 C C . SER A 1 340 ? 34.691 -16.629 -28.824 1.00 39.59 340 SER A C 1
ATOM 2761 O O . SER A 1 340 ? 35.678 -17.211 -29.267 1.00 39.59 340 SER A O 1
ATOM 2763 N N . ALA A 1 341 ? 33.444 -16.927 -29.223 1.00 31.09 341 ALA A N 1
ATOM 2764 C CA . ALA A 1 341 ? 33.131 -17.645 -30.472 1.00 31.09 341 ALA A CA 1
ATOM 2765 C C . ALA A 1 341 ? 31.689 -17.382 -30.975 1.00 31.09 341 ALA A C 1
ATOM 2767 O O . ALA A 1 341 ? 30.787 -17.105 -30.186 1.00 31.09 341 ALA A O 1
ATOM 2768 N N . ARG A 1 342 ? 31.460 -17.499 -32.297 1.00 36.56 342 ARG A N 1
ATOM 2769 C CA . ARG A 1 342 ? 30.127 -17.521 -32.945 1.00 36.56 342 ARG A CA 1
ATOM 2770 C C . ARG A 1 342 ? 30.184 -18.278 -34.283 1.00 36.56 342 ARG A C 1
ATOM 2772 O O . ARG A 1 342 ? 31.026 -17.948 -35.114 1.00 36.56 342 ARG A O 1
ATOM 2779 N N . PRO A 1 343 ? 29.257 -19.216 -34.530 1.00 41.50 343 PRO A N 1
ATOM 2780 C CA . PRO A 1 343 ? 28.357 -19.162 -35.704 1.00 41.50 343 PRO A CA 1
ATOM 2781 C C . PRO A 1 343 ? 26.881 -19.425 -35.262 1.00 41.50 343 PRO A C 1
ATOM 2783 O O . PRO A 1 343 ? 26.654 -19.734 -34.100 1.00 41.50 343 PRO A O 1
ATOM 2786 N N . ARG A 1 344 ? 25.777 -19.098 -35.967 1.00 35.88 344 ARG A N 1
ATOM 2787 C CA . ARG A 1 344 ? 25.296 -19.441 -37.333 1.00 35.88 344 ARG A CA 1
ATOM 2788 C C . ARG A 1 344 ? 25.130 -20.968 -37.533 1.00 35.88 344 ARG A C 1
ATOM 2790 O O . ARG A 1 344 ? 26.125 -21.666 -37.453 1.00 35.88 344 ARG A O 1
ATOM 2797 N N . THR A 1 345 ? 23.952 -21.547 -37.831 1.00 31.75 345 THR A N 1
ATOM 2798 C CA . THR A 1 345 ? 22.566 -20.993 -37.933 1.00 31.75 345 THR A CA 1
ATOM 2799 C C . THR A 1 345 ? 21.548 -21.998 -37.294 1.00 31.75 345 THR A C 1
ATOM 2801 O O . THR A 1 345 ? 21.879 -22.436 -36.203 1.00 31.75 345 THR A O 1
ATOM 2804 N N . MET A 1 346 ? 20.350 -22.433 -37.748 1.00 29.23 346 MET A N 1
ATOM 2805 C CA . MET A 1 346 ? 19.538 -22.242 -38.972 1.00 29.23 346 MET A CA 1
ATOM 2806 C C . MET A 1 346 ? 17.998 -22.218 -38.700 1.00 29.23 346 MET A C 1
ATOM 2808 O O . MET A 1 346 ? 17.569 -21.374 -37.920 1.00 29.23 346 MET A O 1
ATOM 2812 N N . ILE A 1 347 ? 17.161 -22.998 -39.417 1.00 31.97 347 ILE A N 1
ATOM 2813 C CA . ILE A 1 347 ? 15.684 -22.848 -39.592 1.00 31.97 347 ILE A CA 1
ATOM 2814 C C . ILE A 1 347 ? 15.044 -24.251 -39.850 1.00 31.97 347 ILE A C 1
ATOM 2816 O O . ILE A 1 347 ? 15.806 -25.157 -40.172 1.00 31.97 347 ILE A O 1
ATOM 2820 N N . ILE A 1 348 ? 13.692 -24.381 -39.833 1.00 33.97 348 ILE A N 1
ATOM 2821 C CA . ILE A 1 348 ? 12.819 -25.517 -40.300 1.00 33.97 348 ILE A CA 1
ATOM 2822 C C . ILE A 1 348 ? 12.465 -26.547 -39.178 1.00 33.97 348 ILE A C 1
ATOM 2824 O O . ILE A 1 348 ? 13.340 -26.849 -38.379 1.00 33.97 348 ILE A O 1
ATOM 2828 N N . GLN A 1 349 ? 11.239 -27.102 -38.982 1.00 28.78 349 GLN A N 1
ATOM 2829 C CA . GLN A 1 349 ? 9.924 -27.037 -39.690 1.00 28.78 349 GLN A CA 1
ATOM 2830 C C . GLN A 1 349 ? 8.695 -26.838 -38.736 1.00 28.78 349 GLN A C 1
ATOM 2832 O O . GLN A 1 349 ? 8.839 -26.282 -37.652 1.00 28.78 349 GLN A O 1
ATOM 2837 N N . ARG A 1 350 ? 7.470 -27.230 -39.155 1.00 30.67 350 ARG A N 1
ATOM 2838 C CA . ARG A 1 350 ? 6.145 -26.939 -38.552 1.00 30.67 350 ARG A CA 1
ATOM 2839 C C . ARG A 1 350 ? 5.321 -28.212 -38.214 1.00 30.67 350 ARG A C 1
ATOM 2841 O O . ARG A 1 350 ? 5.218 -29.049 -39.101 1.00 30.67 350 ARG A O 1
ATOM 2848 N N . THR A 1 351 ? 4.590 -28.195 -37.079 1.00 29.09 351 THR A N 1
ATOM 2849 C CA . THR A 1 351 ? 3.174 -28.671 -36.872 1.00 29.09 351 THR A CA 1
ATOM 2850 C C . THR A 1 351 ? 2.792 -30.160 -37.148 1.00 29.09 351 THR A C 1
ATOM 2852 O O . THR A 1 351 ? 3.591 -30.870 -37.741 1.00 29.09 351 THR A O 1
ATOM 2855 N N . PRO A 1 352 ? 1.550 -30.630 -36.852 1.00 61.34 352 PRO A N 1
ATOM 2856 C CA . PRO A 1 352 ? 0.854 -30.679 -35.546 1.00 61.34 352 PRO A CA 1
ATOM 2857 C C . PRO A 1 352 ? 0.137 -32.055 -35.304 1.00 61.34 352 PRO A C 1
ATOM 2859 O O . PRO A 1 352 ? 0.491 -33.038 -35.938 1.00 61.34 352 PRO A O 1
ATOM 2862 N N . GLU A 1 353 ? -0.911 -32.062 -34.453 1.00 29.41 353 GLU A N 1
ATOM 2863 C CA . GLU A 1 353 ? -2.089 -32.979 -34.385 1.00 29.41 353 GLU A CA 1
ATOM 2864 C C . GLU A 1 353 ? -2.266 -33.948 -33.186 1.00 29.41 353 GLU A C 1
ATOM 2866 O O . GLU A 1 353 ? -1.394 -34.741 -32.865 1.00 29.41 353 GLU A O 1
ATOM 2871 N N . ASN A 1 354 ? -3.494 -33.884 -32.631 1.00 31.91 354 ASN A N 1
ATOM 2872 C CA . ASN A 1 354 ? -4.354 -34.904 -31.989 1.00 31.91 354 ASN A CA 1
ATOM 2873 C C . ASN A 1 354 ? -3.856 -35.755 -30.781 1.00 31.91 354 ASN A C 1
ATOM 2875 O O . ASN A 1 354 ? -2.760 -36.293 -30.777 1.00 31.91 354 ASN A O 1
ATOM 2879 N N . GLY A 1 355 ? -4.672 -35.970 -29.730 1.00 30.64 355 GLY A N 1
ATOM 2880 C CA . GLY A 1 355 ? -6.071 -35.534 -29.541 1.00 30.64 355 GLY A CA 1
ATOM 2881 C C . GLY A 1 355 ? -6.692 -35.806 -28.151 1.00 30.64 355 GLY A C 1
ATOM 2882 O O . GLY A 1 355 ? -5.985 -36.093 -27.191 1.00 30.64 355 GLY A O 1
ATOM 2883 N N . ASN A 1 356 ? -8.024 -35.647 -28.085 1.00 28.28 356 ASN A N 1
ATOM 2884 C CA . ASN A 1 356 ? -8.947 -35.696 -26.921 1.00 28.28 356 ASN A CA 1
ATOM 2885 C C . ASN A 1 356 ? -8.846 -36.996 -26.070 1.00 28.28 356 ASN A C 1
ATOM 2887 O O . ASN A 1 356 ? -8.229 -37.958 -26.511 1.00 28.28 356 ASN A O 1
ATOM 2891 N N . ILE A 1 357 ? -9.427 -37.155 -24.864 1.00 33.62 357 ILE A N 1
ATOM 2892 C CA . ILE A 1 357 ? -10.755 -36.795 -24.278 1.00 33.62 357 ILE A CA 1
ATOM 2893 C C . ILE A 1 357 ? -10.545 -36.608 -22.742 1.00 33.62 357 ILE A C 1
ATOM 2895 O O . ILE A 1 357 ? -9.734 -37.347 -22.196 1.00 33.62 357 ILE A O 1
ATOM 2899 N N . GLN A 1 358 ? -11.078 -35.667 -21.935 1.00 30.03 358 GLN A N 1
ATOM 2900 C CA . GLN A 1 358 ? -12.296 -34.817 -21.830 1.00 30.03 358 GLN A CA 1
ATOM 2901 C C . GLN A 1 358 ? -13.323 -35.313 -20.761 1.00 30.03 358 GLN A C 1
ATOM 2903 O O . GLN A 1 358 ? -13.571 -36.507 -20.648 1.00 30.03 358 GLN A O 1
ATOM 2908 N N . ASN A 1 359 ? -13.947 -34.357 -20.042 1.00 29.78 359 ASN A N 1
ATOM 2909 C CA . ASN A 1 359 ? -14.982 -34.453 -18.978 1.00 29.78 359 ASN A CA 1
ATOM 2910 C C . ASN A 1 359 ? -14.487 -34.881 -17.572 1.00 29.78 359 ASN A C 1
ATOM 2912 O O . ASN A 1 359 ? -13.625 -35.743 -17.464 1.00 29.78 359 ASN A O 1
ATOM 2916 N N . GLY A 1 360 ? -14.984 -34.332 -16.449 1.00 30.36 360 GLY A N 1
ATOM 2917 C CA . GLY A 1 360 ? -15.925 -33.208 -16.209 1.00 30.36 360 GLY A CA 1
ATOM 2918 C C . GLY A 1 360 ? -15.400 -32.272 -15.092 1.00 30.36 360 GLY A C 1
ATOM 2919 O O . GLY A 1 360 ? -14.502 -32.654 -14.353 1.00 30.36 360 GLY A O 1
ATOM 2920 N N . GLU A 1 361 ? -15.723 -30.972 -15.077 1.00 27.81 361 GLU A N 1
ATOM 2921 C CA . GLU A 1 361 ? -16.915 -30.364 -14.428 1.00 27.81 361 GLU A CA 1
ATOM 2922 C C . GLU A 1 361 ? -16.864 -30.406 -12.874 1.00 27.81 361 GLU A C 1
ATOM 2924 O O . GLU A 1 361 ? -16.655 -31.464 -12.302 1.00 27.81 361 GLU A O 1
ATOM 2929 N N . THR A 1 362 ? -17.029 -29.318 -12.097 1.00 27.80 362 THR A N 1
ATOM 2930 C CA . THR A 1 362 ? -17.602 -27.972 -12.356 1.00 27.80 362 THR A CA 1
ATOM 2931 C C . THR A 1 362 ? -16.860 -26.836 -11.603 1.00 27.80 362 THR A C 1
ATOM 2933 O O . THR A 1 362 ? -16.169 -27.073 -10.621 1.00 27.80 362 THR A O 1
ATOM 2936 N N . ARG A 1 363 ? -17.048 -25.595 -12.094 1.00 26.77 363 ARG A N 1
ATOM 2937 C CA . ARG A 1 363 ? -16.816 -24.239 -11.511 1.00 26.77 363 ARG A CA 1
ATOM 2938 C C . ARG A 1 363 ? -16.857 -24.143 -9.959 1.00 26.77 363 ARG A C 1
ATOM 2940 O O . ARG A 1 363 ? -17.574 -24.905 -9.330 1.00 26.77 363 ARG A O 1
ATOM 2947 N N . LEU A 1 364 ? -16.253 -23.149 -9.285 1.00 24.84 364 LEU A N 1
ATOM 2948 C CA . LEU A 1 364 ? -16.181 -21.696 -9.579 1.00 24.84 364 LEU A CA 1
ATOM 2949 C C . LEU A 1 364 ? -15.073 -20.994 -8.733 1.00 24.84 364 LEU A C 1
ATOM 2951 O O . LEU A 1 364 ? -14.476 -21.621 -7.868 1.00 24.84 364 LEU A O 1
ATOM 2955 N N . ALA A 1 365 ? -14.938 -19.670 -8.912 1.00 26.98 365 ALA A N 1
ATOM 2956 C CA . ALA A 1 365 ? -14.350 -18.645 -8.022 1.00 26.98 365 ALA A CA 1
ATOM 2957 C C . ALA A 1 365 ? -12.952 -18.086 -8.374 1.00 26.98 365 ALA A C 1
ATOM 2959 O O . ALA A 1 365 ? -12.032 -18.779 -8.796 1.00 26.98 365 ALA A O 1
ATOM 2960 N N . THR A 1 366 ? -12.857 -16.763 -8.225 1.00 27.36 366 THR A N 1
ATOM 2961 C CA . THR A 1 366 ? -11.737 -15.866 -8.547 1.00 27.36 366 THR A CA 1
ATOM 2962 C C . THR A 1 366 ? -10.661 -15.820 -7.456 1.00 27.36 366 THR A C 1
ATOM 2964 O O . THR A 1 366 ? -10.998 -15.943 -6.279 1.00 27.36 366 THR A O 1
ATOM 2967 N N . PRO A 1 367 ? -9.391 -15.525 -7.797 1.00 30.08 367 PRO A N 1
ATOM 2968 C CA . PRO A 1 367 ? -8.359 -15.249 -6.805 1.00 30.08 367 PRO A CA 1
ATOM 2969 C C . PRO A 1 367 ? -8.457 -13.801 -6.291 1.00 30.08 367 PRO A C 1
ATOM 2971 O O . PRO A 1 367 ? -8.066 -12.869 -6.993 1.00 30.08 367 PRO A O 1
ATOM 2974 N N . GLU A 1 368 ? -8.923 -13.603 -5.055 1.00 24.78 368 GLU A N 1
ATOM 2975 C CA . GLU A 1 368 ? -8.702 -12.344 -4.327 1.00 24.78 368 GLU A CA 1
ATOM 2976 C C . GLU A 1 368 ? -7.570 -12.487 -3.305 1.00 24.78 368 GLU A C 1
ATOM 2978 O O . GLU A 1 368 ? -7.646 -13.236 -2.330 1.00 24.78 368 GLU A O 1
ATOM 2983 N N . THR A 1 369 ? -6.501 -11.726 -3.531 1.00 33.38 369 THR A N 1
ATOM 2984 C CA . THR A 1 369 ? -5.367 -11.599 -2.617 1.00 33.38 369 THR A CA 1
ATOM 2985 C C . THR A 1 369 ? -5.804 -10.936 -1.314 1.00 33.38 369 THR A C 1
ATOM 2987 O O . THR A 1 369 ? -6.115 -9.747 -1.310 1.00 33.38 369 THR A O 1
ATOM 2990 N N . THR A 1 370 ? -5.727 -11.647 -0.187 1.00 26.84 370 THR A N 1
ATOM 2991 C CA . THR A 1 370 ? -5.833 -11.022 1.143 1.00 26.84 370 THR A CA 1
ATOM 2992 C C . THR A 1 370 ? -4.540 -11.225 1.924 1.00 26.84 370 THR A C 1
ATOM 2994 O O . THR A 1 370 ? -4.329 -12.256 2.556 1.00 26.84 370 THR A O 1
ATOM 2997 N N . HIS A 1 371 ? -3.666 -10.214 1.903 1.00 28.77 371 HIS A N 1
ATOM 2998 C CA . HIS A 1 371 ? -2.593 -10.110 2.890 1.00 28.77 371 HIS A CA 1
ATOM 2999 C C . HIS A 1 371 ? -3.208 -9.850 4.270 1.00 28.77 371 HIS A C 1
ATOM 3001 O O . HIS A 1 371 ? -3.762 -8.776 4.504 1.00 28.77 371 HIS A O 1
ATOM 3007 N N . VAL A 1 372 ? -3.025 -10.780 5.207 1.00 25.53 372 VAL A N 1
ATOM 3008 C CA . VAL A 1 372 ? -3.057 -10.463 6.638 1.00 25.53 372 VAL A CA 1
ATOM 3009 C C . VAL A 1 372 ? -1.613 -10.355 7.112 1.00 25.53 372 VAL A C 1
ATOM 3011 O O . VAL A 1 372 ? -0.843 -11.306 7.011 1.00 25.53 372 VAL A O 1
ATOM 3014 N N . LEU A 1 373 ? -1.235 -9.173 7.596 1.00 32.00 373 LEU A N 1
ATOM 3015 C CA . LEU A 1 373 ? 0.031 -8.952 8.289 1.00 32.00 373 LEU A CA 1
ATOM 3016 C C . LEU A 1 373 ? -0.153 -9.272 9.774 1.00 32.00 373 LEU A C 1
ATOM 3018 O O . LEU A 1 373 ? -0.853 -8.548 10.480 1.00 32.00 373 LEU A O 1
ATOM 3022 N N . SER A 1 374 ? 0.523 -10.314 10.251 1.00 27.52 374 SER A N 1
ATOM 3023 C CA . SER A 1 374 ? 0.684 -10.619 11.675 1.00 27.52 374 SER A CA 1
ATOM 3024 C C . SER A 1 374 ? 2.174 -10.746 11.996 1.00 27.52 374 SER A C 1
ATOM 3026 O O . SER A 1 374 ? 2.806 -11.744 11.661 1.00 27.52 374 SER A O 1
ATOM 3028 N N . ASN A 1 375 ? 2.744 -9.711 12.619 1.00 38.72 375 ASN A N 1
ATOM 3029 C CA . ASN A 1 375 ? 4.147 -9.700 13.036 1.00 38.72 375 ASN A CA 1
ATOM 3030 C C . ASN A 1 375 ? 4.344 -10.478 14.347 1.00 38.72 375 ASN A C 1
ATOM 3032 O O . ASN A 1 375 ? 3.976 -9.985 15.413 1.00 38.72 375 ASN A O 1
ATOM 3036 N N . SER A 1 376 ? 5.039 -11.610 14.276 1.00 26.52 376 SER A N 1
ATOM 3037 C CA . SER A 1 376 ? 5.704 -12.264 15.413 1.00 26.52 376 SER A CA 1
ATOM 3038 C C . SER A 1 376 ? 6.880 -13.086 14.867 1.00 26.52 376 SER A C 1
ATOM 3040 O O . SER A 1 376 ? 6.656 -14.115 14.247 1.00 26.52 376 SER A O 1
ATOM 3042 N N . ARG A 1 377 ? 8.089 -12.515 14.788 1.00 40.88 377 ARG A N 1
ATOM 3043 C CA . ARG A 1 377 ? 9.152 -12.565 15.819 1.00 40.88 377 ARG A CA 1
ATOM 3044 C C . ARG A 1 377 ? 9.669 -13.987 16.080 1.00 40.88 377 ARG A C 1
ATOM 3046 O O . ARG A 1 377 ? 9.128 -14.681 16.929 1.00 40.88 377 ARG A O 1
ATOM 3053 N N . GLU A 1 378 ? 10.792 -14.305 15.444 1.00 27.06 378 GLU A N 1
ATOM 3054 C CA . GLU A 1 378 ? 11.751 -15.333 15.869 1.00 27.06 378 GLU A CA 1
ATOM 3055 C C . GLU A 1 378 ? 13.174 -14.721 15.922 1.00 27.06 378 GLU A C 1
ATOM 3057 O O . GLU A 1 378 ? 13.360 -13.609 15.404 1.00 27.06 378 GLU A O 1
ATOM 3062 N N . PRO A 1 379 ? 14.150 -15.336 16.625 1.00 35.66 379 PRO A N 1
ATOM 3063 C CA . PRO A 1 379 ? 15.327 -14.617 17.117 1.00 35.66 379 PRO A CA 1
ATOM 3064 C C . PRO A 1 379 ? 16.596 -14.795 16.259 1.00 35.66 379 PRO A C 1
ATOM 3066 O O . PRO A 1 379 ? 17.318 -15.782 16.389 1.00 35.66 379 PRO A O 1
ATOM 3069 N N . GLU A 1 380 ? 16.954 -13.785 15.460 1.00 30.70 380 GLU A N 1
ATOM 3070 C CA . GLU A 1 380 ? 18.308 -13.684 14.889 1.00 30.70 380 GLU A CA 1
ATOM 3071 C C . GLU A 1 380 ? 19.313 -13.093 15.899 1.00 30.70 380 GLU A C 1
ATOM 3073 O O . GLU A 1 380 ? 19.035 -12.109 16.583 1.00 30.70 380 GLU A O 1
ATOM 3078 N N . SER A 1 381 ? 20.512 -13.683 15.954 1.00 36.75 381 SER A N 1
ATOM 3079 C CA . SER A 1 381 ? 21.612 -13.380 16.887 1.00 36.75 381 SER A CA 1
ATOM 3080 C C . SER A 1 381 ? 21.890 -11.880 17.114 1.00 36.75 381 SER A C 1
ATOM 3082 O O . SER A 1 381 ? 22.310 -11.175 16.189 1.00 36.75 381 SER A O 1
ATOM 3084 N N . GLU A 1 382 ? 21.761 -11.416 18.361 1.00 36.91 382 GLU A N 1
ATOM 3085 C CA . GLU A 1 382 ? 21.689 -9.985 18.709 1.00 36.91 382 GLU A CA 1
ATOM 3086 C C . GLU A 1 382 ? 22.969 -9.161 18.438 1.00 36.91 382 GLU A C 1
ATOM 3088 O O . GLU A 1 382 ? 22.888 -7.952 18.223 1.00 36.91 382 GLU A O 1
ATOM 3093 N N . GLU A 1 383 ? 24.160 -9.770 18.387 1.00 43.41 383 GLU A N 1
ATOM 3094 C CA . GLU A 1 383 ? 25.422 -9.010 18.292 1.00 43.41 383 GLU A CA 1
ATOM 3095 C C . GLU A 1 383 ? 25.688 -8.326 16.938 1.00 43.41 383 GLU A C 1
ATOM 3097 O O . GLU A 1 383 ? 26.415 -7.328 16.882 1.00 43.41 383 GLU A O 1
ATOM 3102 N N . LYS A 1 384 ? 25.168 -8.871 15.829 1.00 45.88 384 LYS A N 1
ATOM 3103 C CA . LYS A 1 384 ? 25.467 -8.366 14.473 1.00 45.88 384 LYS A CA 1
ATOM 3104 C C . LYS A 1 384 ? 24.589 -7.177 14.054 1.00 45.88 384 LYS A C 1
ATOM 3106 O O . LYS A 1 384 ? 25.161 -6.199 13.562 1.00 45.88 384 LYS A O 1
ATOM 3111 N N . PRO A 1 385 ? 23.255 -7.185 14.268 1.00 42.78 385 PRO A N 1
ATOM 3112 C CA . PRO A 1 385 ? 22.413 -6.030 13.959 1.00 42.78 385 PRO A CA 1
ATOM 3113 C C . PRO A 1 385 ? 22.868 -4.773 14.709 1.00 42.78 385 PRO A C 1
ATOM 3115 O O . PRO A 1 385 ? 23.050 -3.726 14.084 1.00 42.78 385 PRO A O 1
ATOM 3118 N N . GLN A 1 386 ? 23.151 -4.910 16.012 1.00 49.66 386 GLN A N 1
ATOM 3119 C CA . GLN A 1 386 ? 23.547 -3.825 16.916 1.00 49.66 386 GLN A CA 1
ATOM 3120 C C . GLN A 1 386 ? 24.772 -3.046 16.405 1.00 49.66 386 GLN A C 1
ATOM 3122 O O . GLN A 1 386 ? 24.753 -1.816 16.354 1.00 49.66 386 GLN A O 1
ATOM 3127 N N . LYS A 1 387 ? 25.826 -3.755 15.967 1.00 54.50 387 LYS A N 1
ATOM 3128 C CA . LYS A 1 387 ? 27.058 -3.141 15.439 1.00 54.50 387 LYS A CA 1
ATOM 3129 C C . LYS A 1 387 ? 26.781 -2.352 14.156 1.00 54.50 387 LYS A C 1
ATOM 3131 O O . LYS A 1 387 ? 27.100 -1.169 14.101 1.00 54.50 387 LYS A O 1
ATOM 3136 N N . SER A 1 388 ? 26.064 -2.947 13.199 1.00 56.72 388 SER A N 1
ATOM 3137 C CA . SER A 1 388 ? 25.718 -2.281 11.930 1.00 56.72 388 SER A CA 1
ATOM 3138 C C . SER A 1 388 ? 24.776 -1.075 12.083 1.00 56.72 388 SER A C 1
ATOM 3140 O O . SER A 1 388 ? 24.736 -0.199 11.214 1.00 56.72 388 SER A O 1
ATOM 3142 N N . LEU A 1 389 ? 23.998 -1.024 13.173 1.00 57.56 389 LEU A N 1
ATOM 3143 C CA . LEU A 1 389 ? 23.163 0.121 13.528 1.00 57.56 389 LEU A CA 1
ATOM 3144 C C . LEU A 1 389 ? 24.016 1.249 14.124 1.00 57.56 389 LEU A C 1
ATOM 3146 O O . LEU A 1 389 ? 23.881 2.398 13.707 1.00 57.56 389 LEU A O 1
ATOM 3150 N N . ASN A 1 390 ? 24.920 0.914 15.048 1.00 62.00 390 ASN A N 1
ATOM 3151 C CA . ASN A 1 390 ? 25.814 1.870 15.700 1.00 62.00 390 ASN A CA 1
ATOM 3152 C C . ASN A 1 390 ? 26.823 2.484 14.716 1.00 62.00 390 ASN A C 1
ATOM 3154 O O . ASN A 1 390 ? 27.030 3.693 14.748 1.00 62.00 390 ASN A O 1
ATOM 3158 N N . GLU A 1 391 ? 27.385 1.694 13.795 1.00 70.06 391 GLU A N 1
ATOM 3159 C CA . GLU A 1 391 ? 28.252 2.186 12.711 1.00 70.06 391 GLU A CA 1
ATOM 3160 C C . GLU A 1 391 ? 27.522 3.228 11.851 1.00 70.06 391 GLU A C 1
ATOM 3162 O O . GLU A 1 391 ? 28.017 4.336 11.662 1.00 70.06 391 GLU A O 1
ATOM 3167 N N . LYS A 1 392 ? 26.283 2.943 11.430 1.00 73.94 392 LYS A N 1
ATOM 3168 C CA . LYS A 1 392 ? 25.465 3.911 10.681 1.00 73.94 392 LYS A CA 1
ATOM 3169 C C . LYS A 1 392 ? 25.087 5.136 11.507 1.00 73.94 392 LYS A C 1
ATOM 3171 O O . LYS A 1 392 ? 24.973 6.224 10.949 1.00 73.94 392 LYS A O 1
ATOM 3176 N N . GLN A 1 393 ? 24.872 5.009 12.816 1.00 72.00 393 GLN A N 1
ATOM 3177 C CA . GLN A 1 393 ? 24.656 6.179 13.673 1.00 72.00 393 GLN A CA 1
ATOM 3178 C C . GLN A 1 393 ? 25.921 7.043 13.761 1.00 72.00 393 GLN A C 1
ATOM 3180 O O . GLN A 1 393 ? 25.811 8.263 13.656 1.00 72.00 393 GLN A O 1
ATOM 3185 N N . GLN A 1 394 ? 27.103 6.433 13.867 1.00 78.88 394 GLN A N 1
ATOM 3186 C CA . GLN A 1 394 ? 28.394 7.122 13.864 1.00 78.88 394 GLN A CA 1
ATOM 3187 C C . GLN A 1 394 ? 28.641 7.863 12.535 1.00 78.88 394 GLN A C 1
ATOM 3189 O O . GLN A 1 394 ? 28.882 9.068 12.552 1.00 78.88 394 GLN A O 1
ATOM 3194 N N . GLU A 1 395 ? 28.464 7.199 11.385 1.00 81.06 395 GLU A N 1
ATOM 3195 C CA . GLU A 1 395 ? 28.567 7.820 10.050 1.00 81.06 395 GLU A CA 1
ATOM 3196 C C . GLU A 1 395 ? 27.653 9.051 9.904 1.00 81.06 395 GLU A C 1
ATOM 3198 O O . GLU A 1 395 ? 28.060 10.091 9.381 1.00 81.06 395 GLU A O 1
ATOM 3203 N N . ASN A 1 396 ? 26.412 8.955 10.394 1.00 81.94 396 ASN A N 1
ATOM 3204 C CA . ASN A 1 396 ? 25.439 10.048 10.339 1.00 81.94 396 ASN A CA 1
ATOM 3205 C C . ASN A 1 396 ? 25.800 11.220 11.275 1.00 81.94 396 ASN A C 1
ATOM 3207 O O . ASN A 1 396 ? 25.560 12.377 10.921 1.00 81.94 396 ASN A O 1
ATOM 3211 N N . GLN A 1 397 ? 26.403 10.953 12.439 1.00 83.25 397 GLN A N 1
ATOM 3212 C CA . GLN A 1 397 ? 26.934 11.995 13.328 1.00 83.25 397 GLN A CA 1
ATOM 3213 C C . GLN A 1 397 ? 28.137 12.708 12.702 1.00 83.25 397 GLN A C 1
ATOM 3215 O O . GLN A 1 397 ? 28.213 13.935 12.744 1.00 83.25 397 GLN A O 1
ATOM 3220 N N . ASP A 1 398 ? 29.049 11.957 12.086 1.00 84.88 398 ASP A N 1
ATOM 3221 C CA . ASP A 1 398 ? 30.255 12.502 11.456 1.00 84.88 398 ASP A CA 1
ATOM 3222 C C . ASP A 1 398 ? 29.913 13.352 10.223 1.00 84.88 398 ASP A C 1
ATOM 3224 O O . ASP A 1 398 ? 30.512 14.409 10.003 1.00 84.88 398 ASP A O 1
ATOM 3228 N N . LEU A 1 399 ? 28.879 12.958 9.471 1.00 85.12 399 LEU A N 1
ATOM 3229 C CA . LEU A 1 399 ? 28.297 13.773 8.405 1.00 85.12 399 LEU A CA 1
ATOM 3230 C C . LEU A 1 399 ? 27.685 15.079 8.941 1.00 85.12 399 LEU A C 1
ATOM 3232 O O . LEU A 1 399 ? 27.919 16.138 8.360 1.00 85.12 399 LEU A O 1
ATOM 3236 N N . LEU A 1 400 ? 26.939 15.029 10.053 1.00 86.25 400 LEU A N 1
ATOM 3237 C CA . LEU A 1 400 ? 26.358 16.223 10.677 1.00 86.25 400 LEU A CA 1
ATOM 3238 C C . LEU A 1 400 ? 27.442 17.192 11.168 1.00 86.25 400 LEU A C 1
ATOM 3240 O O . LEU A 1 400 ? 27.358 18.381 10.869 1.00 86.25 400 LEU A O 1
ATOM 3244 N N . ILE A 1 401 ? 28.467 16.696 11.868 1.00 86.50 401 ILE A N 1
ATOM 3245 C CA . ILE A 1 401 ? 29.609 17.504 12.326 1.00 86.50 401 ILE A CA 1
ATOM 3246 C C . ILE A 1 401 ? 30.262 18.199 11.126 1.00 86.50 401 ILE A C 1
ATOM 3248 O O . ILE A 1 401 ? 30.381 19.421 11.119 1.00 86.50 401 ILE A O 1
ATOM 3252 N N . LYS A 1 402 ? 30.564 17.448 10.058 1.00 85.81 402 LYS A N 1
ATOM 3253 C CA . LYS A 1 402 ? 31.152 17.980 8.818 1.00 85.81 402 LYS A CA 1
ATOM 3254 C C . LYS A 1 402 ? 30.294 19.053 8.134 1.00 85.81 402 LYS A C 1
ATOM 3256 O O . LYS A 1 402 ? 30.850 19.927 7.473 1.00 85.81 402 LYS A O 1
ATOM 3261 N N . CYS A 1 403 ? 28.970 19.008 8.281 1.00 84.12 403 CYS A N 1
ATOM 3262 C CA . CYS A 1 403 ? 28.084 20.078 7.819 1.00 84.12 403 CYS A CA 1
ATOM 3263 C C . CYS A 1 403 ? 28.082 21.302 8.750 1.00 84.12 403 CYS A C 1
ATOM 3265 O O . CYS A 1 403 ? 27.951 22.413 8.255 1.00 84.12 403 CYS A O 1
ATOM 3267 N N . ILE A 1 404 ? 28.232 21.127 10.067 1.00 83.69 404 ILE A N 1
ATOM 3268 C CA . ILE A 1 404 ? 28.275 22.232 11.045 1.00 83.69 404 ILE A CA 1
ATOM 3269 C C . ILE A 1 404 ? 29.599 23.007 10.964 1.00 83.69 404 ILE A C 1
ATOM 3271 O O . ILE A 1 404 ? 29.597 24.217 11.156 1.00 83.69 404 ILE A O 1
ATOM 3275 N N . THR A 1 405 ? 30.714 22.345 10.634 1.00 82.38 405 THR A N 1
ATOM 3276 C CA . THR A 1 405 ? 32.024 22.995 10.403 1.00 82.38 405 THR A CA 1
ATOM 3277 C C . THR A 1 405 ? 32.070 23.829 9.108 1.00 82.38 405 THR A C 1
ATOM 3279 O O . THR A 1 405 ? 33.070 24.484 8.827 1.00 82.38 405 THR A O 1
ATOM 3282 N N . GLN A 1 406 ? 31.020 23.802 8.283 1.00 81.75 406 GLN A N 1
ATOM 3283 C CA . GLN A 1 406 ? 30.879 24.675 7.115 1.00 81.75 406 GLN A CA 1
ATOM 3284 C C . GLN A 1 406 ? 30.055 25.907 7.500 1.00 81.75 406 GLN A C 1
ATOM 3286 O O . GLN A 1 406 ? 29.079 25.783 8.239 1.00 81.75 406 GLN A O 1
ATOM 3291 N N . ASP A 1 407 ? 30.395 27.088 6.972 1.00 77.62 407 ASP A N 1
ATOM 3292 C CA . ASP A 1 407 ? 29.553 28.270 7.174 1.00 77.62 407 ASP A CA 1
ATOM 3293 C C . ASP A 1 407 ? 28.231 28.118 6.404 1.00 77.62 407 ASP A C 1
ATOM 3295 O O . ASP A 1 407 ? 28.134 28.328 5.193 1.00 77.62 407 ASP A O 1
ATOM 3299 N N . LEU A 1 408 ? 27.207 27.691 7.140 1.00 80.12 408 LEU A N 1
ATOM 3300 C CA . LEU A 1 408 ? 25.836 27.513 6.670 1.00 80.12 408 LEU A CA 1
ATOM 3301 C C . LEU A 1 408 ? 25.010 28.812 6.739 1.00 80.12 408 LEU A C 1
ATOM 3303 O O . LEU A 1 408 ? 23.875 28.834 6.254 1.00 80.12 408 LEU A O 1
ATOM 3307 N N . GLY A 1 409 ? 25.541 29.869 7.362 1.00 83.19 409 GLY A N 1
ATOM 3308 C CA . GLY A 1 409 ? 24.906 31.176 7.490 1.00 83.19 409 GLY A CA 1
ATOM 3309 C C . GLY A 1 409 ? 23.482 31.180 8.070 1.00 83.19 409 GLY A C 1
ATOM 3310 O O . GLY A 1 409 ? 23.075 30.350 8.895 1.00 83.19 409 GLY A O 1
ATOM 3311 N N . PHE A 1 410 ? 22.704 32.173 7.628 1.00 85.25 410 PHE A N 1
ATOM 3312 C CA . PHE A 1 410 ? 21.343 32.447 8.087 1.00 85.25 410 PHE A CA 1
ATOM 3313 C C . PHE A 1 410 ? 20.349 32.422 6.922 1.00 85.25 410 PHE A C 1
ATOM 3315 O O . PHE A 1 410 ? 20.568 33.042 5.884 1.00 85.25 410 PHE A O 1
ATOM 3322 N N . SER A 1 411 ? 19.200 31.774 7.123 1.00 82.50 411 SER A N 1
ATOM 3323 C CA . SER A 1 411 ? 18.085 31.760 6.172 1.00 82.50 411 SER A CA 1
ATOM 3324 C C . SER A 1 411 ? 16.853 32.385 6.821 1.00 82.50 411 SER A C 1
ATOM 3326 O O . SER A 1 411 ? 16.388 31.918 7.862 1.00 82.50 411 SER A O 1
ATOM 3328 N N . GLY A 1 412 ? 16.348 33.486 6.253 1.00 78.88 412 GLY A N 1
ATOM 3329 C CA . GLY A 1 412 ? 15.196 34.213 6.804 1.00 78.88 412 GLY A CA 1
ATOM 3330 C C . GLY A 1 412 ? 15.400 34.687 8.250 1.00 78.88 412 GLY A C 1
ATOM 3331 O O . GLY A 1 412 ? 14.486 34.576 9.065 1.00 78.88 412 GLY A O 1
ATOM 3332 N N . GLY A 1 413 ? 16.618 35.128 8.591 1.00 79.88 413 GLY A N 1
ATOM 3333 C CA . GLY A 1 413 ? 16.992 35.551 9.946 1.00 79.88 413 GLY A CA 1
ATOM 3334 C C . GLY A 1 413 ? 17.203 34.413 10.954 1.00 79.88 413 GLY A C 1
ATOM 3335 O O . GLY A 1 413 ? 17.406 34.689 12.133 1.00 79.88 413 GLY A O 1
ATOM 3336 N N . LYS A 1 414 ? 17.165 33.141 10.531 1.00 83.62 414 LYS A N 1
ATOM 3337 C CA . LYS A 1 414 ? 17.372 31.977 11.410 1.00 83.62 414 LYS A CA 1
ATOM 3338 C C . LYS A 1 414 ? 18.696 31.269 11.085 1.00 83.62 414 LYS A C 1
ATOM 3340 O O . LYS A 1 414 ? 18.934 31.002 9.905 1.00 83.62 414 LYS A O 1
ATOM 3345 N N . PRO A 1 415 ? 19.535 30.935 12.084 1.00 86.38 415 PRO A N 1
ATOM 3346 C CA . PRO A 1 415 ? 20.797 30.231 11.856 1.00 86.38 415 PRO A CA 1
ATOM 3347 C C . PRO A 1 415 ? 20.533 28.815 11.333 1.00 86.38 415 PRO A C 1
ATOM 3349 O O . PRO A 1 415 ? 19.828 28.022 11.966 1.00 86.38 415 PRO A O 1
ATOM 3352 N N . VAL A 1 416 ? 21.089 28.490 10.165 1.00 85.69 416 VAL A N 1
ATOM 3353 C CA . VAL A 1 416 ? 20.792 27.230 9.461 1.00 85.69 416 VAL A CA 1
ATOM 3354 C C . VAL A 1 416 ? 21.403 26.035 10.197 1.00 85.69 416 VAL A C 1
ATOM 3356 O O . VAL A 1 416 ? 20.725 25.021 10.376 1.00 85.69 416 VAL A O 1
ATOM 3359 N N . ALA A 1 417 ? 22.630 26.183 10.710 1.00 85.38 417 ALA A N 1
ATOM 3360 C CA . ALA A 1 417 ? 23.318 25.161 11.502 1.00 85.38 417 ALA A CA 1
ATOM 3361 C C . ALA A 1 417 ? 22.490 24.709 12.720 1.00 85.38 417 ALA A C 1
ATOM 3363 O O . ALA A 1 417 ? 22.244 23.517 12.890 1.00 85.38 417 ALA A O 1
ATOM 3364 N N . ALA A 1 418 ? 21.966 25.648 13.518 1.00 85.62 418 ALA A N 1
ATOM 3365 C CA . ALA A 1 418 ? 21.162 25.333 14.703 1.00 85.62 418 ALA A CA 1
ATOM 3366 C C . ALA A 1 418 ? 19.857 24.586 14.360 1.00 85.62 418 ALA A C 1
ATOM 3368 O O . ALA A 1 418 ? 19.461 23.660 15.070 1.00 85.62 418 ALA A O 1
ATOM 3369 N N . LEU A 1 419 ? 19.205 24.939 13.244 1.00 87.00 419 LEU A N 1
ATOM 3370 C CA . LEU A 1 419 ? 18.005 24.242 12.770 1.00 87.00 419 LEU A CA 1
ATOM 3371 C C . LEU A 1 419 ? 18.302 22.824 12.255 1.00 87.00 419 LEU A C 1
ATOM 3373 O O . LEU A 1 419 ? 17.438 21.952 12.369 1.00 87.00 419 LEU A O 1
ATOM 3377 N N . LEU A 1 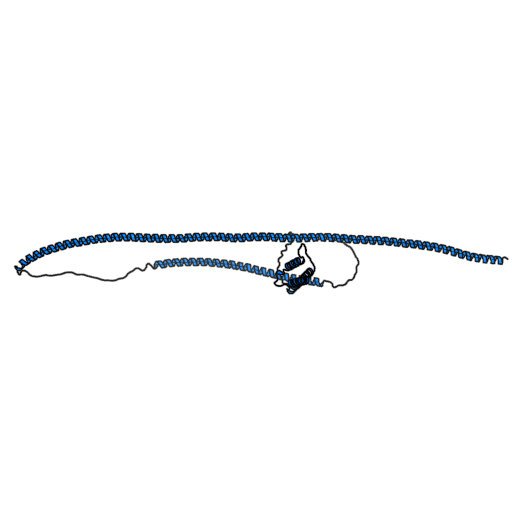420 ? 19.493 22.580 11.700 1.00 87.31 420 LEU A N 1
ATOM 3378 C CA . LEU A 1 420 ? 19.942 21.243 11.297 1.00 87.31 420 LEU A CA 1
ATOM 3379 C C . LEU A 1 420 ? 20.321 20.388 12.512 1.00 87.31 420 LEU A C 1
ATOM 3381 O O . LEU A 1 420 ? 19.816 19.271 12.623 1.00 87.31 420 LEU A O 1
ATOM 3385 N N . ILE A 1 421 ? 21.106 20.934 13.449 1.00 88.06 421 ILE A N 1
ATOM 3386 C CA . ILE A 1 421 ? 21.447 20.309 14.740 1.00 88.06 421 ILE A CA 1
ATOM 3387 C C . ILE A 1 421 ? 20.175 19.832 15.448 1.00 88.06 421 ILE A C 1
ATOM 3389 O O . ILE A 1 421 ? 20.028 18.642 15.730 1.00 88.06 421 ILE A O 1
ATOM 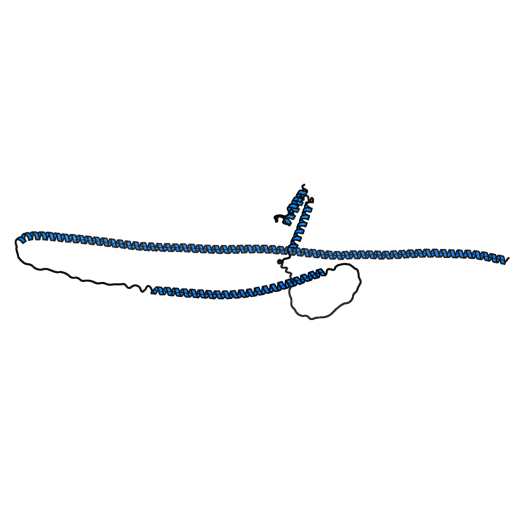3393 N N . TYR A 1 422 ? 19.216 20.739 15.663 1.00 86.62 422 TYR A N 1
ATOM 3394 C CA . TYR A 1 422 ? 17.972 20.426 16.365 1.00 86.62 422 TYR A CA 1
ATOM 3395 C C . TYR A 1 422 ? 17.157 19.332 15.659 1.00 86.62 422 TYR A C 1
ATOM 3397 O O . TYR A 1 422 ? 16.679 18.402 16.308 1.00 86.62 422 TYR A O 1
ATOM 3405 N N . LYS A 1 423 ? 17.032 19.391 14.324 1.00 85.44 423 LYS A N 1
ATOM 3406 C CA . LYS A 1 423 ? 16.309 18.369 13.549 1.00 85.44 423 LYS A CA 1
ATOM 3407 C C . LYS A 1 423 ? 16.978 16.996 13.600 1.00 85.44 423 LYS A C 1
ATOM 3409 O O . LYS A 1 423 ? 16.262 16.002 13.686 1.00 85.44 423 LYS A O 1
ATOM 3414 N N . CYS A 1 424 ? 18.307 16.927 13.552 1.00 86.12 424 CYS A N 1
ATOM 3415 C CA . CYS A 1 424 ? 19.026 15.651 13.585 1.00 86.12 424 CYS A CA 1
ATOM 3416 C C . CYS A 1 424 ? 18.958 15.006 14.974 1.00 86.12 424 CYS A C 1
ATOM 3418 O O . CYS A 1 424 ? 18.575 13.844 15.078 1.00 86.12 424 CYS A O 1
ATOM 3420 N N . LEU A 1 425 ? 19.200 15.774 16.042 1.00 83.94 425 LEU A N 1
ATOM 3421 C CA . LEU A 1 425 ? 19.075 15.292 17.425 1.00 83.94 425 LEU A CA 1
ATOM 3422 C C . LEU A 1 425 ? 17.639 14.851 17.761 1.00 83.94 425 LEU A C 1
ATOM 3424 O O . LEU A 1 425 ? 17.446 13.850 18.450 1.00 83.94 425 LEU A O 1
ATOM 3428 N N . LEU A 1 426 ? 16.623 15.546 17.233 1.00 82.50 426 LEU A N 1
ATOM 3429 C CA . LEU A 1 426 ? 15.221 15.137 17.359 1.00 82.50 426 LEU A CA 1
ATOM 3430 C C . LEU A 1 426 ? 14.922 13.851 16.567 1.00 82.50 426 LEU A C 1
ATOM 3432 O O . LEU A 1 426 ? 14.203 12.984 17.056 1.00 82.50 426 LEU A O 1
ATOM 3436 N N . HIS A 1 427 ? 15.483 13.699 15.363 1.00 81.94 427 HIS A N 1
ATOM 3437 C CA . HIS A 1 427 ? 15.300 12.503 14.534 1.00 81.94 427 HIS A CA 1
ATOM 3438 C C . HIS A 1 427 ? 15.962 11.255 15.139 1.00 81.94 427 HIS A C 1
ATOM 3440 O O . HIS A 1 427 ? 15.360 10.182 15.128 1.00 81.94 427 HIS A O 1
ATOM 3446 N N . TRP A 1 428 ? 17.160 11.401 15.709 1.00 81.50 428 TRP A N 1
ATOM 3447 C CA . TRP A 1 428 ? 17.886 10.334 16.412 1.00 81.50 428 TRP A CA 1
ATOM 3448 C C . TRP A 1 428 ? 17.435 10.137 17.866 1.00 81.50 428 TRP A C 1
ATOM 3450 O O . TRP A 1 428 ? 17.962 9.266 18.551 1.00 81.50 428 TRP A O 1
ATOM 3460 N N . ARG A 1 429 ? 16.471 10.940 18.338 1.00 74.81 429 ARG A N 1
ATOM 3461 C CA . ARG A 1 429 ? 15.977 10.971 19.722 1.00 74.81 429 ARG A CA 1
ATOM 3462 C C . ARG A 1 429 ? 17.068 11.128 20.786 1.00 74.81 429 ARG A C 1
ATOM 3464 O O . ARG A 1 429 ? 16.925 10.635 21.899 1.00 74.81 429 ARG A O 1
ATOM 3471 N N . SER A 1 430 ? 18.143 11.855 20.487 1.00 73.31 430 SER A N 1
ATOM 3472 C CA . SER A 1 430 ? 19.284 12.019 21.401 1.00 73.31 430 SER A CA 1
ATOM 3473 C C . SER A 1 430 ? 18.902 12.669 22.743 1.00 73.31 430 SER A C 1
ATOM 3475 O O . SER A 1 430 ? 19.615 12.510 23.722 1.00 73.31 430 SER A O 1
ATOM 3477 N N . PHE A 1 431 ? 17.753 13.352 22.806 1.00 70.00 431 PHE A N 1
ATOM 3478 C CA . PHE A 1 431 ? 17.166 13.913 24.029 1.00 70.00 431 PHE A CA 1
ATOM 3479 C C . PHE A 1 431 ? 16.473 12.882 24.951 1.00 70.00 431 PHE A C 1
ATOM 3481 O O . PHE A 1 431 ? 16.132 13.230 26.076 1.00 70.00 431 PHE A O 1
ATOM 3488 N N . GLU A 1 432 ? 16.237 11.642 24.500 1.00 67.31 432 GLU A N 1
ATOM 3489 C CA . GLU A 1 432 ? 15.617 10.557 25.292 1.00 67.31 432 GLU A CA 1
ATOM 3490 C C . GLU A 1 432 ? 16.661 9.669 26.011 1.00 67.31 432 GLU A C 1
ATOM 3492 O O . GLU A 1 432 ? 16.293 8.696 26.665 1.00 67.31 432 GLU A O 1
ATOM 3497 N N . VAL A 1 433 ? 17.962 9.974 25.888 1.00 66.06 433 VAL A N 1
ATOM 3498 C CA . VAL A 1 433 ? 19.074 9.122 26.349 1.00 66.06 433 VAL A CA 1
ATOM 3499 C C . VAL A 1 433 ? 19.952 9.878 27.352 1.00 66.06 433 VAL A C 1
ATOM 3501 O O . VAL A 1 433 ? 20.442 10.962 27.053 1.00 66.06 433 VAL A O 1
ATOM 3504 N N . GLU A 1 434 ? 20.188 9.293 28.533 1.00 48.41 434 GLU A N 1
ATOM 3505 C CA . GLU A 1 434 ? 20.793 9.984 29.691 1.00 48.41 434 GLU A CA 1
ATOM 3506 C C . GLU A 1 434 ? 22.211 10.538 29.455 1.00 48.41 434 GLU A C 1
ATOM 3508 O O . GLU A 1 434 ? 22.604 11.513 30.096 1.00 48.41 434 GLU A O 1
ATOM 3513 N N . ARG A 1 435 ? 22.977 9.951 28.524 1.00 51.56 435 ARG A N 1
ATOM 3514 C CA . ARG A 1 435 ? 24.197 10.540 27.949 1.00 51.56 435 ARG A CA 1
ATOM 3515 C C . ARG A 1 435 ? 24.349 10.123 26.490 1.00 51.56 435 ARG A C 1
ATOM 3517 O O . ARG A 1 435 ? 24.285 8.935 26.184 1.00 51.56 435 ARG A O 1
ATOM 3524 N N . THR A 1 436 ? 24.669 11.070 25.609 1.00 65.94 436 THR A N 1
ATOM 3525 C CA . THR A 1 436 ? 25.176 10.761 24.263 1.00 65.94 436 THR A CA 1
ATOM 3526 C C . THR A 1 436 ? 26.352 11.664 23.919 1.00 65.94 436 THR A C 1
ATOM 3528 O O . THR A 1 436 ? 26.209 12.887 23.949 1.00 65.94 436 THR A O 1
ATOM 3531 N N . THR A 1 437 ? 27.464 11.065 23.492 1.00 71.94 437 THR A N 1
ATOM 3532 C CA . THR A 1 437 ? 28.700 11.750 23.054 1.00 71.94 437 THR A CA 1
ATOM 3533 C C . THR A 1 437 ? 28.491 12.723 21.887 1.00 71.94 437 THR A C 1
ATOM 3535 O O . THR A 1 437 ? 29.343 13.562 21.608 1.00 71.94 437 THR A O 1
ATOM 3538 N N . VAL A 1 438 ? 27.343 12.644 21.207 1.00 79.44 438 VAL A N 1
ATOM 3539 C CA . VAL A 1 438 ? 26.926 13.563 20.139 1.00 79.44 438 VAL A CA 1
ATOM 3540 C C . VAL A 1 438 ? 26.865 15.013 20.625 1.00 79.44 438 VAL A C 1
ATOM 3542 O O . VAL A 1 438 ? 27.294 15.906 19.899 1.00 79.44 438 VAL A O 1
ATOM 3545 N N . PHE A 1 439 ? 26.372 15.258 21.846 1.00 80.50 439 PHE A N 1
ATOM 3546 C CA . PHE A 1 439 ? 26.299 16.614 22.398 1.00 80.50 439 PHE A CA 1
ATOM 3547 C C . PHE A 1 439 ? 27.694 17.188 22.632 1.00 80.50 439 PHE A C 1
ATOM 3549 O O . PHE A 1 439 ? 27.974 18.278 22.142 1.00 80.50 439 PHE A O 1
ATOM 3556 N N . ASP A 1 440 ? 28.582 16.434 23.284 1.00 82.38 440 ASP A N 1
ATOM 3557 C CA . ASP A 1 440 ? 29.957 16.862 23.568 1.00 82.38 440 ASP A CA 1
ATOM 3558 C C . ASP A 1 440 ? 30.709 17.204 22.272 1.00 82.38 440 ASP A C 1
ATOM 3560 O O . ASP A 1 440 ? 31.325 18.263 22.160 1.00 82.38 440 ASP A O 1
ATOM 3564 N N . ARG A 1 441 ? 30.580 16.355 21.241 1.00 84.31 441 ARG A N 1
ATOM 3565 C CA . ARG A 1 441 ? 31.209 16.568 19.927 1.00 84.31 441 ARG A CA 1
ATOM 3566 C C . ARG A 1 441 ? 30.646 17.786 19.191 1.00 84.31 441 ARG A C 1
ATOM 3568 O O . ARG A 1 441 ? 31.417 18.526 18.583 1.00 84.31 441 ARG A O 1
ATOM 3575 N N . ILE A 1 442 ? 29.332 18.026 19.245 1.00 84.75 442 ILE A N 1
ATOM 3576 C CA . ILE A 1 442 ? 28.711 19.222 18.649 1.00 84.75 442 ILE A CA 1
ATOM 3577 C C . ILE A 1 442 ? 29.143 20.487 19.404 1.00 84.75 442 ILE A C 1
ATOM 3579 O O . ILE A 1 442 ? 29.533 21.461 18.765 1.00 84.75 442 ILE A O 1
ATOM 3583 N N . ILE A 1 443 ? 29.131 20.467 20.741 1.00 84.19 443 ILE A N 1
ATOM 3584 C CA . ILE A 1 443 ? 29.564 21.591 21.586 1.00 84.19 443 ILE A CA 1
ATOM 3585 C C . ILE A 1 443 ? 31.030 21.931 21.308 1.00 84.19 443 ILE A C 1
ATOM 3587 O O . ILE A 1 443 ? 31.343 23.094 21.066 1.00 84.19 443 ILE A O 1
ATOM 3591 N N . GLN A 1 444 ? 31.916 20.933 21.265 1.00 85.81 444 GLN A N 1
ATOM 3592 C CA . GLN A 1 444 ? 33.337 21.162 21.008 1.00 85.81 444 GLN A CA 1
ATOM 3593 C C . GLN A 1 444 ? 33.601 21.653 19.576 1.00 85.81 444 GLN A C 1
ATOM 3595 O O . GLN A 1 444 ? 34.426 22.542 19.399 1.00 85.81 444 GLN A O 1
ATOM 3600 N N . THR A 1 445 ? 32.854 21.161 18.576 1.00 84.00 445 THR A N 1
ATOM 3601 C CA . THR A 1 445 ? 32.933 21.672 17.190 1.00 84.00 445 THR A CA 1
ATOM 3602 C C . THR A 1 445 ? 32.526 23.147 17.112 1.00 84.00 445 THR A C 1
ATOM 3604 O O . THR A 1 445 ? 33.172 23.926 16.416 1.00 84.00 445 THR A O 1
ATOM 3607 N N . ILE A 1 446 ? 31.468 23.538 17.834 1.00 82.25 446 ILE A N 1
ATOM 3608 C CA . ILE A 1 446 ? 30.990 24.927 17.894 1.00 82.25 446 ILE A CA 1
ATOM 3609 C C . ILE A 1 446 ? 31.989 25.821 18.643 1.00 82.25 446 ILE A C 1
ATOM 3611 O O . ILE A 1 446 ? 32.256 26.925 18.184 1.00 82.25 446 ILE A O 1
ATOM 3615 N N . ALA A 1 447 ? 32.578 25.348 19.746 1.00 82.00 447 ALA A N 1
ATOM 3616 C CA . ALA A 1 447 ? 33.621 26.080 20.468 1.00 82.00 447 ALA A CA 1
ATOM 3617 C C . ALA A 1 447 ? 34.845 26.350 19.572 1.00 82.00 447 ALA A C 1
ATOM 3619 O O . ALA A 1 447 ? 35.252 27.499 19.432 1.00 82.00 447 ALA A O 1
ATOM 3620 N N . SER A 1 448 ? 35.333 25.331 18.851 1.00 82.00 448 SER A N 1
ATOM 3621 C CA . SER A 1 448 ? 36.442 25.450 17.884 1.00 82.00 448 SER A CA 1
ATOM 3622 C C . SER A 1 448 ? 36.122 26.245 16.603 1.00 82.00 448 SER A C 1
ATOM 3624 O O . SER A 1 448 ? 36.913 26.236 15.663 1.00 82.00 448 SER A O 1
ATOM 3626 N N . ALA A 1 449 ? 34.940 26.861 16.528 1.00 74.75 449 ALA A N 1
ATOM 3627 C CA . ALA A 1 449 ? 34.520 27.773 15.463 1.00 74.75 449 ALA A CA 1
ATOM 3628 C C . ALA A 1 449 ? 34.092 29.155 16.011 1.00 74.75 449 ALA A C 1
ATOM 3630 O O . ALA A 1 449 ? 33.502 29.956 15.284 1.00 74.75 449 ALA A O 1
ATOM 3631 N N . ILE A 1 450 ? 34.342 29.405 17.302 1.00 72.75 450 ILE A N 1
ATOM 3632 C CA . ILE A 1 450 ? 34.102 30.668 18.018 1.00 72.75 450 ILE A CA 1
ATOM 3633 C C . ILE A 1 450 ? 35.415 31.196 18.630 1.00 72.75 450 ILE A C 1
ATOM 3635 O O . ILE A 1 450 ? 35.570 32.413 18.739 1.00 72.75 450 ILE A O 1
ATOM 3639 N N . GLU A 1 451 ? 36.340 30.299 18.996 1.00 58.50 451 GLU A N 1
ATOM 3640 C CA . GLU A 1 451 ? 37.778 30.580 19.181 1.00 58.50 451 GLU A CA 1
ATOM 3641 C C . GLU A 1 451 ? 38.502 30.823 17.841 1.00 58.50 451 GLU A C 1
ATOM 3643 O O . GLU A 1 451 ? 39.363 31.733 17.818 1.00 58.50 451 GLU A O 1
#

Sequence (451 aa):
MAELDARRAEVLGNAARIIQRQMRTYIARKEYILIRKAAIQLQACWRALSACKQFEILRREAAALKIQKDFRCFVASKSYQTLRASAINLQTGLRAMTARDEFRYRKQTKAAIFIQAHYRCYKAYSYYKSLQKSVLYTQCCWRRRVARKELRTLKMAARETGALKEAKDKLEKRVEELTWRLQLEKRLRTELEETKAQETAKLQDALRMMQIQIDEANAKVIKEREAARKAIEEAPPVVKETPVIIQDTEKIDSLTAEVGSLKALLSNQKQEVEEARKSLIEADAKNADLMKKFEDVEKRAEQLQESNQRLEEKLSNMESENQVLRQQALTMSPTGKSISARPRTMIIQRTPENGNIQNGETRLATPETTHVLSNSREPESEEKPQKSLNEKQQENQDLLIKCITQDLGFSGGKPVAALLIYKCLLHWRSFEVERTTVFDRIIQTIASAIE

pLDDT: mean 77.43, std 23.52, range [24.78, 98.62]

InterPro domains:
  IPR000048 IQ motif, EF-hand binding site [PF00612] (14-32)
  IPR000048 IQ motif, EF-hand binding site [PF00612] (36-49)
  IPR000048 IQ motif, EF-hand binding site [PF00612] (62-81)
  IPR000048 IQ motif, EF-hand binding site [PF00612] (109-129)
  IPR000048 IQ motif, EF-hand binding site [SM00015] (11-33)
  IPR000048 IQ motif, EF-hand binding site [SM00015] (34-56)
  IPR000048 IQ motif, EF-hand binding site [SM00015] (59-81)
  IPR000048 IQ motif, EF-hand binding site [SM00015] (82-104)
  IPR000048 IQ motif, EF-hand binding site [SM00015] (107-129)
  IPR000048 IQ motif, EF-hand binding site [SM00015] (130-152)
  IPR027417 P-loop containing nucleoside triphosphate hydrolase [SSF52540] (2-62)
  IPR027417 P-loop containing nucleoside triphosphate hydrolase [SSF52540] (62-160)
  IPR046987 Unconventional class IX myosin [PTHR46184] (17-104)

Secondary structure (DSSP, 8-state):
-HHHHHHHHHHHHHHHHHHHHHHHHHHHHHHHHHHHHHHHHHHHHHHHHHHHHHHHHHHHHHHHHHHHHHHHHHHHHHHHHHHHHHHHHHHHHHHHHHHHHHHHHHHHHHHHHHHHHHHHHHHHHHHHHHHHHHHHHHHHHHHHHHHHHHHHHHHHHHHHHHHHHHHHHHHHHHHHHHHHHHHHHHHHHHHHHHHHHHHHHHHHHHHHHHHHHHHHHHHHHTSS---------------------------SHHHHHHHHHHHHHHHHHHHHHHHHHHHHHHHHHHHHHHHHHHHHHHHHHHHHHHHHHHHHHHHHHHHHHHHHHHHHHHHTS------------------------------------------------THHHHHHHHHHHHHHHHHHHHHHTS---EETTEEHHHHHHHHHHHHTTGGGSS--HHHHHHHHHHHTTT-

Radius of gyration: 80.21 Å; chains: 1; bounding box: 170×72×278 Å